Protein 2OX6 (pdb70)

Structure (mmCIF, N/CA/C/O backbone):
data_2OX6
#
_entry.id   2OX6
#
_cell.length_a   69.068
_cell.length_b   88.680
_cell.length_c   117.527
_cell.angle_alpha   90.00
_cell.angle_beta   90.00
_cell.angle_gamma   90.00
#
_symmetry.space_group_name_H-M   'P 21 21 21'
#
loop_
_entity.id
_entity.type
_entity.pdbx_description
1 polymer 'Hypothetical protein SO3848'
2 non-polymer 'MAGNESIUM ION'
3 water water
#
loop_
_atom_site.group_PDB
_atom_site.id
_atom_site.type_symbol
_atom_site.label_atom_id
_atom_site.label_alt_id
_atom_site.label_comp_id
_atom_site.label_asym_id
_atom_site.label_entity_id
_atom_site.label_seq_id
_atom_site.pdbx_PDB_ins_code
_atom_site.Cartn_x
_atom_site.Cartn_y
_atom_site.Cartn_z
_atom_site.occupancy
_atom_site.B_iso_or_equiv
_atom_site.auth_seq_id
_atom_site.auth_comp_id
_atom_site.auth_asym_id
_atom_site.auth_atom_id
_atom_site.pdbx_PDB_model_num
ATOM 1 N N . ILE A 1 5 ? 87.484 28.242 3.902 1.00 35.51 5 ILE A N 1
ATOM 2 C CA . ILE A 1 5 ? 87.329 26.827 3.437 1.00 35.04 5 ILE A CA 1
ATOM 3 C C . ILE A 1 5 ? 85.901 26.557 2.941 1.00 34.33 5 ILE A C 1
ATOM 4 O O . ILE A 1 5 ? 84.911 26.710 3.687 1.00 35.09 5 ILE A O 1
ATOM 9 N N . GLY A 1 6 ? 85.811 26.152 1.679 1.00 33.07 6 GLY A N 1
ATOM 10 C CA . GLY A 1 6 ? 84.526 25.830 1.045 1.00 31.42 6 GLY A CA 1
ATOM 11 C C . GLY A 1 6 ? 83.760 24.686 1.697 1.00 30.22 6 GLY A C 1
ATOM 12 O O . GLY A 1 6 ? 84.341 23.828 2.387 1.00 31.56 6 GLY A O 1
ATOM 13 N N . LEU A 1 7 ? 82.446 24.690 1.513 1.00 27.46 7 LEU A N 1
ATOM 14 C CA . LEU A 1 7 ? 81.603 23.633 2.039 1.00 26.29 7 LEU A CA 1
ATOM 15 C C . LEU A 1 7 ? 81.524 22.514 1.029 1.00 25.04 7 LEU A C 1
ATOM 16 O O . LEU A 1 7 ? 81.294 22.788 -0.208 1.00 26.67 7 LEU A O 1
ATOM 21 N N . ASN A 1 8 ? 81.701 21.285 1.544 1.00 23.68 8 ASN A N 1
ATOM 22 C CA . ASN A 1 8 ? 81.594 20.024 0.789 1.00 23.16 8 ASN A CA 1
ATOM 23 C C . ASN A 1 8 ? 80.178 19.450 0.726 1.00 22.50 8 ASN A C 1
ATOM 24 O O . ASN A 1 8 ? 79.227 20.085 1.185 1.00 22.32 8 ASN A O 1
ATOM 29 N N . ALA A 1 9 ? 80.047 18.269 0.121 1.00 22.70 9 ALA A N 1
ATOM 30 C CA . ALA A 1 9 ? 78.744 17.636 -0.151 1.00 22.16 9 ALA A CA 1
ATOM 31 C C . ALA A 1 9 ? 77.908 17.429 1.107 1.00 22.20 9 ALA A C 1
ATOM 32 O O . ALA A 1 9 ? 76.751 17.823 1.177 1.00 21.62 9 ALA A O 1
ATOM 34 N N . ILE A 1 10 ? 78.522 16.792 2.098 1.00 21.37 10 ILE A N 1
ATOM 35 C CA . ILE A 1 10 ? 77.837 16.449 3.334 1.00 21.11 10 ILE A CA 1
ATOM 36 C C . ILE A 1 10 ? 77.422 17.734 4.062 1.00 21.10 10 ILE A C 1
ATOM 37 O O . ILE A 1 10 ? 76.319 17.848 4.600 1.00 21.16 10 ILE A O 1
ATOM 42 N N . GLU A 1 11 ? 78.345 18.691 4.077 1.00 20.70 11 GLU A N 1
ATOM 43 C CA . GLU A 1 11 ? 78.139 19.960 4.745 1.00 20.78 11 GLU A CA 1
ATOM 44 C C . GLU A 1 11 ? 77.004 20.732 4.089 1.00 20.45 11 GLU A C 1
ATOM 45 O O . GLU A 1 11 ? 76.102 21.210 4.763 1.00 20.11 11 GLU A O 1
ATOM 51 N N . MET A 1 12 ? 77.006 20.811 2.772 1.00 20.27 12 MET A N 1
ATOM 52 C CA . MET A 1 12 ? 75.890 21.490 2.142 1.00 21.02 12 MET A CA 1
ATOM 53 C C . MET A 1 12 ? 74.531 20.791 2.421 1.00 21.15 12 MET A C 1
ATOM 54 O O . MET A 1 12 ? 73.494 21.457 2.596 1.00 20.77 12 MET A O 1
ATOM 59 N N . SER A 1 13 ? 74.532 19.459 2.489 1.00 21.42 13 SER A N 1
ATOM 60 C CA . SER A 1 13 ? 73.293 18.718 2.736 1.00 21.80 13 SER A CA 1
ATOM 61 C C . SER A 1 13 ? 72.787 19.008 4.147 1.00 21.38 13 SER A C 1
ATOM 62 O O . SER A 1 13 ? 71.573 19.211 4.365 1.00 21.15 13 SER A O 1
ATOM 65 N N . TYR A 1 14 ? 73.710 19.011 5.104 1.00 21.31 14 TYR A N 1
ATOM 66 C CA . TYR A 1 14 ? 73.320 19.158 6.513 1.00 21.34 14 TYR A CA 1
ATOM 67 C C . TYR A 1 14 ? 73.052 20.600 6.903 1.00 21.84 14 TYR A C 1
ATOM 68 O O . TYR A 1 14 ? 72.214 20.871 7.794 1.00 22.47 14 TYR A O 1
ATOM 77 N N . LEU A 1 15 ? 73.690 21.531 6.185 1.00 22.07 15 LEU A N 1
ATOM 78 C CA . LEU A 1 15 ? 73.302 22.948 6.266 1.00 22.03 15 LEU A CA 1
ATOM 79 C C . LEU A 1 15 ? 71.874 23.144 5.766 1.00 21.99 15 LEU A C 1
ATOM 80 O O . LEU A 1 15 ? 71.027 23.710 6.476 1.00 22.55 15 LEU A O 1
ATOM 85 N N . ARG A 1 16 ? 71.596 22.617 4.573 1.00 21.42 16 ARG A N 1
ATOM 86 C CA . ARG A 1 16 ? 70.223 22.633 4.065 1.00 22.19 16 ARG A CA 1
ATOM 87 C C . ARG A 1 16 ? 69.218 22.044 5.072 1.00 22.68 16 ARG A C 1
ATOM 88 O O . ARG A 1 16 ? 68.199 22.646 5.341 1.00 23.28 16 ARG A O 1
ATOM 96 N N . GLN A 1 17 ? 69.500 20.865 5.607 1.00 23.54 17 GLN A N 1
ATOM 97 C CA . GLN A 1 17 ? 68.539 20.206 6.497 1.00 24.77 17 GLN A CA 1
ATOM 98 C C . GLN A 1 17 ? 68.366 20.952 7.811 1.00 24.92 17 GLN A C 1
ATOM 99 O O . GLN A 1 17 ? 67.283 20.945 8.375 1.00 25.83 17 GLN A O 1
ATOM 105 N N . SER A 1 18 ? 69.411 21.651 8.267 1.00 24.25 18 SER A N 1
ATOM 106 C CA . SER A 1 18 ? 69.342 22.420 9.511 1.00 25.50 18 SER A CA 1
ATOM 107 C C . SER A 1 18 ? 68.425 23.628 9.325 1.00 25.41 18 SER A C 1
ATOM 108 O O . SER A 1 18 ? 67.975 24.212 10.315 1.00 25.16 18 SER A O 1
ATOM 111 N N . LEU A 1 19 ? 68.199 24.010 8.065 1.00 24.49 19 LEU A N 1
ATOM 112 C CA . LEU A 1 19 ? 67.303 25.118 7.716 1.00 23.94 19 LEU A CA 1
ATOM 113 C C . LEU A 1 19 ? 65.880 24.668 7.358 1.00 23.66 19 LEU A C 1
ATOM 114 O O . LEU A 1 19 ? 65.033 25.501 7.023 1.00 23.46 19 LEU A O 1
ATOM 119 N N . SER A 1 20 ? 65.622 23.357 7.427 1.00 23.69 20 SER A N 1
ATOM 120 C CA . SER A 1 20 ? 64.307 22.780 7.150 1.00 23.48 20 SER A CA 1
ATOM 121 C C . SER A 1 20 ? 63.885 22.989 5.686 1.00 24.00 20 SER A C 1
ATOM 122 O O . SER A 1 20 ? 62.682 23.042 5.400 1.00 24.40 20 SER A O 1
ATOM 125 N N . LEU A 1 21 ? 64.874 23.098 4.780 1.00 23.02 21 LEU A N 1
ATOM 126 C CA . LEU A 1 21 ? 64.614 23.328 3.342 1.00 24.10 21 LEU A CA 1
ATOM 127 C C . LEU A 1 21 ? 64.697 22.044 2.525 1.00 24.36 21 LEU A C 1
ATOM 128 O O . LEU A 1 21 ? 65.481 21.139 2.844 1.00 24.35 21 LEU A O 1
ATOM 133 N N . SER A 1 22 ? 63.916 21.989 1.442 1.00 23.49 22 SER A N 1
ATOM 134 C CA . SER A 1 22 ? 64.055 20.904 0.504 1.00 23.69 22 SER A CA 1
ATOM 135 C C . SER A 1 22 ? 65.171 21.306 -0.484 1.00 23.51 22 SER A C 1
ATOM 136 O O . SER A 1 22 ? 65.544 22.483 -0.593 1.00 23.56 22 SER A O 1
ATOM 139 N N . ALA A 1 23 ? 65.681 20.326 -1.213 1.00 24.04 23 ALA A N 1
ATOM 140 C CA . ALA A 1 23 ? 66.650 20.561 -2.279 1.00 23.46 23 ALA A CA 1
ATOM 141 C C . ALA A 1 23 ? 66.089 21.525 -3.335 1.00 23.61 23 ALA A C 1
ATOM 142 O O . ALA A 1 23 ? 66.792 22.423 -3.791 1.00 24.20 23 ALA A O 1
ATOM 144 N N . ALA A 1 24 ? 64.822 21.347 -3.702 1.00 23.69 24 ALA A N 1
ATOM 145 C CA . ALA A 1 24 ? 64.200 22.251 -4.668 1.00 23.50 24 ALA A CA 1
ATOM 146 C C . ALA A 1 24 ? 64.131 23.692 -4.141 1.00 22.78 24 ALA A C 1
ATOM 147 O O . ALA A 1 24 ? 64.364 24.642 -4.900 1.00 22.33 24 ALA A O 1
ATOM 149 N N . GLN A 1 25 ? 63.827 23.851 -2.842 1.00 22.56 25 GLN A N 1
ATOM 150 C CA . GLN A 1 25 ? 63.828 25.175 -2.231 1.00 22.39 25 GLN A CA 1
ATOM 151 C C . GLN A 1 25 ? 65.221 25.808 -2.261 1.00 22.66 25 GLN A C 1
ATOM 152 O O . GLN A 1 25 ? 65.377 26.978 -2.610 1.00 23.20 25 GLN A O 1
ATOM 158 N N . VAL A 1 26 ? 66.237 25.023 -1.939 1.00 22.58 26 VAL A N 1
ATOM 159 C CA . VAL A 1 26 ? 67.612 25.512 -2.099 1.00 22.80 26 VAL A CA 1
ATOM 160 C C . VAL A 1 26 ? 67.925 25.901 -3.552 1.00 23.16 26 VAL A C 1
ATOM 161 O O . VAL A 1 26 ? 68.557 26.931 -3.797 1.00 23.76 26 VAL A O 1
ATOM 165 N N . GLY A 1 27 ? 67.447 25.106 -4.508 1.00 22.85 27 GLY A N 1
ATOM 166 C CA . GLY A 1 27 ? 67.609 25.444 -5.929 1.00 23.72 27 GLY A CA 1
ATOM 167 C C . GLY A 1 27 ? 67.010 26.805 -6.247 1.00 24.28 27 GLY A C 1
ATOM 168 O O . GLY A 1 27 ? 67.648 27.661 -6.857 1.00 24.10 27 GLY A O 1
ATOM 169 N N . GLN A 1 28 ? 65.785 27.019 -5.785 1.00 24.26 28 GLN A N 1
ATOM 170 C CA . GLN A 1 28 ? 65.115 28.290 -6.006 1.00 25.26 28 GLN A CA 1
ATOM 171 C C . GLN A 1 28 ? 65.898 29.449 -5.375 1.00 25.14 28 GLN A C 1
ATOM 172 O O . GLN A 1 28 ? 66.064 30.496 -6.002 1.00 25.45 28 GLN A O 1
ATOM 178 N N . LEU A 1 29 ? 66.373 29.247 -4.150 1.00 25.05 29 LEU A N 1
ATOM 179 C CA . LEU A 1 29 ? 67.111 30.276 -3.400 1.00 25.87 29 LEU A CA 1
ATOM 180 C C . LEU A 1 29 ? 68.445 30.666 -4.030 1.00 26.27 29 LEU A C 1
ATOM 181 O O . LEU A 1 29 ? 68.881 31.799 -3.899 1.00 26.86 29 LEU A O 1
ATOM 186 N N . THR A 1 30 ? 69.086 29.710 -4.696 1.00 26.37 30 THR A N 1
ATOM 187 C CA . THR A 1 30 ? 70.462 29.871 -5.196 1.00 27.03 30 THR A CA 1
ATOM 188 C C . THR A 1 30 ? 70.560 29.981 -6.731 1.00 27.48 30 THR A C 1
ATOM 189 O O . THR A 1 30 ? 71.660 30.134 -7.290 1.00 27.82 30 THR A O 1
ATOM 193 N N . ASN A 1 31 ? 69.409 29.900 -7.398 1.00 27.60 31 ASN A N 1
ATOM 194 C CA . ASN A 1 31 ? 69.297 29.941 -8.857 1.00 28.88 31 ASN A CA 1
ATOM 195 C C . ASN A 1 31 ? 69.938 28.715 -9.532 1.00 28.17 31 ASN A C 1
ATOM 196 O O . ASN A 1 31 ? 70.729 28.834 -10.475 1.00 28.60 31 ASN A O 1
ATOM 201 N N . HIS A 1 32 ? 69.564 27.537 -9.037 1.00 27.43 32 HIS A N 1
ATOM 202 C CA . HIS A 1 32 ? 70.037 26.247 -9.569 1.00 26.41 32 HIS A CA 1
ATOM 203 C C . HIS A 1 32 ? 68.871 25.269 -9.594 1.00 25.94 32 HIS A C 1
ATOM 204 O O . HIS A 1 32 ? 67.912 25.453 -8.857 1.00 25.39 32 HIS A O 1
ATOM 211 N N . SER A 1 33 ? 68.946 24.246 -10.437 1.00 25.08 33 SER A N 1
ATOM 212 C CA . SER A 1 33 ? 67.887 23.232 -10.495 1.00 25.27 33 SER A CA 1
ATOM 213 C C . SER A 1 33 ? 67.955 22.318 -9.281 1.00 25.13 33 SER A C 1
ATOM 214 O O . SER A 1 33 ? 69.014 22.227 -8.624 1.00 23.85 33 SER A O 1
ATOM 217 N N . GLU A 1 34 ? 66.838 21.642 -8.987 1.00 25.05 34 GLU A N 1
ATOM 218 C CA . GLU A 1 34 ? 66.838 20.602 -7.967 1.00 25.32 34 GLU A CA 1
ATOM 219 C C . GLU A 1 34 ? 67.924 19.550 -8.242 1.00 25.01 34 GLU A C 1
ATOM 220 O O . GLU A 1 34 ? 68.641 19.148 -7.311 1.00 25.57 34 GLU A O 1
ATOM 226 N N . ALA A 1 35 ? 68.050 19.116 -9.502 1.00 24.70 35 ALA A N 1
ATOM 227 C CA . ALA A 1 35 ? 69.090 18.142 -9.866 1.00 24.29 35 ALA A CA 1
ATOM 228 C C . ALA A 1 35 ? 70.502 18.650 -9.550 1.00 24.07 35 ALA A C 1
ATOM 229 O O . ALA A 1 35 ? 71.355 17.869 -9.127 1.00 24.15 35 ALA A O 1
ATOM 231 N N . GLU A 1 36 ? 70.749 19.938 -9.772 1.00 23.44 36 GLU A N 1
ATOM 232 C CA . GLU A 1 36 ? 72.066 20.539 -9.452 1.00 24.00 36 GLU A CA 1
ATOM 233 C C . GLU A 1 36 ? 72.361 20.500 -7.957 1.00 23.12 36 GLU A C 1
ATOM 234 O O . GLU A 1 36 ? 73.457 20.138 -7.544 1.00 22.09 36 GLU A O 1
ATOM 240 N N . VAL A 1 37 ? 71.360 20.843 -7.151 1.00 22.02 37 VAL A N 1
ATOM 241 C CA . VAL A 1 37 ? 71.472 20.736 -5.696 1.00 22.82 37 VAL A CA 1
ATOM 242 C C . VAL A 1 37 ? 71.743 19.305 -5.248 1.00 23.12 37 VAL A C 1
ATOM 243 O O . VAL A 1 37 ? 72.656 19.062 -4.466 1.00 22.98 37 VAL A O 1
ATOM 247 N N . LEU A 1 38 ? 70.942 18.357 -5.733 1.00 23.93 38 LEU A N 1
ATOM 248 C CA . LEU A 1 38 ? 71.153 16.955 -5.393 1.00 24.03 38 LEU A CA 1
ATOM 249 C C . LEU A 1 38 ? 72.550 16.485 -5.808 1.00 23.71 38 LEU A C 1
ATOM 250 O O . LEU A 1 38 ? 73.191 15.732 -5.068 1.00 24.14 38 LEU A O 1
ATOM 255 N N . ALA A 1 39 ? 73.043 16.971 -6.951 1.00 23.23 39 ALA A N 1
ATOM 256 C CA . ALA A 1 39 ? 74.383 16.602 -7.428 1.00 23.32 39 ALA A CA 1
ATOM 257 C C . ALA A 1 39 ? 75.480 17.049 -6.472 1.00 22.82 39 ALA A C 1
ATOM 258 O O . ALA A 1 39 ? 76.384 16.269 -6.137 1.00 23.39 39 ALA A O 1
ATOM 260 N N . TRP A 1 40 ? 75.417 18.298 -6.027 1.00 22.71 40 TRP A N 1
ATOM 261 C CA . TRP A 1 40 ? 76.445 18.775 -5.116 1.00 22.44 40 TRP A CA 1
ATOM 262 C C . TRP A 1 40 ? 76.311 18.126 -3.735 1.00 22.42 40 TRP A C 1
ATOM 263 O O . TRP A 1 40 ? 77.318 17.853 -3.082 1.00 22.09 40 TRP A O 1
ATOM 274 N N . GLU A 1 41 ? 75.089 17.769 -3.349 1.00 22.74 41 GLU A N 1
ATOM 275 C CA . GLU A 1 41 ? 74.890 17.026 -2.114 1.00 23.95 41 GLU A CA 1
ATOM 276 C C . GLU A 1 41 ? 75.395 15.578 -2.204 1.00 24.87 41 GLU A C 1
ATOM 277 O O . GLU A 1 41 ? 75.656 14.954 -1.163 1.00 25.74 41 GLU A O 1
ATOM 283 N N . ASN A 1 42 ? 75.544 15.063 -3.427 1.00 25.91 42 ASN A N 1
ATOM 284 C CA . ASN A 1 42 ? 76.112 13.723 -3.684 1.00 26.06 42 ASN A CA 1
ATOM 285 C C . ASN A 1 42 ? 77.606 13.753 -4.043 1.00 25.30 42 ASN A C 1
ATOM 286 O O . ASN A 1 42 ? 78.162 12.733 -4.462 1.00 24.98 42 ASN A O 1
ATOM 291 N N . ALA A 1 43 ? 78.247 14.912 -3.869 1.00 23.96 43 ALA A N 1
ATOM 292 C CA . ALA A 1 43 ? 79.651 15.160 -4.230 1.00 23.39 43 ALA A CA 1
ATOM 293 C C . ALA A 1 43 ? 79.975 15.013 -5.721 1.00 23.55 43 ALA A C 1
ATOM 294 O O . ALA A 1 43 ? 81.128 14.872 -6.102 1.00 23.06 43 ALA A O 1
ATOM 296 N N . GLU A 1 44 ? 78.946 15.058 -6.553 1.00 23.46 44 GLU A N 1
ATOM 297 C CA . GLU A 1 44 ? 79.103 14.881 -7.990 1.00 24.46 44 GLU A CA 1
ATOM 298 C C . GLU A 1 44 ? 79.569 16.166 -8.661 1.00 24.28 44 GLU A C 1
ATOM 299 O O . GLU A 1 44 ? 80.085 16.146 -9.789 1.00 24.40 44 GLU A O 1
ATOM 305 N N . THR A 1 45 ? 79.405 17.274 -7.945 1.00 23.82 45 THR A N 1
ATOM 306 C CA . THR A 1 45 ? 79.938 18.575 -8.324 1.00 24.20 45 THR A CA 1
ATOM 307 C C . THR A 1 45 ? 80.310 19.323 -7.045 1.00 24.41 45 THR A C 1
ATOM 308 O O . THR A 1 45 ? 79.956 18.901 -5.940 1.00 24.26 45 THR A O 1
ATOM 312 N N . GLN A 1 46 ? 81.002 20.441 -7.201 1.00 24.63 46 GLN A N 1
ATOM 313 C CA . GLN A 1 46 ? 81.240 21.346 -6.094 1.00 25.71 46 GLN A CA 1
ATOM 314 C C . GLN A 1 46 ? 80.224 22.483 -6.132 1.00 24.39 46 GLN A C 1
ATOM 315 O O . GLN A 1 46 ? 80.033 23.095 -7.176 1.00 24.83 46 GLN A O 1
ATOM 321 N N . ALA A 1 47 ? 79.589 22.787 -4.993 1.00 23.88 47 ALA A N 1
ATOM 322 C CA . ALA A 1 47 ? 78.574 23.855 -4.983 1.00 24.05 47 ALA A CA 1
ATOM 323 C C . ALA A 1 47 ? 79.241 25.192 -5.325 1.00 24.03 47 ALA A C 1
ATOM 324 O O . ALA A 1 47 ? 80.304 25.494 -4.764 1.00 23.45 47 ALA A O 1
ATOM 326 N N . PRO A 1 48 ? 78.639 25.992 -6.235 1.00 24.74 48 PRO A N 1
ATOM 327 C CA . PRO A 1 48 ? 79.205 27.320 -6.530 1.00 25.14 48 PRO A CA 1
ATOM 328 C C . PRO A 1 48 ? 79.340 28.176 -5.270 1.00 25.39 48 PRO A C 1
ATOM 329 O O . PRO A 1 48 ? 78.540 28.027 -4.322 1.00 24.98 48 PRO A O 1
ATOM 333 N N . GLU A 1 49 ? 80.332 29.064 -5.242 1.00 25.74 49 GLU A N 1
ATOM 334 C CA . GLU A 1 49 ? 80.583 29.828 -4.020 1.00 26.38 49 GLU A CA 1
ATOM 335 C C . GLU A 1 49 ? 79.372 30.683 -3.660 1.00 25.76 49 GLU A C 1
ATOM 336 O O . GLU A 1 49 ? 79.043 30.804 -2.486 1.00 25.42 49 GLU A O 1
ATOM 342 N N . LEU A 1 50 ? 78.703 31.249 -4.667 1.00 25.69 50 LEU A N 1
ATOM 343 C CA . LEU A 1 50 ? 77.494 32.052 -4.403 1.00 26.23 50 LEU A CA 1
ATOM 344 C C . LEU A 1 50 ? 76.367 31.265 -3.727 1.00 25.64 50 LEU A C 1
ATOM 345 O O . LEU A 1 50 ? 75.661 31.805 -2.847 1.00 25.31 50 LEU A O 1
ATOM 350 N N . ALA A 1 51 ? 76.192 30.002 -4.136 1.00 24.73 51 ALA A N 1
ATOM 351 C CA . ALA A 1 51 ? 75.226 29.089 -3.497 1.00 24.38 51 ALA A CA 1
ATOM 352 C C . ALA A 1 51 ? 75.576 28.815 -2.038 1.00 24.17 51 ALA A C 1
ATOM 353 O O . ALA A 1 51 ? 74.705 28.825 -1.149 1.00 23.29 51 ALA A O 1
ATOM 355 N N . GLN A 1 52 ? 76.864 28.579 -1.784 1.00 24.09 52 GLN A N 1
ATOM 356 C CA . GLN A 1 52 ? 77.322 28.356 -0.410 1.00 24.47 52 GLN A CA 1
ATOM 357 C C . GLN A 1 52 ? 77.042 29.593 0.447 1.00 24.59 52 GLN A C 1
ATOM 358 O O . GLN A 1 52 ? 76.551 29.473 1.580 1.00 24.63 52 GLN A O 1
ATOM 364 N N . LYS A 1 53 ? 77.370 30.773 -0.087 1.00 24.89 53 LYS A N 1
ATOM 365 C CA . LYS A 1 53 ? 77.184 32.030 0.642 1.00 25.73 53 LYS A CA 1
ATOM 366 C C . LYS A 1 53 ? 75.713 32.286 0.960 1.00 25.36 53 LYS A C 1
ATOM 367 O O . LYS A 1 53 ? 75.383 32.770 2.037 1.00 24.37 53 LYS A O 1
ATOM 373 N N . LYS A 1 54 ? 74.831 31.959 0.019 1.00 25.20 54 LYS A N 1
ATOM 374 C CA . LYS A 1 54 ? 73.403 32.152 0.248 1.00 25.69 54 LYS A CA 1
ATOM 375 C C . LYS A 1 54 ? 72.917 31.366 1.461 1.00 25.02 54 LYS A C 1
ATOM 376 O O . LYS A 1 54 ? 72.244 31.925 2.332 1.00 25.10 54 LYS A O 1
ATOM 382 N N . LEU A 1 55 ? 73.260 30.081 1.525 1.00 25.07 55 LEU A N 1
ATOM 383 C CA . LEU A 1 55 ? 72.826 29.253 2.653 1.00 25.10 55 LEU A CA 1
ATOM 384 C C . LEU A 1 55 ? 73.485 29.656 3.978 1.00 24.91 55 LEU A C 1
ATOM 385 O O . LEU A 1 55 ? 72.834 29.672 5.039 1.00 24.25 55 LEU A O 1
ATOM 390 N N . LEU A 1 56 ? 74.781 29.972 3.920 1.00 24.06 56 LEU A N 1
ATOM 391 C CA . LEU A 1 56 ? 75.488 30.443 5.095 1.00 24.82 56 LEU A CA 1
ATOM 392 C C . LEU A 1 56 ? 74.897 31.748 5.601 1.00 24.83 56 LEU A C 1
ATOM 393 O O . LEU A 1 56 ? 74.741 31.918 6.825 1.00 24.98 56 LEU A O 1
ATOM 398 N N . ASP A 1 57 ? 74.572 32.662 4.680 1.00 24.65 57 ASP A N 1
ATOM 399 C CA . ASP A 1 57 ? 73.934 33.946 5.053 1.00 24.92 57 ASP A CA 1
ATOM 400 C C . ASP A 1 57 ? 72.580 33.725 5.738 1.00 24.86 57 ASP A C 1
ATOM 401 O O . ASP A 1 57 ? 72.302 34.347 6.760 1.00 24.46 57 ASP A O 1
ATOM 406 N N . ILE A 1 58 ? 71.745 32.849 5.188 1.00 23.53 58 ILE A N 1
ATOM 407 C CA . ILE A 1 58 ? 70.447 32.555 5.824 1.00 24.22 58 ILE A CA 1
ATOM 408 C C . ILE A 1 58 ? 70.690 32.015 7.253 1.00 24.11 58 ILE A C 1
ATOM 409 O O . ILE A 1 58 ? 70.059 32.462 8.228 1.00 24.06 58 ILE A O 1
ATOM 414 N N . ASP A 1 59 ? 71.640 31.092 7.398 1.00 24.03 59 ASP A N 1
ATOM 415 C CA . ASP A 1 59 ? 71.914 30.510 8.728 1.00 24.72 59 ASP A CA 1
ATOM 416 C C . ASP A 1 59 ? 72.417 31.593 9.696 1.00 24.41 59 ASP A C 1
ATOM 417 O O . ASP A 1 59 ? 72.022 31.626 10.868 1.00 24.05 59 ASP A O 1
ATOM 422 N N . ASP A 1 60 ? 73.284 32.473 9.196 1.00 24.46 60 ASP A N 1
ATOM 423 C CA . ASP A 1 60 ? 73.721 33.638 9.957 1.00 25.35 60 ASP A CA 1
ATOM 424 C C . ASP A 1 60 ? 72.568 34.565 10.378 1.00 25.48 60 ASP A C 1
ATOM 425 O O . ASP A 1 60 ? 72.562 35.073 11.511 1.00 25.80 60 ASP A O 1
ATOM 430 N N . ILE A 1 61 ? 71.628 34.801 9.465 1.00 24.82 61 ILE A N 1
ATOM 431 C CA . ILE A 1 61 ? 70.471 35.646 9.771 1.00 25.48 61 ILE A CA 1
ATOM 432 C C . ILE A 1 61 ? 69.662 35.028 10.911 1.00 25.25 61 ILE A C 1
ATOM 433 O O . ILE A 1 61 ? 69.304 35.723 11.873 1.00 26.55 61 ILE A O 1
ATOM 438 N N . ILE A 1 62 ? 69.427 33.722 10.814 1.00 25.15 62 ILE A N 1
ATOM 439 C CA . ILE A 1 62 ? 68.635 32.995 11.816 1.00 24.56 62 ILE A CA 1
ATOM 440 C C . ILE A 1 62 ? 69.346 33.062 13.155 1.00 25.33 62 ILE A C 1
ATOM 441 O O . ILE A 1 62 ? 68.728 33.339 14.190 1.00 24.96 62 ILE A O 1
ATOM 446 N N . GLU A 1 63 ? 70.659 32.834 13.128 1.00 24.71 63 GLU A N 1
ATOM 447 C CA . GLU A 1 63 ? 71.464 32.905 14.344 1.00 26.60 63 GLU A CA 1
ATOM 448 C C . GLU A 1 63 ? 71.410 34.257 15.037 1.00 26.29 63 GLU A C 1
ATOM 449 O O . GLU A 1 63 ? 71.276 34.323 16.253 1.00 27.41 63 GLU A O 1
ATOM 455 N N . MET A 1 64 ? 71.446 35.332 14.261 1.00 27.24 64 MET A N 1
ATOM 456 C CA . MET A 1 64 ? 71.294 36.681 14.795 1.00 29.30 64 MET A CA 1
ATOM 457 C C . MET A 1 64 ? 69.904 36.856 15.402 1.00 28.57 64 MET A C 1
ATOM 458 O O . MET A 1 64 ? 69.764 37.437 16.468 1.00 28.96 64 MET A O 1
ATOM 463 N N . GLN A 1 65 ? 68.885 36.340 14.730 1.00 28.43 65 GLN A N 1
ATOM 464 C CA . GLN A 1 65 ? 67.532 36.437 15.246 1.00 28.55 65 GLN A CA 1
ATOM 465 C C . GLN A 1 65 ? 67.414 35.676 16.567 1.00 27.82 65 GLN A C 1
ATOM 466 O O . GLN A 1 65 ? 66.749 36.143 17.500 1.00 27.31 65 GLN A O 1
ATOM 472 N N . VAL A 1 66 ? 68.064 34.516 16.659 1.00 27.27 66 VAL A N 1
ATOM 473 C CA . VAL A 1 66 ? 67.992 33.714 17.886 1.00 26.94 66 VAL A CA 1
ATOM 474 C C . VAL A 1 66 ? 68.604 34.484 19.051 1.00 27.79 66 VAL A C 1
ATOM 475 O O . VAL A 1 66 ? 67.976 34.629 20.112 1.00 27.52 66 VAL A O 1
ATOM 479 N N . LEU A 1 67 ? 69.827 34.962 18.841 1.00 27.03 67 LEU A N 1
ATOM 480 C CA . LEU A 1 67 ? 70.537 35.749 19.851 1.00 29.01 67 LEU A CA 1
ATOM 481 C C . LEU A 1 67 ? 69.781 37.031 20.210 1.00 28.58 67 LEU A C 1
ATOM 482 O O . LEU A 1 67 ? 69.601 37.314 21.396 1.00 29.59 67 LEU A O 1
ATOM 487 N N . ASN A 1 68 ? 69.317 37.778 19.203 1.00 29.04 68 ASN A N 1
ATOM 488 C CA . ASN A 1 68 ? 68.576 39.026 19.443 1.00 29.54 68 ASN A CA 1
ATOM 489 C C . ASN A 1 68 ? 67.260 38.821 20.213 1.00 29.44 68 ASN A C 1
ATOM 490 O O . ASN A 1 68 ? 66.963 39.559 21.153 1.00 29.13 68 ASN A O 1
ATOM 495 N N . THR A 1 69 ? 66.487 37.814 19.818 1.00 28.86 69 THR A N 1
ATOM 496 C CA . THR A 1 69 ? 65.208 37.509 20.478 1.00 28.02 69 THR A CA 1
ATOM 497 C C . THR A 1 69 ? 65.440 37.081 21.934 1.00 27.35 69 THR A C 1
ATOM 498 O O . THR A 1 69 ? 64.726 37.523 22.857 1.00 26.39 69 THR A O 1
ATOM 502 N N . THR A 1 70 ? 66.436 36.226 22.146 1.00 26.55 70 THR A N 1
ATOM 503 C CA . THR A 1 70 ? 66.753 35.750 23.490 1.00 26.01 70 THR A CA 1
ATOM 504 C C . THR A 1 70 ? 67.208 36.922 24.377 1.00 26.66 70 THR A C 1
ATOM 505 O O . THR A 1 70 ? 66.765 37.051 25.529 1.00 26.06 70 THR A O 1
ATOM 509 N N . ASP A 1 71 ? 68.069 37.781 23.824 1.00 26.91 71 ASP A N 1
ATOM 510 C CA . ASP A 1 71 ? 68.479 39.017 24.505 1.00 28.55 71 ASP A CA 1
ATOM 511 C C . ASP A 1 71 ? 67.252 39.864 24.901 1.00 27.41 71 ASP A C 1
ATOM 512 O O . ASP A 1 71 ? 67.177 40.367 26.026 1.00 27.35 71 ASP A O 1
ATOM 517 N N . GLY A 1 72 ? 66.311 40.012 23.964 1.00 27.69 72 GLY A N 1
ATOM 518 C CA . GLY A 1 72 ? 65.079 40.779 24.187 1.00 27.37 72 GLY A CA 1
ATOM 519 C C . GLY A 1 72 ? 64.271 40.183 25.320 1.00 27.29 72 GLY A C 1
ATOM 520 O O . GLY A 1 72 ? 63.811 40.901 26.217 1.00 27.01 72 GLY A O 1
ATOM 521 N N . ILE A 1 73 ? 64.104 38.862 25.284 1.00 26.50 73 ILE A N 1
ATOM 522 C CA . ILE A 1 73 ? 63.399 38.154 26.352 1.00 25.96 73 ILE A CA 1
ATOM 523 C C . ILE A 1 73 ? 64.103 38.345 27.711 1.00 26.22 73 ILE A C 1
ATOM 524 O O . ILE A 1 73 ? 63.465 38.661 28.735 1.00 25.62 73 ILE A O 1
ATOM 529 N N . GLU A 1 74 ? 65.424 38.210 27.713 1.00 26.26 74 GLU A N 1
ATOM 530 C CA . GLU A 1 74 ? 66.200 38.450 28.927 1.00 27.20 74 GLU A CA 1
ATOM 531 C C . GLU A 1 74 ? 65.995 39.865 29.497 1.00 27.45 74 GLU A C 1
ATOM 532 O O . GLU A 1 74 ? 65.736 40.022 30.688 1.00 27.42 74 GLU A O 1
ATOM 538 N N . ALA A 1 75 ? 66.100 40.882 28.641 1.00 28.18 75 ALA A N 1
ATOM 539 C CA . ALA A 1 75 ? 65.921 42.280 29.063 1.00 29.01 75 ALA A CA 1
ATOM 540 C C . ALA A 1 75 ? 64.525 42.512 29.628 1.00 29.68 75 ALA A C 1
ATOM 541 O O . ALA A 1 75 ? 64.367 43.230 30.624 1.00 28.97 75 ALA A O 1
ATOM 543 N N . LEU A 1 76 ? 63.519 41.901 29.003 1.00 29.95 76 LEU A N 1
ATOM 544 C CA . LEU A 1 76 ? 62.141 42.029 29.485 1.00 31.19 76 LEU A CA 1
ATOM 545 C C . LEU A 1 76 ? 61.970 41.331 30.834 1.00 31.20 76 LEU A C 1
ATOM 546 O O . LEU A 1 76 ? 61.345 41.884 31.746 1.00 31.02 76 LEU A O 1
ATOM 551 N N . PHE A 1 77 ? 62.560 40.139 30.955 1.00 31.09 77 PHE A N 1
ATOM 552 C CA . PHE A 1 77 ? 62.571 39.335 32.188 1.00 31.21 77 PHE A CA 1
ATOM 553 C C . PHE A 1 77 ? 63.105 40.112 33.400 1.00 31.49 77 PHE A C 1
ATOM 554 O O . PHE A 1 77 ? 62.643 39.898 34.524 1.00 31.21 77 PHE A O 1
ATOM 562 N N . LYS A 1 78 ? 64.061 41.011 33.164 1.00 31.47 78 LYS A N 1
ATOM 563 C CA . LYS A 1 78 ? 64.630 41.852 34.229 1.00 32.79 78 LYS A CA 1
ATOM 564 C C . LYS A 1 78 ? 63.615 42.806 34.879 1.00 32.91 78 LYS A C 1
ATOM 565 O O . LYS A 1 78 ? 63.843 43.289 35.995 1.00 32.55 78 LYS A O 1
ATOM 571 N N . LYS A 1 79 ? 62.507 43.065 34.184 1.00 33.50 79 LYS A N 1
ATOM 572 C CA . LYS A 1 79 ? 61.411 43.886 34.702 1.00 35.08 79 LYS A CA 1
ATOM 573 C C . LYS A 1 79 ? 60.184 43.048 35.075 1.00 35.45 79 LYS A C 1
ATOM 574 O O . LYS A 1 79 ? 59.560 43.289 36.110 1.00 35.00 79 LYS A O 1
ATOM 580 N N . GLU A 1 80 ? 59.846 42.070 34.234 1.00 36.08 80 GLU A N 1
ATOM 581 C CA . GLU A 1 80 ? 58.728 41.147 34.489 1.00 37.57 80 GLU A CA 1
ATOM 582 C C . GLU A 1 80 ? 59.217 39.690 34.377 1.00 37.26 80 GLU A C 1
ATOM 583 O O . GLU A 1 80 ? 59.307 39.163 33.268 1.00 37.07 80 GLU A O 1
ATOM 589 N N . PRO A 1 81 ? 59.508 39.032 35.519 1.00 37.38 81 PRO A N 1
ATOM 590 C CA . PRO A 1 81 ? 60.105 37.685 35.512 1.00 37.16 81 PRO A CA 1
ATOM 591 C C . PRO A 1 81 ? 59.127 36.528 35.215 1.00 37.15 81 PRO A C 1
ATOM 592 O O . PRO A 1 81 ? 58.968 35.622 36.039 1.00 37.13 81 PRO A O 1
ATOM 596 N N . LYS A 1 82 ? 58.512 36.550 34.033 1.00 36.72 82 LYS A N 1
ATOM 597 C CA . LYS A 1 82 ? 57.619 35.472 33.576 1.00 36.52 82 LYS A CA 1
ATOM 598 C C . LYS A 1 82 ? 58.405 34.360 32.894 1.00 35.04 82 LYS A C 1
ATOM 599 O O . LYS A 1 82 ? 59.167 34.622 31.962 1.00 35.86 82 LYS A O 1
ATOM 605 N N . ARG A 1 83 ? 58.207 33.120 33.325 1.00 33.36 83 ARG A N 1
ATOM 606 C CA . ARG A 1 83 ? 58.960 32.003 32.739 1.00 32.04 83 ARG A CA 1
ATOM 607 C C . ARG A 1 83 ? 58.213 31.216 31.669 1.00 30.52 83 ARG A C 1
ATOM 608 O O . ARG A 1 83 ? 58.729 30.205 31.195 1.00 30.43 83 ARG A O 1
ATOM 616 N N . HIS A 1 84 ? 57.001 31.652 31.316 1.00 29.64 84 HIS A N 1
ATOM 617 C CA . HIS A 1 84 ? 56.246 31.044 30.191 1.00 28.69 84 HIS A CA 1
ATOM 618 C C . HIS A 1 84 ? 55.774 32.107 29.216 1.00 28.22 84 HIS A C 1
ATOM 619 O O . HIS A 1 84 ? 55.039 33.029 29.586 1.00 28.32 84 HIS A O 1
ATOM 626 N N . LEU A 1 85 ? 56.197 31.975 27.968 1.00 27.22 85 LEU A N 1
ATOM 627 C CA . LEU A 1 85 ? 55.962 33.012 26.973 1.00 27.17 85 LEU A CA 1
ATOM 628 C C . LEU A 1 85 ? 55.501 32.343 25.698 1.00 26.58 85 LEU A C 1
ATOM 629 O O . LEU A 1 85 ? 55.731 31.149 25.513 1.00 26.56 85 LEU A O 1
ATOM 634 N N . ALA A 1 86 ? 54.809 33.108 24.860 1.00 26.32 86 ALA A N 1
ATOM 635 C CA . ALA A 1 86 ? 54.399 32.641 23.540 1.00 26.14 86 ALA A CA 1
ATOM 636 C C . ALA A 1 86 ? 55.283 33.296 22.484 1.00 26.28 86 ALA A C 1
ATOM 637 O O . ALA A 1 86 ? 55.733 34.448 22.624 1.00 26.24 86 ALA A O 1
ATOM 639 N N . PHE A 1 87 ? 55.533 32.544 21.427 1.00 25.49 87 PHE A N 1
ATOM 640 C CA . PHE A 1 87 ? 56.206 33.056 20.251 1.00 25.41 87 PHE A CA 1
ATOM 641 C C . PHE A 1 87 ? 55.337 32.652 19.071 1.00 24.70 87 PHE A C 1
ATOM 642 O O . PHE A 1 87 ? 55.090 31.460 18.843 1.00 25.44 87 PHE A O 1
ATOM 650 N N . VAL A 1 88 ? 54.882 33.636 18.304 1.00 24.51 88 VAL A N 1
ATOM 651 C CA . VAL A 1 88 ? 53.906 33.360 17.242 1.00 24.09 88 VAL A CA 1
ATOM 652 C C . VAL A 1 88 ? 54.575 32.798 15.994 1.00 24.10 88 VAL A C 1
ATOM 653 O O . VAL A 1 88 ? 55.599 33.317 15.545 1.00 24.19 88 VAL A O 1
ATOM 657 N N . VAL A 1 89 ? 54.009 31.715 15.476 1.00 23.42 89 VAL A N 1
ATOM 658 C CA . VAL A 1 89 ? 54.430 31.170 14.179 1.00 23.69 89 VAL A CA 1
ATOM 659 C C . VAL A 1 89 ? 53.221 31.149 13.233 1.00 24.58 89 VAL A C 1
ATOM 660 O O . VAL A 1 89 ? 52.087 31.446 13.647 1.00 23.56 89 VAL A O 1
ATOM 664 N N . TYR A 1 90 ? 53.472 30.847 11.966 1.00 24.16 90 TYR A N 1
ATOM 665 C CA . TYR A 1 90 ? 52.448 31.053 10.921 1.00 25.37 90 TYR A CA 1
ATOM 666 C C . TYR A 1 90 ? 52.034 29.736 10.264 1.00 26.09 90 TYR A C 1
ATOM 667 O O . TYR A 1 90 ? 52.886 28.878 10.011 1.00 27.93 90 TYR A O 1
ATOM 676 N N . PRO A 1 91 ? 50.713 29.540 10.051 1.00 26.25 91 PRO A N 1
ATOM 677 C CA . PRO A 1 91 ? 50.247 28.202 9.655 1.00 25.98 91 PRO A CA 1
ATOM 678 C C . PRO A 1 91 ? 50.558 27.750 8.226 1.00 25.83 91 PRO A C 1
ATOM 679 O O . PRO A 1 91 ? 50.524 26.536 7.944 1.00 26.00 91 PRO A O 1
ATOM 683 N N . THR A 1 92 ? 50.825 28.700 7.330 1.00 24.55 92 THR A N 1
ATOM 684 C CA . THR A 1 92 ? 51.047 28.381 5.909 1.00 23.22 92 THR A CA 1
ATOM 685 C C . THR A 1 92 ? 51.960 29.450 5.345 1.00 22.57 92 THR A C 1
ATOM 686 O O . THR A 1 92 ? 52.048 30.555 5.890 1.00 22.19 92 THR A O 1
ATOM 690 N N . GLN A 1 93 ? 52.585 29.127 4.221 1.00 22.39 93 GLN A N 1
ATOM 691 C CA . GLN A 1 93 ? 53.390 30.118 3.486 1.00 21.87 93 GLN A CA 1
ATOM 692 C C . GLN A 1 93 ? 52.583 31.387 3.172 1.00 22.64 93 GLN A C 1
ATOM 693 O O . GLN A 1 93 ? 53.078 32.508 3.342 1.00 22.06 93 GLN A O 1
ATOM 699 N N . ALA A 1 94 ? 51.348 31.204 2.700 1.00 21.94 94 ALA A N 1
ATOM 700 C CA . ALA A 1 94 ? 50.516 32.346 2.305 1.00 21.74 94 ALA A CA 1
ATOM 701 C C . ALA A 1 94 ? 50.298 33.307 3.474 1.00 22.07 94 ALA A C 1
ATOM 702 O O . ALA A 1 94 ? 50.462 34.528 3.338 1.00 22.60 94 ALA A O 1
ATOM 704 N N . ILE A 1 95 ? 49.936 32.756 4.631 1.00 21.32 95 ILE A N 1
ATOM 705 C CA . ILE A 1 95 ? 49.664 33.567 5.816 1.00 21.82 95 ILE A CA 1
ATOM 706 C C . ILE A 1 95 ? 50.975 34.182 6.356 1.00 22.69 95 ILE A C 1
ATOM 707 O O . ILE A 1 95 ? 51.012 35.361 6.744 1.00 22.40 95 ILE A O 1
ATOM 712 N N . TYR A 1 96 ? 52.044 33.392 6.341 1.00 22.70 96 TYR A N 1
ATOM 713 C CA . TYR A 1 96 ? 53.375 33.932 6.666 1.00 23.14 96 TYR A CA 1
ATOM 714 C C . TYR A 1 96 ? 53.689 35.199 5.851 1.00 23.39 96 TYR A C 1
ATOM 715 O O . TYR A 1 96 ? 54.037 36.244 6.418 1.00 23.50 96 TYR A O 1
ATOM 724 N N . THR A 1 97 ? 53.523 35.120 4.528 1.00 23.70 97 THR A N 1
ATOM 725 C CA . THR A 1 97 ? 53.824 36.238 3.633 1.00 23.69 97 THR A CA 1
ATOM 726 C C . THR A 1 97 ? 52.883 37.409 3.937 1.00 24.85 97 THR A C 1
ATOM 727 O O . THR A 1 97 ? 53.300 38.569 4.013 1.00 24.88 97 THR A O 1
ATOM 731 N N . GLN A 1 98 ? 51.616 37.093 4.163 1.00 25.18 98 GLN A N 1
ATOM 732 C CA . GLN A 1 98 ? 50.627 38.130 4.360 1.00 27.24 98 GLN A CA 1
ATOM 733 C C . GLN A 1 98 ? 50.928 38.936 5.624 1.00 27.12 98 GLN A C 1
ATOM 734 O O . GLN A 1 98 ? 50.770 40.156 5.627 1.00 27.79 98 GLN A O 1
ATOM 740 N N . TYR A 1 99 ? 51.377 38.244 6.673 1.00 28.05 99 TYR A N 1
ATOM 741 C CA . TYR A 1 99 ? 51.510 38.850 8.005 1.00 29.42 99 TYR A CA 1
ATOM 742 C C . TYR A 1 99 ? 52.913 39.332 8.368 1.00 29.91 99 TYR A C 1
ATOM 743 O O . TYR A 1 99 ? 53.095 39.988 9.398 1.00 30.23 99 TYR A O 1
ATOM 752 N N . ASN A 1 100 ? 53.906 39.021 7.537 1.00 30.59 100 ASN A N 1
ATOM 753 C CA . ASN A 1 100 ? 55.301 39.290 7.922 1.00 31.28 100 ASN A CA 1
ATOM 754 C C . ASN A 1 100 ? 56.153 39.934 6.840 1.00 31.01 100 ASN A C 1
ATOM 755 O O . ASN A 1 100 ? 57.250 39.453 6.561 1.00 31.59 100 ASN A O 1
ATOM 760 N N . PRO A 1 101 ? 55.673 41.036 6.252 1.00 32.11 101 PRO A N 1
ATOM 761 C CA . PRO A 1 101 ? 56.448 41.663 5.165 1.00 32.50 101 PRO A CA 1
ATOM 762 C C . PRO A 1 101 ? 57.932 41.936 5.520 1.00 33.32 101 PRO A C 1
ATOM 763 O O . PRO A 1 101 ? 58.801 41.835 4.644 1.00 33.58 101 PRO A O 1
ATOM 767 N N . GLU A 1 102 ? 58.226 42.230 6.790 1.00 34.25 102 GLU A N 1
ATOM 768 C CA . GLU A 1 102 ? 59.591 42.591 7.213 1.00 35.21 102 GLU A CA 1
ATOM 769 C C . GLU A 1 102 ? 60.586 41.435 7.438 1.00 35.21 102 GLU A C 1
ATOM 770 O O . GLU A 1 102 ? 61.753 41.671 7.796 1.00 35.37 102 GLU A O 1
ATOM 776 N N . PHE A 1 103 ? 60.133 40.195 7.256 1.00 34.12 103 PHE A N 1
ATOM 777 C CA . PHE A 1 103 ? 61.039 39.041 7.288 1.00 34.02 103 PHE A CA 1
ATOM 778 C C . PHE A 1 103 ? 61.345 38.436 5.918 1.00 33.07 103 PHE A C 1
ATOM 779 O O . PHE A 1 103 ? 62.244 37.605 5.785 1.00 33.08 103 PHE A O 1
ATOM 787 N N . LEU A 1 104 ? 60.593 38.854 4.903 1.00 31.59 104 LEU A N 1
ATOM 788 C CA . LEU A 1 104 ? 60.538 38.118 3.644 1.00 30.44 104 LEU A CA 1
ATOM 789 C C . LEU A 1 104 ? 61.795 38.215 2.785 1.00 30.90 104 LEU A C 1
ATOM 790 O O . LEU A 1 104 ? 62.114 37.300 2.014 1.00 30.70 104 LEU A O 1
ATOM 795 N N . SER A 1 105 ? 62.494 39.332 2.890 1.00 31.70 105 SER A N 1
ATOM 796 C CA . SER A 1 105 ? 63.660 39.544 2.030 1.00 33.16 105 SER A CA 1
ATOM 797 C C . SER A 1 105 ? 64.786 38.558 2.355 1.00 33.29 105 SER A C 1
ATOM 798 O O . SER A 1 105 ? 65.441 38.013 1.440 1.00 34.11 105 SER A O 1
ATOM 801 N N . SER A 1 106 ? 64.987 38.336 3.655 1.00 33.37 106 SER A N 1
ATOM 802 C CA . SER A 1 106 ? 66.026 37.441 4.177 1.00 32.96 106 SER A CA 1
ATOM 803 C C . SER A 1 106 ? 65.530 36.038 4.478 1.00 31.90 106 SER A C 1
ATOM 804 O O . SER A 1 106 ? 66.256 35.063 4.234 1.00 32.31 106 SER A O 1
ATOM 807 N N . LEU A 1 107 ? 64.301 35.938 5.000 1.00 30.31 107 LEU A N 1
ATOM 808 C CA . LEU A 1 107 ? 63.665 34.647 5.259 1.00 28.86 107 LEU A CA 1
ATOM 809 C C . LEU A 1 107 ? 62.335 34.561 4.494 1.00 27.55 107 LEU A C 1
ATOM 810 O O . LEU A 1 107 ? 61.260 34.723 5.081 1.00 27.30 107 LEU A O 1
ATOM 815 N N . PRO A 1 108 ? 62.415 34.307 3.182 1.00 27.13 108 PRO A N 1
ATOM 816 C CA . PRO A 1 108 ? 61.185 34.345 2.385 1.00 25.94 108 PRO A CA 1
ATOM 817 C C . PRO A 1 108 ? 60.225 33.186 2.672 1.00 25.30 108 PRO A C 1
ATOM 818 O O . PRO A 1 108 ? 59.038 33.302 2.392 1.00 25.19 108 PRO A O 1
ATOM 822 N N . LEU A 1 109 ? 60.746 32.097 3.233 1.00 24.36 109 LEU A N 1
ATOM 823 C CA . LEU A 1 109 ? 59.977 30.887 3.456 1.00 24.21 109 LEU A CA 1
ATOM 824 C C . LEU A 1 109 ? 59.601 30.725 4.921 1.00 24.60 109 LEU A C 1
ATOM 825 O O . LEU A 1 109 ? 60.441 30.864 5.805 1.00 23.72 109 LEU A O 1
ATOM 830 N N . THR A 1 110 ? 58.345 30.365 5.158 1.00 23.57 110 THR A N 1
ATOM 831 C CA . THR A 1 110 ? 57.855 30.138 6.529 1.00 23.42 110 THR A CA 1
ATOM 832 C C . THR A 1 110 ? 58.703 29.077 7.241 1.00 22.93 110 THR A C 1
ATOM 833 O O . THR A 1 110 ? 58.969 29.214 8.440 1.00 23.13 110 THR A O 1
ATOM 837 N N . GLU A 1 111 ? 59.191 28.072 6.499 1.00 24.07 111 GLU A N 1
ATOM 838 C CA . GLU A 1 111 ? 60.114 27.070 7.094 1.00 24.17 111 GLU A CA 1
ATOM 839 C C . GLU A 1 111 ? 61.291 27.709 7.807 1.00 24.00 111 GLU A C 1
ATOM 840 O O . GLU A 1 111 ? 61.753 27.195 8.846 1.00 22.95 111 GLU A O 1
ATOM 846 N N . LEU A 1 112 ? 61.798 28.809 7.247 1.00 23.20 112 LEU A N 1
ATOM 847 C CA . LEU A 1 112 ? 62.960 29.507 7.829 1.00 23.36 112 LEU A CA 1
ATOM 848 C C . LEU A 1 112 ? 62.607 30.199 9.147 1.00 23.17 112 LEU A C 1
ATOM 849 O O . LEU A 1 112 ? 63.344 30.109 10.123 1.00 23.71 112 LEU A O 1
ATOM 854 N N . TYR A 1 113 ? 61.455 30.856 9.158 1.00 23.13 113 TYR A N 1
ATOM 855 C CA . TYR A 1 113 ? 60.961 31.499 10.363 1.00 23.56 113 TYR A CA 1
ATOM 856 C C . TYR A 1 113 ? 60.675 30.462 11.454 1.00 23.38 113 TYR A C 1
ATOM 857 O O . TYR A 1 113 ? 61.014 30.686 12.631 1.00 23.34 113 TYR A O 1
ATOM 866 N N . ASN A 1 114 ? 60.054 29.337 11.072 1.00 23.08 114 ASN A N 1
ATOM 867 C CA . ASN A 1 114 ? 59.775 28.232 12.010 1.00 22.6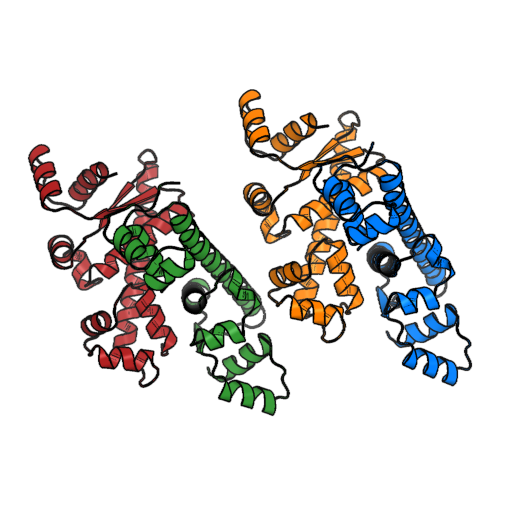8 114 ASN A CA 1
ATOM 868 C C . ASN A 1 114 ? 61.070 27.665 12.585 1.00 22.98 114 ASN A C 1
ATOM 869 O O . ASN A 1 114 ? 61.154 27.354 13.775 1.00 22.75 114 ASN A O 1
ATOM 874 N N . THR A 1 115 ? 62.083 27.554 11.732 1.00 23.10 115 THR A N 1
ATOM 875 C CA . THR A 1 115 ? 63.404 27.102 12.170 1.00 23.61 115 THR A CA 1
ATOM 876 C C . THR A 1 115 ? 63.984 28.034 13.243 1.00 23.06 115 THR A C 1
ATOM 877 O O . THR A 1 115 ? 64.428 27.565 14.310 1.00 23.23 115 THR A O 1
ATOM 881 N N . ALA A 1 116 ? 63.967 29.342 12.969 1.00 22.81 116 ALA A N 1
ATOM 882 C CA . ALA A 1 116 ? 64.377 30.355 13.952 1.00 22.06 116 ALA A CA 1
ATOM 883 C C . ALA A 1 116 ? 63.592 30.200 15.269 1.00 22.12 116 ALA A C 1
ATOM 884 O O . ALA A 1 116 ? 64.175 30.222 16.381 1.00 22.51 116 ALA A O 1
ATOM 886 N N . ALA A 1 117 ? 62.284 30.039 15.141 1.00 21.73 117 ALA A N 1
ATOM 887 C CA . ALA A 1 117 ? 61.389 29.879 16.312 1.00 21.68 117 ALA A CA 1
ATOM 888 C C . ALA A 1 117 ? 61.820 28.683 17.182 1.00 21.93 117 ALA A C 1
ATOM 889 O O . ALA A 1 117 ? 61.935 28.799 18.425 1.00 22.27 117 ALA A O 1
ATOM 891 N N . TRP A 1 118 ? 62.048 27.540 16.542 1.00 21.57 118 TRP A N 1
ATOM 892 C CA . TRP A 1 118 ? 62.495 26.338 17.275 1.00 21.69 118 TRP A CA 1
ATOM 893 C C . TRP A 1 118 ? 63.830 26.597 17.988 1.00 21.25 118 TRP A C 1
ATOM 894 O O . TRP A 1 118 ? 63.991 26.254 19.183 1.00 21.39 118 TRP A O 1
ATOM 905 N N . ARG A 1 119 ? 64.764 27.236 17.278 1.00 21.32 119 ARG A N 1
ATOM 906 C CA . ARG A 1 119 ? 66.069 27.551 17.867 1.00 21.39 119 ARG A CA 1
ATOM 907 C C . ARG A 1 119 ? 65.957 28.517 19.060 1.00 21.13 119 ARG A C 1
ATOM 908 O O . ARG A 1 119 ? 66.664 28.334 20.063 1.00 20.61 119 ARG A O 1
ATOM 916 N N . ILE A 1 120 ? 65.052 29.503 18.958 1.00 21.56 120 ILE A N 1
ATOM 917 C CA . ILE A 1 120 ? 64.745 30.445 20.074 1.00 21.97 120 ILE A CA 1
ATOM 918 C C . ILE A 1 120 ? 64.166 29.702 21.286 1.00 21.28 120 ILE A C 1
ATOM 919 O O . ILE A 1 120 ? 64.606 29.922 22.451 1.00 21.47 120 ILE A O 1
ATOM 924 N N . LYS A 1 121 ? 63.228 28.793 21.023 1.00 21.57 121 LYS A N 1
ATOM 925 C CA . LYS A 1 121 ? 62.661 27.959 22.090 1.00 21.54 121 LYS A CA 1
ATOM 926 C C . LYS A 1 121 ? 63.783 27.183 22.818 1.00 22.01 121 LYS A C 1
ATOM 927 O O . LYS A 1 121 ? 63.840 27.166 24.050 1.00 21.56 121 LYS A O 1
ATOM 933 N N . LYS A 1 122 ? 64.673 26.563 22.039 1.00 22.75 122 LYS A N 1
ATOM 934 C CA . LYS A 1 122 ? 65.762 25.749 22.584 1.00 24.73 122 LYS A CA 1
ATOM 935 C C . LYS A 1 122 ? 66.726 26.611 23.401 1.00 23.59 122 LYS A C 1
ATOM 936 O O . LYS A 1 122 ? 67.137 26.240 24.516 1.00 24.23 122 LYS A O 1
ATOM 942 N N . GLU A 1 123 ? 67.072 27.772 22.852 1.00 23.01 123 GLU A N 1
ATOM 943 C CA . GLU A 1 123 ? 68.015 28.688 23.496 1.00 22.90 123 GLU A CA 1
ATOM 944 C C . GLU A 1 123 ? 67.462 29.247 24.812 1.00 22.82 123 GLU A C 1
ATOM 945 O O . GLU A 1 123 ? 68.159 29.279 25.849 1.00 22.39 123 GLU A O 1
ATOM 951 N N . CYS A 1 124 ? 66.225 29.720 24.765 1.00 22.50 124 CYS A N 1
ATOM 952 C CA . CYS A 1 124 ? 65.587 30.263 25.974 1.00 22.89 124 CYS A CA 1
ATOM 953 C C . CYS A 1 124 ? 65.496 29.246 27.118 1.00 23.01 124 CYS A C 1
ATOM 954 O O . CYS A 1 124 ? 65.682 29.597 28.299 1.00 22.30 124 CYS A O 1
ATOM 957 N N . LYS A 1 125 ? 65.199 28.000 26.755 1.00 22.55 125 LYS A N 1
ATOM 958 C CA . LYS A 1 125 ? 65.175 26.894 27.712 1.00 24.20 125 LYS A CA 1
ATOM 959 C C . LYS A 1 125 ? 66.553 26.747 28.338 1.00 23.66 125 LYS A C 1
ATOM 960 O O . LYS A 1 125 ? 66.691 26.767 29.558 1.00 24.24 125 LYS A O 1
ATOM 966 N N . LEU A 1 126 ? 67.569 26.594 27.495 1.00 24.14 126 LEU A N 1
ATOM 967 C CA . LEU A 1 126 ? 68.934 26.340 27.992 1.00 25.14 126 LEU A CA 1
ATOM 968 C C . LEU A 1 126 ? 69.518 27.498 28.821 1.00 25.11 126 LEU A C 1
ATOM 969 O O . LEU A 1 126 ? 70.023 27.291 29.933 1.00 24.79 126 LEU A O 1
ATOM 974 N N . VAL A 1 127 ? 69.457 28.709 28.275 1.00 24.93 127 VAL A N 1
ATOM 975 C CA . VAL A 1 127 ? 70.152 29.864 28.856 1.00 25.59 127 VAL A CA 1
ATOM 976 C C . VAL A 1 127 ? 69.351 30.677 29.887 1.00 25.23 127 VAL A C 1
ATOM 977 O O . VAL A 1 127 ? 69.926 31.194 30.857 1.00 24.95 127 VAL A O 1
ATOM 981 N N . LEU A 1 128 ? 68.034 30.788 29.692 1.00 24.14 128 LEU A N 1
ATOM 982 C CA . LEU A 1 128 ? 67.192 31.597 30.578 1.00 23.87 128 LEU A CA 1
ATOM 983 C C . LEU A 1 128 ? 66.237 30.794 31.467 1.00 23.25 128 LEU A C 1
ATOM 984 O O . LEU A 1 128 ? 65.606 31.361 32.366 1.00 23.65 128 LEU A O 1
ATOM 989 N N . GLU A 1 129 ? 66.127 29.490 31.221 1.00 22.12 129 GLU A N 1
ATOM 990 C CA . GLU A 1 129 ? 65.125 28.652 31.893 1.00 22.24 129 GLU A CA 1
ATOM 991 C C . GLU A 1 129 ? 63.714 29.230 31.727 1.00 22.82 129 GLU A C 1
ATOM 992 O O . GLU A 1 129 ? 62.890 29.229 32.656 1.00 22.54 129 GLU A O 1
ATOM 998 N N . VAL A 1 130 ? 63.468 29.730 30.515 1.00 22.85 130 VAL A N 1
ATOM 999 C CA . VAL A 1 130 ? 62.171 30.223 30.098 1.00 23.06 130 VAL A CA 1
ATOM 1000 C C . VAL A 1 130 ? 61.595 29.252 29.071 1.00 23.38 130 VAL A C 1
ATOM 1001 O O . VAL A 1 130 ? 62.297 28.836 28.125 1.00 22.63 130 VAL A O 1
ATOM 1005 N N . ASP A 1 131 ? 60.327 28.908 29.276 1.00 23.40 131 ASP A N 1
ATOM 1006 C CA . ASP A 1 131 ? 59.573 28.050 28.379 1.00 24.93 131 ASP A CA 1
ATOM 1007 C C . ASP A 1 131 ? 58.858 28.908 27.339 1.00 25.11 131 ASP A C 1
ATOM 1008 O O . ASP A 1 131 ? 57.931 29.662 27.664 1.00 25.18 131 ASP A O 1
ATOM 1013 N N . VAL A 1 132 ? 59.304 28.786 26.087 1.00 24.07 132 VAL A N 1
ATOM 1014 C CA . VAL A 1 132 ? 58.673 29.476 24.959 1.00 24.59 132 VAL A CA 1
ATOM 1015 C C . VAL A 1 132 ? 57.781 28.455 24.217 1.00 24.53 132 VAL A C 1
ATOM 1016 O O . VAL A 1 132 ? 58.268 27.415 23.767 1.00 25.06 132 VAL A O 1
ATOM 1020 N N . SER A 1 133 ? 56.478 28.716 24.137 1.00 24.17 133 SER A N 1
ATOM 1021 C CA . SER A 1 133 ? 55.573 27.844 23.373 1.00 23.81 133 SER A CA 1
ATOM 1022 C C . SER A 1 133 ? 55.449 28.419 21.960 1.00 24.23 133 SER A C 1
ATOM 1023 O O . SER A 1 133 ? 55.242 29.628 21.798 1.00 24.00 133 SER A O 1
ATOM 1026 N N . LEU A 1 134 ? 55.567 27.565 20.945 1.00 23.99 134 LEU A N 1
ATOM 1027 C CA . LEU A 1 134 ? 55.364 28.022 19.562 1.00 24.09 134 LEU A CA 1
ATOM 1028 C C . LEU A 1 134 ? 53.876 27.971 19.237 1.00 23.94 134 LEU A C 1
ATOM 1029 O O . LEU A 1 134 ? 53.271 26.894 19.198 1.00 23.44 134 LEU A O 1
ATOM 1034 N N . ILE A 1 135 ? 53.291 29.154 19.089 1.00 24.40 135 ILE A N 1
ATOM 1035 C CA . ILE A 1 135 ? 51.846 29.291 18.945 1.00 24.80 135 ILE A CA 1
ATOM 1036 C C . ILE A 1 135 ? 51.509 29.662 17.512 1.00 25.34 135 ILE A C 1
ATOM 1037 O O . ILE A 1 135 ? 51.809 30.767 17.035 1.00 25.00 135 ILE A O 1
ATOM 1042 N N . ASN A 1 136 ? 50.878 28.715 16.835 1.00 26.04 136 ASN A N 1
ATOM 1043 C CA . ASN A 1 136 ? 50.433 28.906 15.472 1.00 27.25 136 ASN A CA 1
ATOM 1044 C C . ASN A 1 136 ? 49.324 29.950 15.449 1.00 27.38 136 ASN A C 1
ATOM 1045 O O . ASN A 1 136 ? 48.357 29.880 16.238 1.00 27.48 136 ASN A O 1
ATOM 1050 N N . LEU A 1 137 ? 49.477 30.954 14.592 1.00 27.16 137 LEU A N 1
ATOM 1051 C CA . LEU A 1 137 ? 48.432 31.967 14.469 1.00 27.38 137 LEU A CA 1
ATOM 1052 C C . LEU A 1 137 ? 47.124 31.339 13.969 1.00 27.45 137 LEU A C 1
ATOM 1053 O O . LEU A 1 137 ? 47.070 30.805 12.861 1.00 27.37 137 LEU A O 1
ATOM 1058 N N . ASN A 1 138 ? 46.092 31.409 14.805 1.00 27.32 138 ASN A N 1
ATOM 1059 C CA . ASN A 1 138 ? 44.735 30.978 14.455 1.00 27.39 138 ASN A CA 1
ATOM 1060 C C . ASN A 1 138 ? 43.980 32.248 14.060 1.00 27.47 138 ASN A C 1
ATOM 1061 O O . ASN A 1 138 ? 43.506 32.987 14.925 1.00 26.41 138 ASN A O 1
ATOM 1066 N N . VAL A 1 139 ? 43.898 32.506 12.755 1.00 27.03 139 VAL A N 1
ATOM 1067 C CA . VAL A 1 139 ? 43.361 33.771 12.247 1.00 28.05 139 VAL A CA 1
ATOM 1068 C C . VAL A 1 139 ? 41.944 34.091 12.762 1.00 28.74 139 VAL A C 1
ATOM 1069 O O . VAL A 1 139 ? 41.692 35.203 13.224 1.00 28.74 139 VAL A O 1
ATOM 1073 N N . GLU A 1 140 ? 41.037 33.117 12.746 1.00 29.50 140 GLU A N 1
ATOM 1074 C CA . GLU A 1 140 ? 39.668 33.373 13.237 1.00 30.67 140 GLU A CA 1
ATOM 1075 C C . GLU A 1 140 ? 39.622 33.700 14.731 1.00 30.50 140 GLU A C 1
ATOM 1076 O O . GLU A 1 140 ? 38.986 34.679 15.145 1.00 30.83 140 GLU A O 1
ATOM 1082 N N . ALA A 1 141 ? 40.291 32.883 15.539 1.00 30.15 141 ALA A N 1
ATOM 1083 C CA . ALA A 1 141 ? 40.370 33.129 16.977 1.00 29.88 141 ALA A CA 1
ATOM 1084 C C . ALA A 1 141 ? 41.010 34.500 17.257 1.00 29.86 141 ALA A C 1
ATOM 1085 O O . ALA A 1 141 ? 40.521 35.244 18.107 1.00 29.41 141 ALA A O 1
ATOM 1087 N N . TYR A 1 142 ? 42.091 34.813 16.530 1.00 29.71 142 TYR A N 1
ATOM 1088 C CA . TYR A 1 142 ? 42.810 36.093 16.653 1.00 30.18 142 TYR A CA 1
ATOM 1089 C C . TYR A 1 142 ? 41.931 37.299 16.275 1.00 30.93 142 TYR A C 1
ATOM 1090 O O . TYR A 1 142 ? 41.873 38.288 17.019 1.00 30.59 142 TYR A O 1
ATOM 1099 N N . LYS A 1 143 ? 41.245 37.213 15.134 1.00 31.98 143 LYS A N 1
ATOM 1100 C CA . LYS A 1 143 ? 40.316 38.283 14.738 1.00 33.36 143 LYS A CA 1
ATOM 1101 C C . LYS A 1 143 ? 39.233 38.541 15.803 1.00 33.83 143 LYS A C 1
ATOM 1102 O O . LYS A 1 143 ? 38.995 39.692 16.186 1.00 33.85 143 LYS A O 1
ATOM 1108 N N . ALA A 1 144 ? 38.606 37.471 16.295 1.00 34.19 144 ALA A N 1
ATOM 1109 C CA . ALA A 1 144 ? 37.570 37.553 17.330 1.00 34.84 144 ALA A CA 1
ATOM 1110 C C . ALA A 1 144 ? 38.089 38.161 18.643 1.00 35.35 144 ALA A C 1
ATOM 1111 O O . ALA A 1 144 ? 37.368 38.887 19.352 1.00 35.49 144 ALA A O 1
ATOM 1113 N N . TYR A 1 145 ? 39.336 37.845 18.969 1.00 35.29 145 TYR A N 1
ATOM 1114 C CA . TYR A 1 145 ? 40.004 38.399 20.140 1.00 35.87 145 TYR A CA 1
ATOM 1115 C C . TYR A 1 145 ? 40.276 39.901 19.978 1.00 36.90 145 TYR A C 1
ATOM 1116 O O . TYR A 1 145 ? 40.102 40.672 20.931 1.00 37.07 145 TYR A O 1
ATOM 1125 N N . ARG A 1 146 ? 40.707 40.302 18.782 1.00 37.93 146 ARG A N 1
ATOM 1126 C CA . ARG A 1 146 ? 40.937 41.716 18.463 1.00 39.52 146 ARG A CA 1
ATOM 1127 C C . ARG A 1 146 ? 39.650 42.534 18.559 1.00 40.63 146 ARG A C 1
ATOM 1128 O O . ARG A 1 146 ? 39.657 43.648 19.092 1.00 40.99 146 ARG A O 1
ATOM 1136 N N . GLU A 1 147 ? 38.553 41.963 18.062 1.00 41.96 147 GLU A N 1
ATOM 1137 C CA . GLU A 1 147 ? 37.242 42.613 18.073 1.00 43.47 147 GLU A CA 1
ATOM 1138 C C . GLU A 1 147 ? 36.719 42.798 19.490 1.00 44.04 147 GLU A C 1
ATOM 1139 O O . GLU A 1 147 ? 36.029 43.779 19.791 1.00 44.28 147 GLU A O 1
ATOM 1145 N N . GLN A 1 148 ? 37.047 41.848 20.355 1.00 44.57 148 GLN A N 1
ATOM 1146 C CA . GLN A 1 148 ? 36.625 41.888 21.746 1.00 45.18 148 GLN A CA 1
ATOM 1147 C C . GLN A 1 148 ? 37.457 42.881 22.562 1.00 45.03 148 GLN A C 1
ATOM 1148 O O . GLN A 1 148 ? 36.992 43.397 23.579 1.00 45.08 148 GLN A O 1
ATOM 1154 N N . ASN A 1 149 ? 38.680 43.149 22.106 1.00 44.86 149 ASN A N 1
ATOM 1155 C CA . ASN A 1 149 ? 39.623 44.010 22.833 1.00 44.64 149 ASN A CA 1
ATOM 1156 C C . ASN A 1 149 ? 40.002 45.317 22.106 1.00 44.41 149 ASN A C 1
ATOM 1157 O O . ASN A 1 149 ? 40.920 46.030 22.530 1.00 44.29 149 ASN A O 1
ATOM 1162 N N . GLY A 1 150 ? 39.292 45.616 21.017 1.00 44.12 150 GLY A N 1
ATOM 1163 C CA . GLY A 1 150 ? 39.462 46.869 20.275 1.00 43.56 150 GLY A CA 1
ATOM 1164 C C . GLY A 1 150 ? 40.863 47.070 19.727 1.00 43.60 150 GLY A C 1
ATOM 1165 O O . GLY A 1 150 ? 41.353 48.203 19.649 1.00 43.66 150 GLY A O 1
ATOM 1166 N N . LEU A 1 151 ? 41.501 45.967 19.344 1.00 42.97 151 LEU A N 1
ATOM 1167 C CA . LEU A 1 151 ? 42.872 45.991 18.854 1.00 43.07 151 LEU A CA 1
ATOM 1168 C C . LEU A 1 151 ? 42.917 45.992 17.333 1.00 42.81 151 LEU A C 1
ATOM 1169 O O . LEU A 1 151 ? 42.072 45.373 16.678 1.00 42.97 151 LEU A O 1
ATOM 1174 N N . SER A 1 152 ? 43.903 46.693 16.781 1.00 42.40 152 SER A N 1
ATOM 1175 C CA . SER A 1 152 ? 44.198 46.614 15.360 1.00 42.07 152 SER A CA 1
ATOM 1176 C C . SER A 1 152 ? 45.248 45.534 15.134 1.00 41.68 152 SER A C 1
ATOM 1177 O O . SER A 1 152 ? 45.921 45.102 16.071 1.00 41.03 152 SER A O 1
ATOM 1180 N N . GLU A 1 153 ? 45.391 45.095 13.888 1.00 41.21 153 GLU A N 1
ATOM 1181 C CA . GLU A 1 153 ? 46.308 44.011 13.596 1.00 41.07 153 GLU A CA 1
ATOM 1182 C C . GLU A 1 153 ? 47.758 44.506 13.598 1.00 41.09 153 GLU A C 1
ATOM 1183 O O . GLU A 1 153 ? 48.157 45.365 12.806 1.00 41.38 153 GLU A O 1
ATOM 1189 N N . SER A 1 154 ? 48.523 43.987 14.554 1.00 40.51 154 SER A N 1
ATOM 1190 C CA . SER A 1 154 ? 49.920 44.360 14.744 1.00 40.14 154 SER A CA 1
ATOM 1191 C C . SER A 1 154 ? 50.660 43.183 15.346 1.00 39.99 154 SER A C 1
ATOM 1192 O O . SER A 1 154 ? 50.026 42.257 15.863 1.00 39.74 154 SER A O 1
ATOM 1195 N N . ARG A 1 155 ? 51.991 43.210 15.300 1.00 39.92 155 ARG A N 1
ATOM 1196 C CA . ARG A 1 155 ? 52.772 42.172 15.973 1.00 40.07 155 ARG A CA 1
ATOM 1197 C C . ARG A 1 155 ? 52.451 42.116 17.460 1.00 39.52 155 ARG A C 1
ATOM 1198 O O . ARG A 1 155 ? 52.406 41.031 18.048 1.00 39.29 155 ARG A O 1
ATOM 1206 N N . GLU A 1 156 ? 52.231 43.289 18.056 1.00 38.88 156 GLU A N 1
ATOM 1207 C CA . GLU A 1 156 ? 51.966 43.374 19.486 1.00 38.32 156 GLU A CA 1
ATOM 1208 C C . GLU A 1 156 ? 50.610 42.753 19.835 1.00 37.15 156 GLU A C 1
ATOM 1209 O O . GLU A 1 156 ? 50.480 42.107 20.879 1.00 37.21 156 GLU A O 1
ATOM 1215 N N . SER A 1 157 ? 49.615 42.942 18.967 1.00 35.41 157 SER A N 1
ATOM 1216 C CA . SER A 1 157 ? 48.293 42.352 19.186 1.00 34.00 157 SER A CA 1
ATOM 1217 C C . SER A 1 157 ? 48.331 40.827 19.011 1.00 32.41 157 SER A C 1
ATOM 1218 O O . SER A 1 157 ? 47.689 40.099 19.773 1.00 31.37 157 SER A O 1
ATOM 1221 N N . ARG A 1 158 ? 49.077 40.348 18.012 1.00 31.31 158 ARG A N 1
ATOM 1222 C CA . ARG A 1 158 ? 49.276 38.902 17.861 1.00 30.21 158 ARG A CA 1
ATOM 1223 C C . ARG A 1 158 ? 49.861 38.306 19.139 1.00 30.01 158 ARG A C 1
ATOM 1224 O O . ARG A 1 158 ? 49.401 37.263 19.605 1.00 28.77 158 ARG A O 1
ATOM 1232 N N . ALA A 1 159 ? 50.866 38.981 19.701 1.00 29.51 159 ALA A N 1
ATOM 1233 C CA . ALA A 1 159 ? 51.528 38.546 20.938 1.00 29.80 159 ALA A CA 1
ATOM 1234 C C . ALA A 1 159 ? 50.555 38.472 22.112 1.00 30.17 159 ALA A C 1
ATOM 1235 O O . ALA A 1 159 ? 50.557 37.512 22.897 1.00 30.17 159 ALA A O 1
ATOM 1237 N N . LYS A 1 160 ? 49.744 39.516 22.235 1.00 29.81 160 LYS A N 1
ATOM 1238 C CA . LYS A 1 160 ? 48.734 39.609 23.281 1.00 29.64 160 LYS A CA 1
ATOM 1239 C C . LYS A 1 160 ? 47.747 38.451 23.168 1.00 28.89 160 LYS A C 1
ATOM 1240 O O . LYS A 1 160 ? 47.414 37.827 24.181 1.00 29.02 160 LYS A O 1
ATOM 1246 N N . TRP A 1 161 ? 47.282 38.175 21.942 1.00 27.60 161 TRP A N 1
ATOM 1247 C CA . TRP A 1 161 ? 46.442 37.004 21.688 1.00 26.95 161 TRP A CA 1
ATOM 1248 C C . TRP A 1 161 ? 47.169 35.688 22.026 1.00 26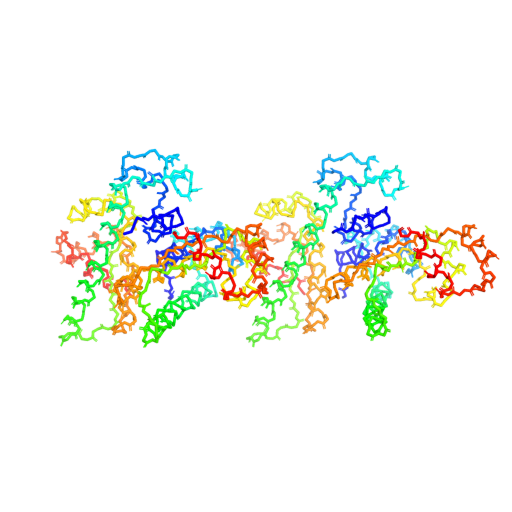.91 161 TRP A C 1
ATOM 1249 O O . TRP A 1 161 ? 46.611 34.819 22.714 1.00 26.65 161 TRP A O 1
ATOM 1260 N N . ALA A 1 162 ? 48.401 35.549 21.535 1.00 27.02 162 ALA A N 1
ATOM 1261 C CA . ALA A 1 162 ? 49.198 34.334 21.747 1.00 27.42 162 ALA A CA 1
ATOM 1262 C C . ALA A 1 162 ? 49.361 33.999 23.231 1.00 27.77 162 ALA A C 1
ATOM 1263 O O . ALA A 1 162 ? 49.359 32.824 23.615 1.00 27.82 162 ALA A O 1
ATOM 1265 N N . ALA A 1 163 ? 49.487 35.034 24.054 1.00 27.65 163 ALA A N 1
ATOM 1266 C CA . ALA A 1 163 ? 49.700 34.859 25.482 1.00 28.52 163 ALA A CA 1
ATOM 1267 C C . ALA A 1 163 ? 48.504 34.168 26.158 1.00 29.37 163 ALA A C 1
ATOM 1268 O O . ALA A 1 163 ? 48.673 33.504 27.196 1.00 29.84 163 ALA A O 1
ATOM 1270 N N . THR A 1 164 ? 47.315 34.319 25.572 1.00 29.21 164 THR A N 1
ATOM 1271 C CA . THR A 1 164 ? 46.095 33.676 26.097 1.00 29.82 164 THR A CA 1
ATOM 1272 C C . THR A 1 164 ? 46.023 32.194 25.735 1.00 30.86 164 THR A C 1
ATOM 1273 O O . THR A 1 164 ? 45.151 31.473 26.229 1.00 30.47 164 THR A O 1
ATOM 1277 N N . GLN A 1 165 ? 46.933 31.748 24.869 1.00 31.93 165 GLN A N 1
ATOM 1278 C CA . GLN A 1 165 ? 46.923 30.378 24.346 1.00 33.88 165 GLN A CA 1
ATOM 1279 C C . GLN A 1 165 ? 47.884 29.439 25.086 1.00 35.25 165 GLN A C 1
ATOM 1280 O O . GLN A 1 165 ? 48.125 28.317 24.638 1.00 36.08 165 GLN A O 1
ATOM 1286 N N . LEU A 1 166 ? 48.434 29.903 26.204 1.00 36.28 166 LEU A N 1
ATOM 1287 C CA . LEU A 1 166 ? 49.393 29.118 26.985 1.00 37.72 166 LEU A CA 1
ATOM 1288 C C . LEU A 1 166 ? 48.707 28.199 28.005 1.00 38.89 166 LEU A C 1
ATOM 1289 O O . LEU A 1 166 ? 47.494 28.252 28.202 1.00 39.83 166 LEU A O 1
ATOM 1295 N N . ILE B 1 5 ? 49.573 18.781 27.124 1.00 39.58 5 ILE B N 1
ATOM 1296 C CA . ILE B 1 5 ? 50.845 19.522 27.347 1.00 39.03 5 ILE B CA 1
ATOM 1297 C C . ILE B 1 5 ? 51.978 18.936 26.478 1.00 37.64 5 ILE B C 1
ATOM 1298 O O . ILE B 1 5 ? 51.710 18.367 25.414 1.00 38.80 5 ILE B O 1
ATOM 1303 N N . GLY B 1 6 ? 53.227 19.099 26.908 1.00 35.32 6 GLY B N 1
ATOM 1304 C CA . GLY B 1 6 ? 54.376 18.642 26.131 1.00 32.33 6 GLY B CA 1
ATOM 1305 C C . GLY B 1 6 ? 54.533 19.404 24.828 1.00 31.04 6 GLY B C 1
ATOM 1306 O O . GLY B 1 6 ? 54.042 20.532 24.693 1.00 31.63 6 GLY B O 1
ATOM 1307 N N . LEU B 1 7 ? 55.195 18.777 23.855 1.00 28.23 7 LEU B N 1
ATOM 1308 C CA . LEU B 1 7 ? 55.414 19.387 22.559 1.00 27.04 7 LEU B CA 1
ATOM 1309 C C . LEU B 1 7 ? 54.152 19.383 21.697 1.00 26.26 7 LEU B C 1
ATOM 1310 O O . LEU B 1 7 ? 53.475 18.350 21.566 1.00 26.59 7 LEU B O 1
ATOM 1315 N N . ASN B 1 8 ? 53.833 20.538 21.124 1.00 25.60 8 ASN B N 1
ATOM 1316 C CA . ASN B 1 8 ? 52.736 20.630 20.172 1.00 25.16 8 ASN B CA 1
ATOM 1317 C C . ASN B 1 8 ? 53.161 20.252 18.736 1.00 24.54 8 ASN B C 1
ATOM 1318 O O . ASN B 1 8 ? 54.296 19.854 18.495 1.00 23.84 8 ASN B O 1
ATOM 1323 N N . ALA B 1 9 ? 52.229 20.381 17.788 1.00 23.70 9 ALA B N 1
ATOM 1324 C CA . ALA B 1 9 ? 52.443 19.963 16.408 1.00 23.85 9 ALA B CA 1
ATOM 1325 C C . ALA B 1 9 ? 53.679 20.608 15.774 1.00 23.78 9 ALA B C 1
ATOM 1326 O O . ALA B 1 9 ? 54.537 19.924 15.211 1.00 24.00 9 ALA B O 1
ATOM 1328 N N . ILE B 1 10 ? 53.769 21.926 15.875 1.00 23.58 10 ILE B N 1
ATOM 1329 C CA . ILE B 1 10 ? 54.856 22.656 15.202 1.00 24.97 10 ILE B CA 1
ATOM 1330 C C . ILE B 1 10 ? 56.209 22.352 15.880 1.00 24.38 10 ILE B C 1
ATOM 1331 O O . ILE B 1 10 ? 57.227 22.121 15.220 1.00 23.88 10 ILE B O 1
ATOM 1336 N N . GLU B 1 11 ? 56.199 22.306 17.203 1.00 23.18 11 GLU B N 1
ATOM 1337 C CA . GLU B 1 11 ? 57.383 21.941 17.971 1.00 23.54 11 GLU B CA 1
ATOM 1338 C C . GLU B 1 11 ? 57.862 20.530 17.602 1.00 22.72 11 GLU B C 1
ATOM 1339 O O . GLU B 1 11 ? 59.052 20.328 17.357 1.00 23.37 11 GLU B O 1
ATOM 1345 N N . MET B 1 12 ? 56.957 19.552 17.542 1.00 22.27 12 MET B N 1
ATOM 1346 C CA . MET B 1 12 ? 57.394 18.194 17.142 1.00 23.05 12 MET B CA 1
ATOM 1347 C C . MET B 1 12 ? 57.959 18.181 15.717 1.00 22.85 12 MET B C 1
ATOM 1348 O O . MET B 1 12 ? 58.939 17.503 15.439 1.00 23.24 12 MET B O 1
ATOM 1353 N N . SER B 1 13 ? 57.320 18.919 14.814 1.00 22.92 13 SER B N 1
ATOM 1354 C CA . SER B 1 13 ? 57.775 18.966 13.413 1.00 23.00 13 SER B CA 1
ATOM 1355 C C . SER B 1 13 ? 59.196 19.554 13.287 1.00 23.14 13 SER B C 1
ATOM 1356 O O . SER B 1 13 ? 60.044 19.016 12.562 1.00 22.62 13 SER B O 1
ATOM 1359 N N . TYR B 1 14 ? 59.459 20.641 14.008 1.00 22.94 14 TYR B N 1
ATOM 1360 C CA . TYR B 1 14 ? 60.760 21.305 13.883 1.00 23.41 14 TYR B CA 1
ATOM 1361 C C . TYR B 1 14 ? 61.866 20.654 14.732 1.00 23.11 14 TYR B C 1
ATOM 1362 O O . TYR B 1 14 ? 63.050 20.724 14.378 1.00 23.32 14 TYR B O 1
ATOM 1371 N N . LEU B 1 15 ? 61.470 19.975 15.810 1.00 22.54 15 LEU B N 1
ATOM 1372 C CA . LEU B 1 15 ? 62.391 19.098 16.519 1.00 22.81 15 LEU B CA 1
ATOM 1373 C C . LEU B 1 15 ? 62.847 18.010 15.538 1.00 23.36 15 LEU B C 1
ATOM 1374 O O . LEU B 1 15 ? 64.058 17.816 15.350 1.00 23.35 15 LEU B O 1
ATOM 1379 N N . ARG B 1 16 ? 61.889 17.342 14.880 1.00 22.16 16 ARG B N 1
ATOM 1380 C CA . ARG B 1 16 ? 62.241 16.299 13.899 1.00 22.94 16 ARG B CA 1
ATOM 1381 C C . ARG B 1 16 ? 63.215 16.816 12.834 1.00 23.57 16 ARG B C 1
ATOM 1382 O O . ARG B 1 16 ? 64.248 16.184 12.542 1.00 24.45 16 ARG B O 1
ATOM 1390 N N . GLN B 1 17 ? 62.888 17.962 12.258 1.00 23.68 17 GLN B N 1
ATOM 1391 C CA . GLN B 1 17 ? 63.660 18.504 11.145 1.00 24.65 17 GLN B CA 1
ATOM 1392 C C . GLN B 1 17 ? 65.067 18.923 11.608 1.00 24.77 17 GLN B C 1
ATOM 1393 O O . GLN B 1 17 ? 66.028 18.814 10.850 1.00 25.58 17 GLN B O 1
ATOM 1399 N N . SER B 1 18 ? 65.187 19.358 12.859 1.00 25.57 18 SER B N 1
ATOM 1400 C CA . SER B 1 18 ? 66.487 19.749 13.411 1.00 25.58 18 SER B CA 1
ATOM 1401 C C . SER B 1 18 ? 67.396 18.517 13.568 1.00 26.10 18 SER B C 1
ATOM 1402 O O . SER B 1 18 ? 68.624 18.640 13.690 1.00 27.02 18 SER B O 1
ATOM 1405 N N . LEU B 1 19 ? 66.785 17.333 13.569 1.00 24.34 19 LEU B N 1
ATOM 1406 C CA . LEU B 1 19 ? 67.511 16.080 13.738 1.00 24.97 19 LEU B CA 1
ATOM 1407 C C . LEU B 1 19 ? 67.745 15.404 12.383 1.00 24.68 19 LEU B C 1
ATOM 1408 O O . LEU B 1 19 ? 68.260 14.289 12.318 1.00 24.44 19 LEU B O 1
ATOM 1413 N N . SER B 1 20 ? 67.377 16.099 11.306 1.00 24.86 20 SER B N 1
ATOM 1414 C CA . SER B 1 20 ? 67.537 15.625 9.916 1.00 25.50 20 SER B CA 1
ATOM 1415 C C . SER B 1 20 ? 66.837 14.289 9.633 1.00 25.34 20 SER B C 1
ATOM 1416 O O . SER B 1 20 ? 67.340 13.470 8.825 1.00 25.59 20 SER B O 1
ATOM 1419 N N . LEU B 1 21 ? 65.701 14.061 10.300 1.00 25.11 21 LEU B N 1
ATOM 1420 C CA . LEU B 1 21 ? 64.938 12.818 10.158 1.00 25.21 21 LEU B CA 1
ATOM 1421 C C . LEU B 1 21 ? 63.717 13.021 9.284 1.00 25.11 21 LEU B C 1
ATOM 1422 O O . LEU B 1 21 ? 63.101 14.089 9.314 1.00 25.51 21 LEU B O 1
ATOM 1427 N N . SER B 1 22 ? 63.361 12.004 8.497 1.00 24.93 22 SER B N 1
ATOM 1428 C CA . SER B 1 22 ? 62.063 12.014 7.813 1.00 25.57 22 SER B CA 1
ATOM 1429 C C . SER B 1 22 ? 60.955 11.630 8.800 1.00 25.35 22 SER B C 1
ATOM 1430 O O . SER B 1 22 ? 61.227 11.074 9.872 1.00 24.85 22 SER B O 1
ATOM 1433 N N . ALA B 1 23 ? 59.711 11.924 8.437 1.00 25.78 23 ALA B N 1
ATOM 1434 C CA . ALA B 1 23 ? 58.568 11.449 9.219 1.00 25.17 23 ALA B CA 1
ATOM 1435 C C . ALA B 1 23 ? 58.588 9.917 9.361 1.00 25.52 23 ALA B C 1
ATOM 1436 O O . ALA B 1 23 ? 58.291 9.399 10.435 1.00 25.55 23 ALA B O 1
ATOM 1438 N N . ALA B 1 24 ? 58.945 9.199 8.287 1.00 25.31 24 ALA B N 1
ATOM 1439 C CA . ALA B 1 24 ? 59.023 7.734 8.338 1.00 25.41 24 ALA B CA 1
ATOM 1440 C C . ALA B 1 24 ? 60.063 7.279 9.370 1.00 25.66 24 ALA B C 1
ATOM 1441 O O . ALA B 1 24 ? 59.839 6.316 10.110 1.00 25.75 24 ALA B O 1
ATOM 1443 N N . GLN B 1 25 ? 61.197 7.975 9.412 1.00 24.91 25 GLN B N 1
ATOM 1444 C CA . GLN B 1 25 ? 62.260 7.646 10.369 1.00 24.98 25 GLN B CA 1
ATOM 1445 C C . GLN B 1 25 ? 61.841 7.890 11.797 1.00 24.55 25 GLN B C 1
ATOM 1446 O O . GLN B 1 25 ? 62.115 7.064 12.657 1.00 24.48 25 GLN B O 1
ATOM 1452 N N . VAL B 1 26 ? 61.155 9.012 12.049 1.00 23.72 26 VAL B N 1
ATOM 1453 C CA . VAL B 1 26 ? 60.556 9.243 13.369 1.00 24.10 26 VAL B CA 1
ATOM 1454 C C . VAL B 1 26 ? 59.576 8.105 13.710 1.00 24.37 26 VAL B C 1
ATOM 1455 O O . VAL B 1 26 ? 59.548 7.591 14.850 1.00 24.50 26 VAL B O 1
ATOM 1459 N N . GLY B 1 27 ? 58.788 7.697 12.718 1.00 24.24 27 GLY B N 1
ATOM 1460 C CA . GLY B 1 27 ? 57.885 6.565 12.902 1.00 25.46 27 GLY B CA 1
ATOM 1461 C C . GLY B 1 27 ? 58.636 5.324 13.342 1.00 26.57 27 GLY B C 1
ATOM 1462 O O . GLY B 1 27 ? 58.233 4.665 14.298 1.00 27.09 27 GLY B O 1
ATOM 1463 N N . GLN B 1 28 ? 59.741 5.012 12.657 1.00 27.08 28 GLN B N 1
ATOM 1464 C CA . GLN B 1 28 ? 60.543 3.826 12.972 1.00 28.21 28 GLN B CA 1
ATOM 1465 C C . GLN B 1 28 ? 61.144 3.913 14.381 1.00 27.80 28 GLN B C 1
ATOM 1466 O O . GLN B 1 28 ? 61.138 2.931 15.132 1.00 27.97 28 GLN B O 1
ATOM 1472 N N . LEU B 1 29 ? 61.640 5.094 14.737 1.00 27.15 29 LEU B N 1
ATOM 1473 C CA . LEU B 1 29 ? 62.284 5.313 16.030 1.00 26.86 29 LEU B CA 1
ATOM 1474 C C . LEU B 1 29 ? 61.320 5.192 17.213 1.00 27.33 29 LEU B C 1
ATOM 1475 O O . LEU B 1 29 ? 61.713 4.746 18.283 1.00 27.32 29 LEU B O 1
ATOM 1480 N N . THR B 1 30 ? 60.074 5.612 17.009 1.00 27.24 30 THR B N 1
ATOM 1481 C CA . THR B 1 30 ? 59.091 5.727 18.093 1.00 27.30 30 THR B CA 1
ATOM 1482 C C . THR B 1 30 ? 58.023 4.623 18.026 1.00 28.10 30 THR B C 1
ATOM 1483 O O . THR B 1 30 ? 57.123 4.577 18.869 1.00 28.82 30 THR B O 1
ATOM 1487 N N . ASN B 1 31 ? 58.132 3.750 17.022 1.00 28.79 31 ASN B N 1
ATOM 1488 C CA . ASN B 1 31 ? 57.165 2.673 16.746 1.00 29.80 31 ASN B CA 1
ATOM 1489 C C . ASN B 1 31 ? 55.728 3.184 16.519 1.00 29.77 31 ASN B C 1
ATOM 1490 O O . ASN B 1 31 ? 54.782 2.771 17.198 1.00 29.84 31 ASN B O 1
ATOM 1495 N N . HIS B 1 32 ? 55.611 4.098 15.552 1.00 29.68 32 HIS B N 1
ATOM 1496 C CA . HIS B 1 32 ? 54.349 4.584 15.005 1.00 29.59 32 HIS B CA 1
ATOM 1497 C C . HIS B 1 32 ? 54.494 4.657 13.487 1.00 29.46 32 HIS B C 1
ATOM 1498 O O . HIS B 1 32 ? 55.613 4.683 12.973 1.00 28.56 32 HIS B O 1
ATOM 1505 N N . SER B 1 33 ? 53.376 4.696 12.773 1.00 28.84 33 SER B N 1
ATOM 1506 C CA . SER B 1 33 ? 53.414 4.814 11.312 1.00 29.20 33 SER B CA 1
ATOM 1507 C C . SER B 1 33 ? 53.802 6.220 10.854 1.00 29.14 33 SER B C 1
ATOM 1508 O O . SER B 1 33 ? 53.638 7.185 11.601 1.00 29.02 33 SER B O 1
ATOM 1511 N N . GLU B 1 34 ? 54.298 6.330 9.620 1.00 29.55 34 GLU B N 1
ATOM 1512 C CA . GLU B 1 34 ? 54.589 7.625 9.004 1.00 30.40 34 GLU B CA 1
ATOM 1513 C C . GLU B 1 34 ? 53.352 8.528 8.997 1.00 29.68 34 GLU B C 1
ATOM 1514 O O . GLU B 1 34 ? 53.458 9.713 9.286 1.00 29.79 34 GLU B O 1
ATOM 1520 N N . ALA B 1 35 ? 52.193 7.958 8.651 1.00 29.18 35 ALA B N 1
ATOM 1521 C CA . ALA B 1 35 ? 50.930 8.706 8.595 1.00 28.71 35 ALA B CA 1
ATOM 1522 C C . ALA B 1 35 ? 50.599 9.318 9.953 1.00 28.25 35 ALA B C 1
ATOM 1523 O O . ALA B 1 35 ? 50.178 10.471 10.042 1.00 28.34 35 ALA B O 1
ATOM 1525 N N . GLU B 1 36 ? 50.803 8.537 11.007 1.00 27.59 36 GLU B N 1
ATOM 1526 C CA . GLU B 1 36 ? 50.616 9.006 12.374 1.00 27.86 36 GLU B CA 1
ATOM 1527 C C . GLU B 1 36 ? 51.501 10.212 12.722 1.00 26.78 36 GLU B C 1
ATOM 1528 O O . GLU B 1 36 ? 51.035 11.177 13.340 1.00 26.14 36 GLU B O 1
ATOM 1534 N N . VAL B 1 37 ? 52.772 10.134 12.340 1.00 25.49 37 VAL B N 1
ATOM 1535 C CA . VAL B 1 37 ? 53.720 11.224 12.552 1.00 25.38 37 VAL B CA 1
ATOM 1536 C C . VAL B 1 37 ? 53.280 12.490 11.815 1.00 25.47 37 VAL B C 1
ATOM 1537 O O . VAL B 1 37 ? 53.239 13.588 12.382 1.00 24.58 37 VAL B O 1
ATOM 1541 N N . LEU B 1 38 ? 52.912 12.334 10.550 1.00 25.77 38 LEU B N 1
ATOM 1542 C CA . LEU B 1 38 ? 52.435 13.473 9.789 1.00 26.33 38 LEU B CA 1
ATOM 1543 C C . LEU B 1 38 ? 51.170 14.062 10.432 1.00 26.37 38 LEU B C 1
ATOM 1544 O O . LEU B 1 38 ? 50.991 15.287 10.455 1.00 26.70 38 LEU B O 1
ATOM 1549 N N . ALA B 1 39 ? 50.312 13.200 10.973 1.00 26.14 39 ALA B N 1
ATOM 1550 C CA . ALA B 1 39 ? 49.069 13.661 11.578 1.00 27.03 39 ALA B CA 1
ATOM 1551 C C . ALA B 1 39 ? 49.356 14.522 12.809 1.00 27.13 39 ALA B C 1
ATOM 1552 O O . ALA B 1 39 ? 48.717 15.574 13.003 1.00 27.68 39 ALA B O 1
ATOM 1554 N N . TRP B 1 40 ? 50.312 14.106 13.638 1.00 26.59 40 TRP B N 1
ATOM 1555 C CA . TRP B 1 40 ? 50.598 14.942 14.795 1.00 25.61 40 TRP B CA 1
ATOM 1556 C C . TRP B 1 40 ? 51.298 16.238 14.401 1.00 25.04 40 TRP B C 1
ATOM 1557 O O . TRP B 1 40 ? 51.057 17.272 15.010 1.00 25.20 40 TRP B O 1
ATOM 1568 N N . GLU B 1 41 ? 52.116 16.199 13.357 1.00 24.50 41 GLU B N 1
ATOM 1569 C CA . GLU B 1 41 ? 52.769 17.407 12.866 1.00 25.56 41 GLU B CA 1
ATOM 1570 C C . GLU B 1 41 ? 51.764 18.407 12.258 1.00 26.27 41 GLU B C 1
ATOM 1571 O O . GLU B 1 41 ? 52.031 19.618 12.215 1.00 27.07 41 GLU B O 1
ATOM 1577 N N . ASN B 1 42 ? 50.610 17.897 11.826 1.00 26.60 42 ASN B N 1
ATOM 1578 C CA . ASN B 1 42 ? 49.516 18.771 11.360 1.00 27.14 42 ASN B CA 1
ATOM 1579 C C . ASN B 1 42 ? 48.420 19.022 12.399 1.00 26.99 42 ASN B C 1
ATOM 1580 O O . ASN B 1 42 ? 47.336 19.513 12.070 1.00 25.78 42 ASN B O 1
ATOM 1585 N N . ALA B 1 43 ? 48.732 18.723 13.663 1.00 26.36 43 ALA B N 1
ATOM 1586 C CA . ALA B 1 43 ? 47.832 19.009 14.783 1.00 27.07 43 ALA B CA 1
ATOM 1587 C C . ALA B 1 43 ? 46.492 18.280 14.717 1.00 27.47 43 ALA B C 1
ATOM 1588 O O . ALA B 1 43 ? 45.529 18.698 15.354 1.00 28.48 43 ALA B O 1
ATOM 1590 N N . GLU B 1 44 ? 46.435 17.179 13.970 1.00 27.57 44 GLU B N 1
ATOM 1591 C CA . GLU B 1 44 ? 45.233 16.345 13.927 1.00 28.32 44 GLU B CA 1
ATOM 1592 C C . GLU B 1 44 ? 45.155 15.456 15.162 1.00 28.35 44 GLU B C 1
ATOM 1593 O O . GLU B 1 44 ? 44.071 15.093 15.597 1.00 28.01 44 GLU B O 1
ATOM 1599 N N . THR B 1 45 ? 46.321 15.115 15.715 1.00 28.73 45 THR B N 1
ATOM 1600 C CA . THR B 1 45 ? 46.426 14.286 16.920 1.00 29.19 45 THR B CA 1
ATOM 1601 C C . THR B 1 45 ? 47.547 14.859 17.779 1.00 29.28 45 THR B C 1
ATOM 1602 O O . THR B 1 45 ? 48.342 15.682 17.305 1.00 29.22 45 THR B O 1
ATOM 1606 N N . GLN B 1 46 ? 47.625 14.400 19.023 1.00 29.32 46 GLN B N 1
ATOM 1607 C CA . GLN B 1 46 ? 48.734 14.727 19.919 1.00 29.80 46 GLN B CA 1
ATOM 1608 C C . GLN B 1 46 ? 49.832 13.641 19.848 1.00 28.18 46 GLN B C 1
ATOM 1609 O O . GLN B 1 46 ? 49.526 12.450 19.831 1.00 27.45 46 GLN B O 1
ATOM 1615 N N . ALA B 1 47 ? 51.102 14.048 19.809 1.00 27.01 47 ALA B N 1
ATOM 1616 C CA . ALA B 1 47 ? 52.209 13.091 19.797 1.00 25.66 47 ALA B CA 1
ATOM 1617 C C . ALA B 1 47 ? 52.228 12.431 21.176 1.00 25.68 47 ALA B C 1
ATOM 1618 O O . ALA B 1 47 ? 52.125 13.135 22.179 1.00 25.06 47 ALA B O 1
ATOM 1620 N N . PRO B 1 48 ? 52.325 11.087 21.230 1.00 26.24 48 PRO B N 1
ATOM 1621 C CA . PRO B 1 48 ? 52.373 10.440 22.536 1.00 26.76 48 PRO B CA 1
ATOM 1622 C C . PRO B 1 48 ? 53.612 10.855 23.330 1.00 27.09 48 PRO B C 1
ATOM 1623 O O . PRO B 1 48 ? 54.677 11.132 22.748 1.00 26.57 48 PRO B O 1
ATOM 1627 N N . GLU B 1 49 ? 53.469 10.893 24.656 1.00 27.38 49 GLU B N 1
ATOM 1628 C CA . GLU B 1 49 ? 54.575 11.281 25.537 1.00 28.35 49 GLU B CA 1
ATOM 1629 C C . GLU B 1 49 ? 55.869 10.508 25.256 1.00 28.04 49 GLU B C 1
ATOM 1630 O O . GLU B 1 49 ? 56.950 11.099 25.240 1.00 27.42 49 GLU B O 1
ATOM 1636 N N . LEU B 1 50 ? 55.751 9.204 25.016 1.00 27.95 50 LEU B N 1
ATOM 1637 C CA . LEU B 1 50 ? 56.926 8.347 24.780 1.00 28.72 50 LEU B CA 1
ATOM 1638 C C . LEU B 1 50 ? 57.675 8.722 23.499 1.00 28.36 50 LEU B C 1
ATOM 1639 O O . LEU B 1 50 ? 58.920 8.639 23.424 1.00 27.71 50 LEU B O 1
ATOM 1644 N N . ALA B 1 51 ? 56.917 9.133 22.489 1.00 28.10 51 ALA B N 1
ATOM 1645 C CA . ALA B 1 51 ? 57.485 9.578 21.213 1.00 28.08 51 ALA B CA 1
ATOM 1646 C C . ALA B 1 51 ? 58.235 10.896 21.386 1.00 27.65 51 ALA B C 1
ATOM 1647 O O . ALA B 1 51 ? 59.335 11.065 20.865 1.00 28.52 51 ALA B O 1
ATOM 1649 N N . GLN B 1 52 ? 57.623 11.826 22.120 1.00 27.07 52 GLN B N 1
ATOM 1650 C CA . GLN B 1 52 ? 58.260 13.114 22.394 1.00 26.12 52 GLN B CA 1
ATOM 1651 C C . GLN B 1 52 ? 59.567 12.911 23.127 1.00 25.89 52 GLN B C 1
ATOM 1652 O O . GLN B 1 52 ? 60.600 13.518 22.776 1.00 24.99 52 GLN B O 1
ATOM 1658 N N . LYS B 1 53 ? 59.531 12.045 24.136 1.00 26.31 53 LYS B N 1
ATOM 1659 C CA . LYS B 1 53 ? 60.718 11.804 24.958 1.00 27.60 53 LYS B CA 1
ATOM 1660 C C . LYS B 1 53 ? 61.872 11.214 24.147 1.00 27.26 53 LYS B C 1
ATOM 1661 O O . LYS B 1 53 ? 63.012 11.649 24.313 1.00 27.39 53 LYS B O 1
ATOM 1667 N N . LYS B 1 54 ? 61.574 10.264 23.250 1.00 27.58 54 LYS B N 1
ATOM 1668 C CA . LYS B 1 54 ? 62.580 9.672 22.347 1.00 27.15 54 LYS B CA 1
ATOM 1669 C C . LYS B 1 54 ? 63.352 10.736 21.559 1.00 26.38 54 LYS B C 1
ATOM 1670 O O . LYS B 1 54 ? 64.588 10.733 21.535 1.00 25.68 54 LYS B O 1
ATOM 1676 N N . LEU B 1 55 ? 62.618 11.650 20.924 1.00 24.86 55 LEU B N 1
ATOM 1677 C CA . LEU B 1 55 ? 63.255 12.735 20.148 1.00 24.22 55 LEU B CA 1
ATOM 1678 C C . LEU B 1 55 ? 64.016 13.741 21.028 1.00 24.48 55 LEU B C 1
ATOM 1679 O O . LEU B 1 55 ? 65.130 14.158 20.690 1.00 24.05 55 LEU B O 1
ATOM 1684 N N . LEU B 1 56 ? 63.404 14.148 22.141 1.00 24.28 56 LEU B N 1
ATOM 1685 C CA . LEU B 1 56 ? 64.056 15.093 23.045 1.00 24.29 56 LEU B CA 1
ATOM 1686 C C . LEU B 1 56 ? 65.356 14.512 23.628 1.00 25.16 56 LEU B C 1
ATOM 1687 O O . LEU B 1 56 ? 66.347 15.225 23.749 1.00 24.87 56 LEU B O 1
ATOM 1692 N N . ASP B 1 57 ? 65.321 13.226 23.985 1.00 25.10 57 ASP B N 1
ATOM 1693 C CA . ASP B 1 57 ? 66.503 12.514 24.507 1.00 25.84 57 ASP B CA 1
ATOM 1694 C C . ASP B 1 57 ? 67.615 12.440 23.457 1.00 25.57 57 ASP B C 1
ATOM 1695 O O . ASP B 1 57 ? 68.795 12.649 23.779 1.00 25.70 57 ASP B O 1
ATOM 1700 N N . ILE B 1 58 ? 67.243 12.133 22.216 1.00 24.65 58 ILE B N 1
ATOM 1701 C CA . ILE B 1 58 ? 68.200 12.171 21.101 1.00 24.76 58 ILE B CA 1
ATOM 1702 C C . ILE B 1 58 ? 68.839 13.565 20.964 1.00 25.08 58 ILE B C 1
ATOM 1703 O O . ILE B 1 58 ? 70.058 13.676 20.867 1.00 25.80 58 ILE B O 1
ATOM 1708 N N . ASP B 1 59 ? 68.026 14.623 21.010 1.00 25.59 59 ASP B N 1
ATOM 1709 C CA . ASP B 1 59 ? 68.561 15.986 20.864 1.00 26.41 59 ASP B CA 1
ATOM 1710 C C . ASP B 1 59 ? 69.548 16.338 21.995 1.00 26.63 59 ASP B C 1
ATOM 1711 O O . ASP B 1 59 ? 70.568 17.009 21.757 1.00 26.58 59 ASP B O 1
ATOM 1716 N N . ASP B 1 60 ? 69.243 15.880 23.214 1.00 26.23 60 ASP B N 1
ATOM 1717 C CA . ASP B 1 60 ? 70.119 16.104 24.367 1.00 27.99 60 ASP B CA 1
ATOM 1718 C C . ASP B 1 60 ? 71.460 15.387 24.197 1.00 27.12 60 ASP B C 1
ATOM 1719 O O . ASP B 1 60 ? 72.507 15.939 24.543 1.00 27.92 60 ASP B O 1
ATOM 1724 N N . ILE B 1 61 ? 71.410 14.160 23.666 1.00 26.58 61 ILE B N 1
ATOM 1725 C CA . ILE B 1 61 ? 72.604 13.333 23.439 1.00 26.83 61 ILE B CA 1
ATOM 1726 C C . ILE B 1 61 ? 73.521 13.986 22.416 1.00 26.47 61 ILE B C 1
ATOM 1727 O O . ILE B 1 61 ? 74.739 14.068 22.620 1.00 25.54 61 ILE B O 1
ATOM 1732 N N . ILE B 1 62 ? 72.918 14.489 21.341 1.00 25.95 62 ILE B N 1
ATOM 1733 C CA . ILE B 1 62 ? 73.657 15.230 20.320 1.00 26.50 62 ILE B CA 1
ATOM 1734 C C . ILE B 1 62 ? 74.292 16.486 20.907 1.00 27.18 62 ILE B C 1
ATOM 1735 O O . ILE B 1 62 ? 75.469 16.770 20.668 1.00 26.07 62 ILE B O 1
ATOM 1740 N N . GLU B 1 63 ? 73.506 17.236 21.678 1.00 27.76 63 GLU B N 1
ATOM 1741 C CA . GLU B 1 63 ? 74.003 18.467 22.252 1.00 29.93 63 GLU B CA 1
ATOM 1742 C C . GLU B 1 63 ? 75.218 18.218 23.164 1.00 29.53 63 GLU B C 1
ATOM 1743 O O . GLU B 1 63 ? 76.206 18.949 23.096 1.00 28.57 63 GLU B O 1
ATOM 1749 N N . MET B 1 64 ? 75.149 17.179 23.991 1.00 29.45 64 MET B N 1
ATOM 1750 C CA . MET B 1 64 ? 76.279 16.789 24.843 1.00 31.15 64 MET B CA 1
ATOM 1751 C C . MET B 1 64 ? 77.492 16.393 23.993 1.00 29.77 64 MET B C 1
ATOM 1752 O O . MET B 1 64 ? 78.627 16.713 24.326 1.00 29.34 64 MET B O 1
ATOM 1757 N N . GLN B 1 65 ? 77.247 15.713 22.876 1.00 28.45 65 GLN B N 1
ATOM 1758 C CA . GLN B 1 65 ? 78.337 15.299 22.011 1.00 28.26 65 GLN B CA 1
ATOM 1759 C C . GLN B 1 65 ? 79.001 16.521 21.390 1.00 27.76 65 GLN B C 1
ATOM 1760 O O . GLN B 1 65 ? 80.215 16.549 21.228 1.00 27.92 65 GLN B O 1
ATOM 1766 N N . VAL B 1 66 ? 78.204 17.531 21.050 1.00 26.87 66 VAL B N 1
ATOM 1767 C CA . VAL B 1 66 ? 78.737 18.742 20.451 1.00 27.18 66 VAL B CA 1
ATOM 1768 C C . VAL B 1 66 ? 79.652 19.478 21.433 1.00 27.51 66 VAL B C 1
ATOM 1769 O O . VAL B 1 66 ? 80.781 19.814 21.082 1.00 27.45 66 VAL B O 1
ATOM 1773 N N . LEU B 1 67 ? 79.160 19.704 22.654 1.00 26.91 67 LEU B N 1
ATOM 1774 C CA . LEU B 1 67 ? 79.927 20.428 23.669 1.00 27.43 67 LEU B CA 1
ATOM 1775 C C . LEU B 1 67 ? 81.205 19.675 24.031 1.00 27.19 67 LEU B C 1
ATOM 1776 O O . LEU B 1 67 ? 82.298 20.254 24.061 1.00 26.83 67 LEU B O 1
ATOM 1781 N N . ASN B 1 68 ? 81.060 18.378 24.291 1.00 27.15 68 ASN B N 1
ATOM 1782 C CA . ASN B 1 68 ? 82.203 17.565 24.706 1.00 27.01 68 ASN B CA 1
ATOM 1783 C C . ASN B 1 68 ? 83.252 17.409 23.604 1.00 25.98 68 ASN B C 1
ATOM 1784 O O . ASN B 1 68 ? 84.451 17.475 23.893 1.00 25.14 68 ASN B O 1
ATOM 1789 N N . THR B 1 69 ? 82.803 17.234 22.354 1.00 25.40 69 THR B N 1
ATOM 1790 C CA . THR B 1 69 ? 83.732 17.134 21.216 1.00 25.70 69 THR B CA 1
ATOM 1791 C C . THR B 1 69 ? 84.496 18.449 20.996 1.00 25.15 69 THR B C 1
ATOM 1792 O O . THR B 1 69 ? 85.724 18.444 20.810 1.00 24.90 69 THR B O 1
ATOM 1796 N N . THR B 1 70 ? 83.782 19.571 21.058 1.00 24.64 70 THR B N 1
ATOM 1797 C CA . THR B 1 70 ? 84.405 20.869 20.813 1.00 24.63 70 THR B CA 1
ATOM 1798 C C . THR B 1 70 ? 85.406 21.184 21.923 1.00 24.66 70 THR B C 1
ATOM 1799 O O . THR B 1 70 ? 86.504 21.665 21.675 1.00 24.21 70 THR B O 1
ATOM 1803 N N . ASP B 1 71 ? 85.018 20.901 23.158 1.00 23.68 71 ASP B N 1
ATOM 1804 C CA . ASP B 1 71 ? 85.934 21.091 24.288 1.00 24.50 71 ASP B CA 1
ATOM 1805 C C . ASP B 1 71 ? 87.164 20.173 24.193 1.00 24.66 71 ASP B C 1
ATOM 1806 O O . ASP B 1 71 ? 88.280 20.584 24.513 1.00 24.99 71 ASP B O 1
ATOM 1811 N N . GLY B 1 72 ? 86.960 18.964 23.672 1.00 25.44 72 GLY B N 1
ATOM 1812 C CA . GLY B 1 72 ? 88.044 18.003 23.474 1.00 25.55 72 GLY B CA 1
ATOM 1813 C C . GLY B 1 72 ? 89.008 18.505 22.415 1.00 25.75 72 GLY B C 1
ATOM 1814 O O . GLY B 1 72 ? 90.218 18.390 22.576 1.00 26.03 72 GLY B O 1
ATOM 1815 N N . ILE B 1 73 ? 88.466 19.079 21.343 1.00 25.00 73 ILE B N 1
ATOM 1816 C CA . ILE B 1 73 ? 89.291 19.696 20.288 1.00 25.68 73 ILE B CA 1
ATOM 1817 C C . ILE B 1 73 ? 90.088 20.886 20.836 1.00 26.40 73 ILE B C 1
ATOM 1818 O O . ILE B 1 73 ? 91.297 21.021 20.581 1.00 25.97 73 ILE B O 1
ATOM 1823 N N . GLU B 1 74 ? 89.441 21.737 21.619 1.00 26.34 74 GLU B N 1
ATOM 1824 C CA . GLU B 1 74 ? 90.188 22.824 22.259 1.00 27.17 74 GLU B CA 1
ATOM 1825 C C . GLU B 1 74 ? 91.379 22.348 23.118 1.00 27.53 74 GLU B C 1
ATOM 1826 O O . GLU B 1 74 ? 92.464 22.929 23.054 1.00 26.66 74 GLU B O 1
ATOM 1832 N N . ALA B 1 75 ? 91.161 21.305 23.921 1.00 27.96 75 ALA B N 1
ATOM 1833 C CA . ALA B 1 75 ? 92.210 20.726 24.767 1.00 28.56 75 ALA B CA 1
ATOM 1834 C C . ALA B 1 75 ? 93.336 20.162 23.912 1.00 28.87 75 ALA B C 1
ATOM 1835 O O . ALA B 1 75 ? 94.520 20.361 24.209 1.00 28.69 75 ALA B O 1
ATOM 1837 N N . LEU B 1 76 ? 92.959 19.467 22.843 1.00 28.85 76 LEU B N 1
ATOM 1838 C CA . LEU B 1 76 ? 93.928 18.932 21.896 1.00 29.61 76 LEU B CA 1
ATOM 1839 C C . LEU B 1 76 ? 94.865 20.044 21.434 1.00 29.23 76 LEU B C 1
ATOM 1840 O O . LEU B 1 76 ? 96.084 19.855 21.361 1.00 29.04 76 LEU B O 1
ATOM 1845 N N . PHE B 1 77 ? 94.293 21.206 21.136 1.00 28.60 77 PHE B N 1
ATOM 1846 C CA . PHE B 1 77 ? 95.081 22.318 20.603 1.00 29.24 77 PHE B CA 1
ATOM 1847 C C . PHE B 1 77 ? 95.780 23.138 21.680 1.00 29.45 77 PHE B C 1
ATOM 1848 O O . PHE B 1 77 ? 96.477 24.099 21.361 1.00 30.16 77 PHE B O 1
ATOM 1856 N N . LYS B 1 78 ? 95.604 22.761 22.947 1.00 30.12 78 LYS B N 1
ATOM 1857 C CA . LYS B 1 78 ? 96.475 23.274 24.006 1.00 31.36 78 LYS B CA 1
ATOM 1858 C C . LYS B 1 78 ? 97.801 22.488 24.016 1.00 32.07 78 LYS B C 1
ATOM 1859 O O . LYS B 1 78 ? 98.789 22.917 24.628 1.00 32.32 78 LYS B O 1
ATOM 1865 N N . LYS B 1 79 ? 97.816 21.342 23.337 1.00 33.06 79 LYS B N 1
ATOM 1866 C CA . LYS B 1 79 ? 98.976 20.441 23.354 1.00 34.39 79 LYS B CA 1
ATOM 1867 C C . LYS B 1 79 ? 99.716 20.360 22.026 1.00 34.81 79 LYS B C 1
ATOM 1868 O O . LYS B 1 79 ? 100.911 20.042 21.985 1.00 35.11 79 LYS B O 1
ATOM 1874 N N . GLU B 1 80 ? 99.002 20.624 20.937 1.00 34.81 80 GLU B N 1
ATOM 1875 C CA . GLU B 1 80 ? 99.616 20.656 19.623 1.00 35.61 80 GLU B CA 1
ATOM 1876 C C . GLU B 1 80 ? 99.002 21.794 18.805 1.00 34.85 80 GLU B C 1
ATOM 1877 O O . GLU B 1 80 ? 97.952 22.320 19.181 1.00 34.94 80 GLU B O 1
ATOM 1883 N N . PRO B 1 81 ? 99.663 22.200 17.703 1.00 33.95 81 PRO B N 1
ATOM 1884 C CA . PRO B 1 81 ? 99.160 23.378 16.992 1.00 32.95 81 PRO B CA 1
ATOM 1885 C C . PRO B 1 81 ? 97.773 23.188 16.390 1.00 31.39 81 PRO B C 1
ATOM 1886 O O . PRO B 1 81 ? 97.467 22.119 15.854 1.00 31.27 81 PRO B O 1
ATOM 1890 N N . LYS B 1 82 ? 96.954 24.232 16.502 1.00 30.18 82 LYS B N 1
ATOM 1891 C CA . LYS B 1 82 ? 95.672 24.328 15.813 1.00 29.39 82 LYS B CA 1
ATOM 1892 C C . LYS B 1 82 ? 95.883 24.023 14.334 1.00 28.61 82 LYS B C 1
ATOM 1893 O O . LYS B 1 82 ? 96.844 24.509 13.727 1.00 27.64 82 LYS B O 1
ATOM 1899 N N . ARG B 1 83 ? 94.992 23.203 13.777 1.00 27.93 83 ARG B N 1
ATOM 1900 C CA . ARG B 1 83 ? 95.028 22.845 12.361 1.00 27.19 83 ARG B CA 1
ATOM 1901 C C . ARG B 1 83 ? 93.609 22.571 11.863 1.00 26.68 83 ARG B C 1
ATOM 1902 O O . ARG B 1 83 ? 92.688 22.423 12.657 1.00 26.11 83 ARG B O 1
ATOM 1910 N N . HIS B 1 84 ? 93.459 22.527 10.542 1.00 26.36 84 HIS B N 1
ATOM 1911 C CA . HIS B 1 84 ? 92.203 22.163 9.885 1.00 26.09 84 HIS B CA 1
ATOM 1912 C C . HIS B 1 84 ? 92.014 20.665 10.118 1.00 25.89 84 HIS B C 1
ATOM 1913 O O . HIS B 1 84 ? 92.904 19.870 9.774 1.00 26.02 84 HIS B O 1
ATOM 1920 N N . LEU B 1 85 ? 90.900 20.290 10.763 1.00 24.87 85 LEU B N 1
ATOM 1921 C CA . LEU B 1 85 ? 90.654 18.919 11.185 1.00 24.18 85 LEU B CA 1
ATOM 1922 C C . LEU B 1 85 ? 89.644 18.220 10.290 1.00 24.43 85 LEU B C 1
ATOM 1923 O O . LEU B 1 85 ? 88.781 18.869 9.734 1.00 24.28 85 LEU B O 1
ATOM 1928 N N . ALA B 1 86 ? 89.775 16.901 10.169 1.00 24.49 86 ALA B N 1
ATOM 1929 C CA . ALA B 1 86 ? 88.740 16.092 9.512 1.00 24.90 86 ALA B CA 1
ATOM 1930 C C . ALA B 1 86 ? 87.907 15.455 10.604 1.00 25.27 86 ALA B C 1
ATOM 1931 O O . ALA B 1 86 ? 88.410 15.179 11.699 1.00 26.30 86 ALA B O 1
ATOM 1933 N N . PHE B 1 87 ? 86.631 15.244 10.322 1.00 24.59 87 PHE B N 1
ATOM 1934 C CA . PHE B 1 87 ? 85.732 14.566 11.262 1.00 24.73 87 PHE B CA 1
ATOM 1935 C C . PHE B 1 87 ? 84.969 13.504 10.470 1.00 24.70 87 PHE B C 1
ATOM 1936 O O . PHE B 1 87 ? 84.307 13.824 9.494 1.00 24.21 87 PHE B O 1
ATOM 1944 N N . VAL B 1 88 ? 85.099 12.251 10.893 1.00 24.70 88 VAL B N 1
ATOM 1945 C CA . VAL B 1 88 ? 84.548 11.113 10.158 1.00 24.51 88 VAL B CA 1
ATOM 1946 C C . VAL B 1 88 ? 83.029 11.001 10.347 1.00 23.98 88 VAL B C 1
ATOM 1947 O O . VAL B 1 88 ? 82.514 11.080 11.469 1.00 23.92 88 VAL B O 1
ATOM 1951 N N . VAL B 1 89 ? 82.330 10.804 9.237 1.00 23.52 89 VAL B N 1
ATOM 1952 C CA . VAL B 1 89 ? 80.910 10.454 9.262 1.00 23.97 89 VAL B CA 1
ATOM 1953 C C . VAL B 1 89 ? 80.714 9.216 8.390 1.00 23.84 89 VAL B C 1
ATOM 1954 O O . VAL B 1 89 ? 81.654 8.770 7.725 1.00 23.90 89 VAL B O 1
ATOM 1958 N N . TYR B 1 90 ? 79.510 8.656 8.427 1.00 24.29 90 TYR B N 1
ATOM 1959 C CA . TYR B 1 90 ? 79.244 7.324 7.877 1.00 24.78 90 TYR B CA 1
ATOM 1960 C C . TYR B 1 90 ? 78.119 7.382 6.844 1.00 26.20 90 TYR B C 1
ATOM 1961 O O . TYR B 1 90 ? 76.972 7.668 7.195 1.00 26.73 90 TYR B O 1
ATOM 1970 N N . PRO B 1 91 ? 78.452 7.094 5.568 1.00 26.91 91 PRO B N 1
ATOM 1971 C CA . PRO B 1 91 ? 77.586 7.444 4.440 1.00 27.97 91 PRO B CA 1
ATOM 1972 C C . PRO B 1 91 ? 76.295 6.649 4.318 1.00 27.96 91 PRO B C 1
ATOM 1973 O O . PRO B 1 91 ? 75.334 7.151 3.714 1.00 30.06 91 PRO B O 1
ATOM 1977 N N . THR B 1 92 ? 76.262 5.435 4.866 1.00 26.98 92 THR B N 1
ATOM 1978 C CA . THR B 1 92 ? 75.034 4.620 4.814 1.00 26.33 92 THR B CA 1
ATOM 1979 C C . THR B 1 92 ? 74.677 4.086 6.196 1.00 25.94 92 THR B C 1
ATOM 1980 O O . THR B 1 92 ? 75.546 3.947 7.056 1.00 25.37 92 THR B O 1
ATOM 1984 N N . GLN B 1 93 ? 73.416 3.725 6.390 1.00 26.20 93 GLN B N 1
ATOM 1985 C CA . GLN B 1 93 ? 73.024 3.072 7.645 1.00 25.68 93 GLN B CA 1
ATOM 1986 C C . GLN B 1 93 ? 73.858 1.810 7.922 1.00 25.97 93 GLN B C 1
ATOM 1987 O O . GLN B 1 93 ? 74.309 1.610 9.049 1.00 25.83 93 GLN B O 1
ATOM 1993 N N . ALA B 1 94 ? 74.084 0.977 6.900 1.00 25.70 94 ALA B N 1
ATOM 1994 C CA . ALA B 1 94 ? 74.870 -0.249 7.059 1.00 25.94 94 ALA B CA 1
ATOM 1995 C C . ALA B 1 94 ? 76.282 0.037 7.568 1.00 25.48 94 ALA B C 1
ATOM 1996 O O . ALA B 1 94 ? 76.731 -0.585 8.535 1.00 26.58 94 ALA B O 1
ATOM 1998 N N . ILE B 1 95 ? 76.964 0.996 6.944 1.00 25.01 95 ILE B N 1
ATOM 1999 C CA . ILE B 1 95 ? 78.347 1.349 7.327 1.00 24.80 95 ILE B CA 1
ATOM 2000 C C . ILE B 1 95 ? 78.394 1.976 8.731 1.00 24.26 95 ILE B C 1
ATOM 2001 O O . ILE B 1 95 ? 79.264 1.656 9.545 1.00 24.61 95 ILE B O 1
ATOM 2006 N N . TYR B 1 96 ? 77.435 2.845 9.020 1.00 24.26 96 TYR B N 1
ATOM 2007 C CA . TYR B 1 96 ? 77.336 3.437 10.351 1.00 24.30 96 TYR B CA 1
ATOM 2008 C C . TYR B 1 96 ? 77.193 2.328 11.404 1.00 25.04 96 TYR B C 1
ATOM 2009 O O . TYR B 1 96 ? 77.882 2.334 12.439 1.00 24.52 96 TYR B O 1
ATOM 2018 N N . THR B 1 97 ? 76.326 1.354 11.120 1.00 25.29 97 THR B N 1
ATOM 2019 C CA . THR B 1 97 ? 76.091 0.231 12.033 1.00 25.93 97 THR B CA 1
ATOM 2020 C C . THR B 1 97 ? 77.351 -0.598 12.265 1.00 26.26 97 THR B C 1
ATOM 2021 O O . THR B 1 97 ? 77.665 -0.966 13.404 1.00 26.09 97 THR B O 1
ATOM 2025 N N . GLN B 1 98 ? 78.057 -0.885 11.175 1.00 26.23 98 GLN B N 1
ATOM 2026 C CA . GLN B 1 98 ? 79.280 -1.681 11.188 1.00 27.33 98 GLN B CA 1
ATOM 2027 C C . GLN B 1 98 ? 80.326 -1.086 12.141 1.00 26.85 98 GLN B C 1
ATOM 2028 O O . GLN B 1 98 ? 80.932 -1.800 12.933 1.00 26.46 98 GLN B O 1
ATOM 2034 N N . TYR B 1 99 ? 80.489 0.231 12.090 1.00 26.30 99 TYR B N 1
ATOM 2035 C CA . TYR B 1 99 ? 81.609 0.905 12.751 1.00 26.33 99 TYR B CA 1
ATOM 2036 C C . TYR B 1 99 ? 81.294 1.595 14.079 1.00 26.85 99 TYR B C 1
ATOM 2037 O O . TYR B 1 99 ? 82.205 2.063 14.775 1.00 26.57 99 TYR B O 1
ATOM 2046 N N . ASN B 1 100 ? 80.013 1.633 14.447 1.00 26.14 100 ASN B N 1
ATOM 2047 C CA . ASN B 1 100 ? 79.597 2.373 15.623 1.00 26.79 100 ASN B CA 1
ATOM 2048 C C . ASN B 1 100 ? 78.659 1.589 16.530 1.00 26.86 100 ASN B C 1
ATOM 2049 O O . ASN B 1 100 ? 77.594 2.095 16.865 1.00 27.20 100 ASN B O 1
ATOM 2054 N N . PRO B 1 101 ? 79.064 0.376 16.959 1.00 27.64 101 PRO B N 1
ATOM 2055 C CA . PRO B 1 101 ? 78.155 -0.406 17.808 1.00 28.10 101 PRO B CA 1
ATOM 2056 C C . PRO B 1 101 ? 77.776 0.339 19.086 1.00 28.61 101 PRO B C 1
ATOM 2057 O O . PRO B 1 101 ? 76.679 0.143 19.612 1.00 28.96 101 PRO B O 1
ATOM 2061 N N . GLU B 1 102 ? 78.668 1.196 19.575 1.00 29.02 102 GLU B N 1
ATOM 2062 C CA . GLU B 1 102 ? 78.449 1.861 20.863 1.00 30.07 102 GLU B CA 1
ATOM 2063 C C . GLU B 1 102 ? 77.522 3.078 20.800 1.00 29.89 102 GLU B C 1
ATOM 2064 O O . GLU B 1 102 ? 77.104 3.597 21.832 1.00 29.87 102 GLU B O 1
ATOM 2070 N N . PHE B 1 103 ? 77.204 3.534 19.592 1.00 30.09 103 PHE B N 1
ATOM 2071 C CA . PHE B 1 103 ? 76.272 4.638 19.413 1.00 30.42 103 PHE B CA 1
ATOM 2072 C C . PHE B 1 103 ? 74.853 4.190 19.128 1.00 30.94 103 PHE B C 1
ATOM 2073 O O . PHE B 1 103 ? 73.919 4.978 19.291 1.00 31.52 103 PHE B O 1
ATOM 2081 N N . LEU B 1 104 ? 74.683 2.934 18.710 1.00 30.97 104 LEU B N 1
ATOM 2082 C CA . LEU B 1 104 ? 73.405 2.490 18.138 1.00 30.94 104 LEU B CA 1
ATOM 2083 C C . LEU B 1 104 ? 72.208 2.538 19.083 1.00 30.93 104 LEU B C 1
ATOM 2084 O O . LEU B 1 104 ? 71.097 2.810 18.641 1.00 31.10 104 LEU B O 1
ATOM 2089 N N . SER B 1 105 ? 72.415 2.269 20.369 1.00 30.41 105 SER B N 1
ATOM 2090 C CA . SER B 1 105 ? 71.286 2.327 21.306 1.00 30.74 105 SER B CA 1
ATOM 2091 C C . SER B 1 105 ? 70.833 3.762 21.606 1.00 30.89 105 SER B C 1
ATOM 2092 O O . SER B 1 105 ? 69.685 3.975 22.024 1.00 32.13 105 SER B O 1
ATOM 2095 N N . SER B 1 106 ? 71.721 4.738 21.392 1.00 30.55 106 SER B N 1
ATOM 2096 C CA . SER B 1 106 ? 71.407 6.151 21.682 1.00 29.74 106 SER B CA 1
ATOM 2097 C C . SER B 1 106 ? 71.153 7.021 20.437 1.00 29.12 106 SER B C 1
ATOM 2098 O O . SER B 1 106 ? 70.246 7.859 20.439 1.00 29.20 106 SER B O 1
ATOM 2101 N N . LEU B 1 107 ? 71.957 6.827 19.393 1.00 27.42 107 LEU B N 1
ATOM 2102 C CA . LEU B 1 107 ? 71.764 7.502 18.102 1.00 26.66 107 LEU B CA 1
ATOM 2103 C C . LEU B 1 107 ? 71.634 6.410 17.051 1.00 26.38 107 LEU B C 1
ATOM 2104 O O . LEU B 1 107 ? 72.622 6.053 16.403 1.00 26.11 107 LEU B O 1
ATOM 2109 N N . PRO B 1 108 ? 70.422 5.841 16.907 1.00 25.93 108 PRO B N 1
ATOM 2110 C CA . PRO B 1 108 ? 70.320 4.620 16.106 1.00 26.03 108 PRO B CA 1
ATOM 2111 C C . PRO B 1 108 ? 70.545 4.812 14.605 1.00 25.99 108 PRO B C 1
ATOM 2112 O O . PRO B 1 108 ? 70.877 3.849 13.913 1.00 26.51 108 PRO B O 1
ATOM 2116 N N . LEU B 1 109 ? 70.360 6.033 14.116 1.00 25.33 109 LEU B N 1
ATOM 2117 C CA . LEU B 1 109 ? 70.381 6.302 12.673 1.00 25.17 109 LEU B CA 1
ATOM 2118 C C . LEU B 1 109 ? 71.538 7.204 12.306 1.00 25.06 109 LEU B C 1
ATOM 2119 O O . LEU B 1 109 ? 71.829 8.164 13.015 1.00 25.10 109 LEU B O 1
ATOM 2124 N N . THR B 1 110 ? 72.174 6.904 11.179 1.00 24.82 110 THR B N 1
ATOM 2125 C CA . THR B 1 110 ? 73.348 7.672 10.751 1.00 25.29 110 THR B CA 1
ATOM 2126 C C . THR B 1 110 ? 73.073 9.188 10.603 1.00 24.97 110 THR B C 1
ATOM 2127 O O . THR B 1 110 ? 73.948 10.011 10.884 1.00 25.43 110 THR B O 1
ATOM 2131 N N . GLU B 1 111 ? 71.859 9.550 10.183 1.00 24.54 111 GLU B N 1
ATOM 2132 C CA . GLU B 1 111 ? 71.447 10.967 10.092 1.00 25.70 111 GLU B CA 1
ATOM 2133 C C . GLU B 1 111 ? 71.621 11.754 11.398 1.00 25.90 111 GLU B C 1
ATOM 2134 O O . GLU B 1 111 ? 71.883 12.968 11.395 1.00 26.15 111 GLU B O 1
ATOM 2140 N N . LEU B 1 112 ? 71.486 11.060 12.523 1.00 25.59 112 LEU B N 1
ATOM 2141 C CA . LEU B 1 112 ? 71.684 11.684 13.822 1.00 25.11 112 LEU B CA 1
ATOM 2142 C C . LEU B 1 112 ? 73.152 12.006 14.057 1.00 25.04 112 LEU B C 1
ATOM 2143 O O . LEU B 1 112 ? 73.484 13.074 14.578 1.00 24.56 112 LEU B O 1
ATOM 2148 N N . TYR B 1 113 ? 74.013 11.065 13.687 1.00 24.99 113 TYR B N 1
ATOM 2149 C CA . TYR B 1 113 ? 75.452 11.275 13.824 1.00 25.88 113 TYR B CA 1
ATOM 2150 C C . TYR B 1 113 ? 75.925 12.393 12.865 1.00 25.28 113 TYR B C 1
ATOM 2151 O O . TYR B 1 113 ? 76.744 13.242 13.245 1.00 25.48 113 TYR B O 1
ATOM 2160 N N . ASN B 1 114 ? 75.373 12.427 11.646 1.00 25.13 114 ASN B N 1
ATOM 2161 C CA . ASN B 1 114 ? 75.665 13.513 10.699 1.00 24.48 114 ASN B CA 1
ATOM 2162 C C . ASN B 1 114 ? 75.263 14.868 11.270 1.00 25.39 114 ASN B C 1
ATOM 2163 O O . ASN B 1 114 ? 76.009 15.844 11.162 1.00 24.73 114 ASN B O 1
ATOM 2168 N N . THR B 1 115 ? 74.091 14.906 11.912 1.00 25.52 115 THR B N 1
ATOM 2169 C CA . THR B 1 115 ? 73.606 16.132 12.539 1.00 25.37 115 THR B CA 1
ATOM 2170 C C . THR B 1 115 ? 74.569 16.621 13.619 1.00 24.92 115 THR B C 1
ATOM 2171 O O . THR B 1 115 ? 74.942 17.806 13.654 1.00 24.37 115 THR B O 1
ATOM 2175 N N . ALA B 1 116 ? 74.997 15.690 14.468 1.00 24.19 116 ALA B N 1
ATOM 2176 C CA . ALA B 1 116 ? 75.993 15.981 15.511 1.00 24.28 116 ALA B CA 1
ATOM 2177 C C . ALA B 1 116 ? 77.279 16.532 14.862 1.00 24.20 116 ALA B C 1
ATOM 2178 O O . ALA B 1 116 ? 77.853 17.536 15.325 1.00 23.83 116 ALA B O 1
ATOM 2180 N N . ALA B 1 117 ? 77.722 15.869 13.794 1.00 24.13 117 ALA B N 1
ATOM 2181 C CA . ALA B 1 117 ? 78.905 16.309 13.028 1.00 25.00 117 ALA B CA 1
ATOM 2182 C C . ALA B 1 117 ? 78.768 17.745 12.498 1.00 24.83 117 ALA B C 1
ATOM 2183 O O . ALA B 1 117 ? 79.694 18.578 12.662 1.00 23.82 117 ALA B O 1
ATOM 2185 N N . TRP B 1 118 ? 77.646 18.041 11.842 1.00 24.12 118 TRP B N 1
ATOM 2186 C CA . TRP B 1 118 ? 77.421 19.398 11.365 1.00 24.36 118 TRP B CA 1
ATOM 2187 C C . TRP B 1 118 ? 77.438 20.422 12.529 1.00 24.20 118 TRP B C 1
ATOM 2188 O O . TRP B 1 118 ? 78.116 21.467 12.451 1.00 24.29 118 TRP B O 1
ATOM 2199 N N . ARG B 1 119 ? 76.745 20.120 13.618 1.00 24.39 119 ARG B N 1
ATOM 2200 C CA . ARG B 1 119 ? 76.740 21.045 14.752 1.00 24.06 119 ARG B CA 1
ATOM 2201 C C . ARG B 1 119 ? 78.136 21.228 15.340 1.00 24.32 119 ARG B C 1
ATOM 2202 O O . ARG B 1 119 ? 78.483 22.318 15.774 1.00 24.43 119 ARG B O 1
ATOM 2210 N N . ILE B 1 120 ? 78.933 20.161 15.336 1.00 23.55 120 ILE B N 1
ATOM 2211 C CA . ILE B 1 120 ? 80.318 20.253 15.824 1.00 23.42 120 ILE B CA 1
ATOM 2212 C C . ILE B 1 120 ? 81.141 21.198 14.918 1.00 22.73 120 ILE B C 1
ATOM 2213 O O . ILE B 1 120 ? 81.829 22.100 15.421 1.00 23.84 120 ILE B O 1
ATOM 2218 N N . LYS B 1 121 ? 81.053 21.005 13.602 1.00 22.28 121 LYS B N 1
ATOM 2219 C CA . LYS B 1 121 ? 81.730 21.897 12.658 1.00 22.55 121 LYS B CA 1
ATOM 2220 C C . LYS B 1 121 ? 81.359 23.362 12.946 1.00 23.18 121 LYS B C 1
ATOM 2221 O O . LYS B 1 121 ? 82.212 24.241 13.051 1.00 22.52 121 LYS B O 1
ATOM 2227 N N . LYS B 1 122 ? 80.073 23.602 13.132 1.00 24.59 122 LYS B N 1
ATOM 2228 C CA . LYS B 1 122 ? 79.567 24.963 13.303 1.00 26.20 122 LYS B CA 1
ATOM 2229 C C . LYS B 1 122 ? 80.084 25.557 14.612 1.00 26.15 122 LYS B C 1
ATOM 2230 O O . LYS B 1 122 ? 80.571 26.688 14.643 1.00 25.44 122 LYS B O 1
ATOM 2236 N N . GLU B 1 123 ? 80.013 24.771 15.678 1.00 25.73 123 GLU B N 1
ATOM 2237 C CA . GLU B 1 123 ? 80.448 25.222 17.007 1.00 26.16 123 GLU B CA 1
ATOM 2238 C C . GLU B 1 123 ? 81.954 25.497 17.062 1.00 25.75 123 GLU B C 1
ATOM 2239 O O . GLU B 1 123 ? 82.402 26.511 17.624 1.00 25.47 123 GLU B O 1
ATOM 2245 N N . CYS B 1 124 ? 82.740 24.585 16.490 1.00 25.67 124 CYS B N 1
ATOM 2246 C CA . CYS B 1 124 ? 84.179 24.774 16.412 1.00 25.87 124 CYS B CA 1
ATOM 2247 C C . CYS B 1 124 ? 84.525 26.069 15.695 1.00 26.23 124 CYS B C 1
ATOM 2248 O O . CYS B 1 124 ? 85.433 26.775 16.112 1.00 26.29 124 CYS B O 1
ATOM 2251 N N . LYS B 1 125 ? 83.788 26.385 14.627 1.00 26.92 125 LYS B N 1
ATOM 2252 C CA . LYS B 1 125 ? 84.098 27.593 13.860 1.00 28.36 125 LYS B CA 1
ATOM 2253 C C . LYS B 1 125 ? 83.748 28.845 14.667 1.00 28.78 125 LYS B C 1
ATOM 2254 O O . LYS B 1 125 ? 84.539 29.774 14.742 1.00 28.09 125 LYS B O 1
ATOM 2260 N N . LEU B 1 126 ? 82.583 28.843 15.302 1.00 29.38 126 LEU B N 1
ATOM 2261 C CA . LEU B 1 126 ? 82.112 30.034 16.014 1.00 30.47 126 LEU B CA 1
ATOM 2262 C C . LEU B 1 126 ? 82.827 30.281 17.340 1.00 30.40 126 LEU B C 1
ATOM 2263 O O . LEU B 1 126 ? 83.174 31.423 17.662 1.00 31.35 126 LEU B O 1
ATOM 2268 N N . VAL B 1 127 ? 83.073 29.219 18.101 1.00 30.05 127 VAL B N 1
ATOM 2269 C CA . VAL B 1 127 ? 83.646 29.367 19.444 1.00 29.65 127 VAL B CA 1
ATOM 2270 C C . VAL B 1 127 ? 85.176 29.277 19.495 1.00 29.26 127 VAL B C 1
ATOM 2271 O O . VAL B 1 127 ? 85.816 29.960 20.302 1.00 29.14 127 VAL B O 1
ATOM 2275 N N . LEU B 1 128 ? 85.767 28.460 18.620 1.00 28.45 128 LEU B N 1
ATOM 2276 C CA . LEU B 1 128 ? 87.214 28.211 18.676 1.00 28.45 128 LEU B CA 1
ATOM 2277 C C . LEU B 1 128 ? 87.971 28.780 17.479 1.00 28.25 128 LEU B C 1
ATOM 2278 O O . LEU B 1 128 ? 89.204 28.757 17.456 1.00 28.09 128 LEU B O 1
ATOM 2283 N N . GLU B 1 129 ? 87.222 29.270 16.494 1.00 28.28 129 GLU B N 1
ATOM 2284 C CA . GLU B 1 129 ? 87.759 29.651 15.182 1.00 29.15 129 GLU B CA 1
ATOM 2285 C C . GLU B 1 129 ? 88.578 28.503 14.577 1.00 28.16 129 GLU B C 1
ATOM 2286 O O . GLU B 1 129 ? 89.636 28.711 13.981 1.00 28.70 129 GLU B O 1
ATOM 2292 N N . VAL B 1 130 ? 88.059 27.289 14.746 1.00 27.31 130 VAL B N 1
ATOM 2293 C CA . VAL B 1 130 ? 88.716 26.067 14.270 1.00 26.69 130 VAL B CA 1
ATOM 2294 C C . VAL B 1 130 ? 87.902 25.509 13.100 1.00 27.03 130 VAL B C 1
ATOM 2295 O O . VAL B 1 130 ? 86.668 25.445 13.185 1.00 27.25 130 VAL B O 1
ATOM 2299 N N . ASP B 1 131 ? 88.597 25.105 12.035 1.00 26.60 131 ASP B N 1
ATOM 2300 C CA . ASP B 1 131 ? 87.979 24.563 10.817 1.00 27.16 131 ASP B CA 1
ATOM 2301 C C . ASP B 1 131 ? 87.897 23.037 10.893 1.00 26.30 131 ASP B C 1
ATOM 2302 O O . ASP B 1 131 ? 88.909 22.367 11.139 1.00 25.64 131 ASP B O 1
ATOM 2307 N N . VAL B 1 132 ? 86.694 22.494 10.713 1.00 24.70 132 VAL B N 1
ATOM 2308 C CA . VAL B 1 132 ? 86.478 21.049 10.724 1.00 23.77 132 VAL B CA 1
ATOM 2309 C C . VAL B 1 132 ? 85.754 20.701 9.428 1.00 24.00 132 VAL B C 1
ATOM 2310 O O . VAL B 1 132 ? 84.744 21.328 9.106 1.00 24.03 132 VAL B O 1
ATOM 2314 N N . SER B 1 133 ? 86.275 1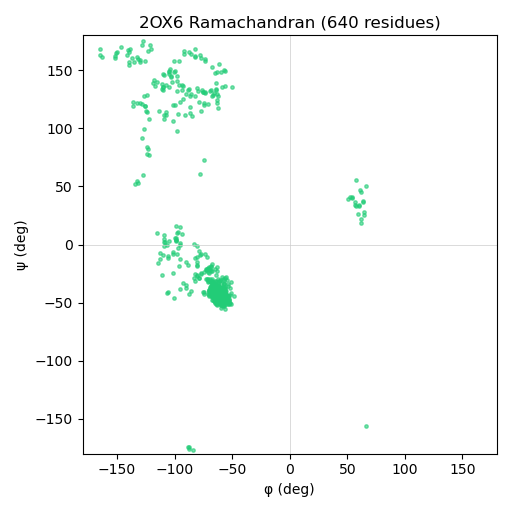9.732 8.678 1.00 22.70 133 SER B N 1
ATOM 2315 C CA . SER B 1 133 ? 85.613 19.262 7.460 1.00 23.34 133 SER B CA 1
ATOM 2316 C C . SER B 1 133 ? 85.085 17.854 7.646 1.00 22.97 133 SER B C 1
ATOM 2317 O O . SER B 1 133 ? 85.784 16.993 8.162 1.00 22.94 133 SER B O 1
ATOM 2320 N N . LEU B 1 134 ? 83.839 17.631 7.233 1.00 22.35 134 LEU B N 1
ATOM 2321 C CA . LEU B 1 134 ? 83.192 16.315 7.377 1.00 22.50 134 LEU B CA 1
ATOM 2322 C C . LEU B 1 134 ? 83.581 15.357 6.247 1.00 23.04 134 LEU B C 1
ATOM 2323 O O . LEU B 1 134 ? 83.447 15.694 5.070 1.00 23.00 134 LEU B O 1
ATOM 2328 N N . ILE B 1 135 ? 84.049 14.169 6.617 1.00 23.01 135 ILE B N 1
ATOM 2329 C CA . ILE B 1 135 ? 84.549 13.196 5.639 1.00 23.69 135 ILE B CA 1
ATOM 2330 C C . ILE B 1 135 ? 83.833 11.861 5.801 1.00 23.86 135 ILE B C 1
ATOM 2331 O O . ILE B 1 135 ? 83.906 11.257 6.866 1.00 23.43 135 ILE B O 1
ATOM 2336 N N . ASN B 1 136 ? 83.136 11.415 4.748 1.00 23.57 136 ASN B N 1
ATOM 2337 C CA . ASN B 1 136 ? 82.505 10.088 4.771 1.00 24.04 136 ASN B CA 1
ATOM 2338 C C . ASN B 1 136 ? 83.553 8.976 4.766 1.00 24.40 136 ASN B C 1
ATOM 2339 O O . ASN B 1 136 ? 84.497 9.011 3.955 1.00 23.16 136 ASN B O 1
ATOM 2344 N N . LEU B 1 137 ? 83.389 7.992 5.645 1.00 24.17 137 LEU B N 1
ATOM 2345 C CA . LEU B 1 137 ? 84.249 6.810 5.592 1.00 25.59 137 LEU B CA 1
ATOM 2346 C C . LEU B 1 137 ? 84.031 6.093 4.256 1.00 25.33 137 LEU B C 1
ATOM 2347 O O . LEU B 1 137 ? 82.890 5.829 3.860 1.00 26.00 137 LEU B O 1
ATOM 2352 N N . ASN B 1 138 ? 85.118 5.826 3.542 1.00 24.82 138 ASN B N 1
ATOM 2353 C CA . ASN B 1 138 ? 85.037 4.950 2.390 1.00 23.93 138 ASN B CA 1
ATOM 2354 C C . ASN B 1 138 ? 85.705 3.657 2.816 1.00 23.83 138 ASN B C 1
ATOM 2355 O O . ASN B 1 138 ? 86.907 3.635 3.044 1.00 22.52 138 ASN B O 1
ATOM 2360 N N . VAL B 1 139 ? 84.962 2.580 2.906 1.00 23.85 139 VAL B N 1
ATOM 2361 C CA . VAL B 1 139 ? 85.452 1.372 3.502 1.00 24.72 139 VAL B CA 1
ATOM 2362 C C . VAL B 1 139 ? 86.672 0.796 2.768 1.00 24.92 139 VAL B C 1
ATOM 2363 O O . VAL B 1 139 ? 87.650 0.468 3.352 1.00 24.75 139 VAL B O 1
ATOM 2367 N N . GLU B 1 140 ? 86.585 0.720 1.466 1.00 24.61 140 GLU B N 1
ATOM 2368 C CA . GLU B 1 140 ? 87.637 0.155 0.629 1.00 25.30 140 GLU B CA 1
ATOM 2369 C C . GLU B 1 140 ? 88.954 0.945 0.803 1.00 24.51 140 GLU B C 1
ATOM 2370 O O . GLU B 1 140 ? 90.009 0.351 1.061 1.00 24.44 140 GLU B O 1
ATOM 2376 N N . ALA B 1 141 ? 88.879 2.277 0.731 1.00 23.87 141 ALA B N 1
ATOM 2377 C CA . ALA B 1 141 ? 90.071 3.125 0.855 1.00 23.87 141 ALA B CA 1
ATOM 2378 C C . ALA B 1 141 ? 90.698 3.091 2.245 1.00 23.87 141 ALA B C 1
ATOM 2379 O O . ALA B 1 141 ? 91.926 3.091 2.384 1.00 22.84 141 ALA B O 1
ATOM 2381 N N . TYR B 1 142 ? 89.837 3.130 3.261 1.00 23.35 142 TYR B N 1
ATOM 2382 C CA . TYR B 1 142 ? 90.244 3.041 4.659 1.00 24.04 142 TYR B CA 1
ATOM 2383 C C . TYR B 1 142 ? 90.949 1.705 4.927 1.00 24.90 142 TYR B C 1
ATOM 2384 O O . TYR B 1 142 ? 92.047 1.679 5.508 1.00 24.81 142 TYR B O 1
ATOM 2393 N N . LYS B 1 143 ? 90.352 0.601 4.478 1.00 25.20 143 LYS B N 1
ATOM 2394 C CA . LYS B 1 143 ? 90.986 -0.721 4.679 1.00 26.62 143 LYS B CA 1
ATOM 2395 C C . LYS B 1 143 ? 92.397 -0.790 4.071 1.00 26.41 143 LYS B C 1
ATOM 2396 O O . LYS B 1 143 ? 93.326 -1.307 4.701 1.00 25.86 143 LYS B O 1
ATOM 2402 N N . ALA B 1 144 ? 92.551 -0.249 2.863 1.00 25.96 144 ALA B N 1
ATOM 2403 C CA . ALA B 1 144 ? 93.835 -0.241 2.160 1.00 26.58 144 ALA B CA 1
ATOM 2404 C C . ALA B 1 144 ? 94.852 0.661 2.868 1.00 26.88 144 ALA B C 1
ATOM 2405 O O . ALA B 1 144 ? 96.047 0.349 2.951 1.00 26.81 144 ALA B O 1
ATOM 2407 N N . TYR B 1 145 ? 94.361 1.782 3.370 1.00 27.21 145 TYR B N 1
ATOM 2408 C CA . TYR B 1 145 ? 95.170 2.692 4.167 1.00 28.01 145 TYR B CA 1
ATOM 2409 C C . TYR B 1 145 ? 95.697 2.016 5.446 1.00 28.44 145 TYR B C 1
ATOM 2410 O O . TYR B 1 145 ? 96.877 2.158 5.777 1.00 28.24 145 TYR B O 1
ATOM 2419 N N . ARG B 1 146 ? 94.820 1.292 6.150 1.00 28.95 146 ARG B N 1
ATOM 2420 C CA . ARG B 1 146 ? 95.212 0.576 7.377 1.00 30.62 146 ARG B CA 1
ATOM 2421 C C . ARG B 1 146 ? 96.290 -0.455 7.072 1.00 31.22 146 ARG B C 1
ATOM 2422 O O . ARG B 1 146 ? 97.280 -0.556 7.804 1.00 31.12 146 ARG B O 1
ATOM 2430 N N . GLU B 1 147 ? 96.091 -1.223 6.001 1.00 32.30 147 GLU B N 1
ATOM 2431 C CA . GLU B 1 147 ? 97.094 -2.202 5.556 1.00 33.83 147 GLU B CA 1
ATOM 2432 C C . GLU B 1 147 ? 98.449 -1.575 5.227 1.00 34.19 147 GLU B C 1
ATOM 2433 O O . GLU B 1 147 ? 99.485 -2.085 5.654 1.00 34.45 147 GLU B O 1
ATOM 2439 N N . GLN B 1 148 ? 98.449 -0.483 4.471 1.00 34.82 148 GLN B N 1
ATOM 2440 C CA . GLN B 1 148 ? 99.704 0.156 4.071 1.00 35.74 148 GLN B CA 1
ATOM 2441 C C . GLN B 1 148 ? 100.467 0.736 5.262 1.00 35.32 148 GLN B C 1
ATOM 2442 O O . GLN B 1 148 ? 101.705 0.724 5.281 1.00 35.22 148 GLN B O 1
ATOM 2448 N N . ASN B 1 149 ? 99.728 1.211 6.262 1.00 34.77 149 ASN B N 1
ATOM 2449 C CA . ASN B 1 149 ? 100.336 1.900 7.394 1.00 34.76 149 ASN B CA 1
ATOM 2450 C C . ASN B 1 149 ? 100.423 1.093 8.695 1.00 34.17 149 ASN B C 1
ATOM 2451 O O . ASN B 1 149 ? 100.873 1.610 9.715 1.00 34.96 149 ASN B O 1
ATOM 2456 N N . GLY B 1 150 ? 100.004 -0.171 8.651 1.00 33.43 150 GLY B N 1
ATOM 2457 C CA . GLY B 1 150 ? 100.036 -1.050 9.817 1.00 32.64 150 GLY B CA 1
ATOM 2458 C C . GLY B 1 150 ? 99.197 -0.571 10.989 1.00 32.16 150 GLY B C 1
ATOM 2459 O O . GLY B 1 150 ? 99.656 -0.583 12.146 1.00 32.08 150 GLY B O 1
ATOM 2460 N N . LEU B 1 151 ? 97.963 -0.167 10.687 1.00 31.17 151 LEU B N 1
ATOM 2461 C CA . LEU B 1 151 ? 97.017 0.323 11.681 1.00 30.52 151 LEU B CA 1
ATOM 2462 C C . LEU B 1 151 ? 95.899 -0.681 11.899 1.00 30.34 151 LEU B C 1
ATOM 2463 O O . LEU B 1 151 ? 95.480 -1.382 10.966 1.00 30.09 151 LEU B O 1
ATOM 2468 N N . SER B 1 152 ? 95.424 -0.742 13.137 1.00 30.02 152 SER B N 1
ATOM 2469 C CA . SER B 1 152 ? 94.285 -1.562 13.497 1.00 30.16 152 SER B CA 1
ATOM 2470 C C . SER B 1 152 ? 93.021 -0.720 13.367 1.00 29.52 152 SER B C 1
ATOM 2471 O O . SER B 1 152 ? 93.097 0.512 13.255 1.00 29.63 152 SER B O 1
ATOM 2474 N N . GLU B 1 153 ? 91.862 -1.380 13.385 1.00 28.88 153 GLU B N 1
ATOM 2475 C CA . GLU B 1 153 ? 90.591 -0.682 13.263 1.00 28.03 153 GLU B CA 1
ATOM 2476 C C . GLU B 1 153 ? 90.279 0.028 14.575 1.00 28.36 153 GLU B C 1
ATOM 2477 O O . GLU B 1 153 ? 90.225 -0.601 15.640 1.00 28.77 153 GLU B O 1
ATOM 2483 N N . SER B 1 154 ? 90.108 1.342 14.492 1.00 27.65 154 SER B N 1
ATOM 2484 C CA . SER B 1 154 ? 89.798 2.174 15.654 1.00 27.16 154 SER B CA 1
ATOM 2485 C C . SER B 1 154 ? 89.310 3.507 15.144 1.00 27.01 154 SER B C 1
ATOM 2486 O O . SER B 1 154 ? 89.571 3.857 13.992 1.00 25.84 154 SER B O 1
ATOM 2489 N N . ARG B 1 155 ? 88.650 4.265 16.015 1.00 27.55 155 ARG B N 1
ATOM 2490 C CA . ARG B 1 155 ? 88.276 5.642 15.695 1.00 28.71 155 ARG B CA 1
ATOM 2491 C C . ARG B 1 155 ? 89.463 6.521 15.366 1.00 28.44 155 ARG B C 1
ATOM 2492 O O . ARG B 1 155 ? 89.369 7.376 14.478 1.00 27.39 155 ARG B O 1
ATOM 2500 N N . GLU B 1 156 ? 90.578 6.316 16.074 1.00 28.39 156 GLU B N 1
ATOM 2501 C CA . GLU B 1 156 ? 91.785 7.077 15.781 1.00 28.88 156 GLU B CA 1
ATOM 2502 C C . GLU B 1 156 ? 92.280 6.771 14.374 1.00 28.11 156 GLU B C 1
ATOM 2503 O O . GLU B 1 156 ? 92.613 7.693 13.640 1.00 27.89 156 GLU B O 1
ATOM 2509 N N . SER B 1 157 ? 92.282 5.493 13.987 1.00 27.09 157 SER B N 1
ATOM 2510 C CA . SER B 1 157 ? 92.694 5.106 12.638 1.00 25.92 157 SER B CA 1
ATOM 2511 C C . SER B 1 157 ? 91.770 5.675 11.554 1.00 25.34 157 SER B C 1
ATOM 2512 O O . SER B 1 157 ? 92.250 6.098 10.494 1.00 23.78 157 SER B O 1
ATOM 2515 N N . ARG B 1 158 ? 90.460 5.704 11.828 1.00 24.45 158 ARG B N 1
ATOM 2516 C CA . ARG B 1 158 ? 89.513 6.298 10.869 1.00 25.30 158 ARG B CA 1
ATOM 2517 C C . ARG B 1 158 ? 89.853 7.772 10.674 1.00 24.96 158 ARG B C 1
ATOM 2518 O O . ARG B 1 158 ? 89.856 8.275 9.548 1.00 24.80 158 ARG B O 1
ATOM 2526 N N . ALA B 1 159 ? 90.118 8.448 11.791 1.00 25.20 159 ALA B N 1
ATOM 2527 C CA . ALA B 1 159 ? 90.458 9.870 11.784 1.00 25.26 159 ALA B CA 1
ATOM 2528 C C . ALA B 1 159 ? 91.756 10.160 11.036 1.00 25.29 159 ALA B C 1
ATOM 2529 O O . ALA B 1 159 ? 91.828 11.139 10.277 1.00 25.38 159 ALA B O 1
ATOM 2531 N N . LYS B 1 160 ? 92.787 9.336 11.269 1.00 24.66 160 LYS B N 1
ATOM 2532 C CA . LYS B 1 160 ? 94.055 9.463 10.527 1.00 24.41 160 LYS B CA 1
ATOM 2533 C C . LYS B 1 160 ? 93.805 9.320 9.014 1.00 24.46 160 LYS B C 1
ATOM 2534 O O . LYS B 1 160 ? 94.332 10.101 8.206 1.00 24.32 160 LYS B O 1
ATOM 2540 N N . TRP B 1 161 ? 92.987 8.338 8.635 1.00 23.90 161 TRP B N 1
ATOM 2541 C CA . TRP B 1 161 ? 92.658 8.164 7.218 1.00 23.38 161 TRP B CA 1
ATOM 2542 C C . TRP B 1 161 ? 91.925 9.397 6.683 1.00 23.28 161 TRP B C 1
ATOM 2543 O O . TRP B 1 161 ? 92.215 9.875 5.568 1.00 24.13 161 TRP B O 1
ATOM 2554 N N . ALA B 1 162 ? 90.971 9.906 7.460 1.00 23.01 162 ALA B N 1
ATOM 2555 C CA . ALA B 1 162 ? 90.167 11.032 7.009 1.00 22.69 162 ALA B CA 1
ATOM 2556 C C . ALA B 1 162 ? 91.031 12.285 6.737 1.00 22.70 162 ALA B C 1
ATOM 2557 O O . ALA B 1 162 ? 90.775 13.018 5.785 1.00 22.13 162 ALA B O 1
ATOM 2559 N N . ALA B 1 163 ? 92.045 12.508 7.572 1.00 22.87 163 ALA B N 1
ATOM 2560 C CA . ALA B 1 163 ? 92.998 13.619 7.375 1.00 23.13 163 ALA B CA 1
ATOM 2561 C C . ALA B 1 163 ? 93.684 13.587 6.015 1.00 23.71 163 ALA B C 1
ATOM 2562 O O . ALA B 1 163 ? 94.030 14.646 5.470 1.00 23.97 163 ALA B O 1
ATOM 2564 N N . THR B 1 164 ? 93.850 12.391 5.450 1.00 23.22 164 THR B N 1
ATOM 2565 C CA . THR B 1 164 ? 94.490 12.253 4.110 1.00 23.23 164 THR B CA 1
ATOM 2566 C C . THR B 1 164 ? 93.575 12.741 2.978 1.00 23.56 164 THR B C 1
ATOM 2567 O O . THR B 1 164 ? 94.002 12.877 1.818 1.00 22.89 164 THR B O 1
ATOM 2571 N N . GLN B 1 165 ? 92.315 12.991 3.333 1.00 23.77 165 GLN B N 1
ATOM 2572 C CA . GLN B 1 165 ? 91.301 13.453 2.378 1.00 24.74 165 GLN B CA 1
ATOM 2573 C C . GLN B 1 165 ? 91.234 14.972 2.283 1.00 25.96 165 GLN B C 1
ATOM 2574 O O . GLN B 1 165 ? 90.621 15.519 1.359 1.00 26.05 165 GLN B O 1
ATOM 2580 N N . LEU B 1 166 ? 91.837 15.668 3.241 1.00 27.15 166 LEU B N 1
ATOM 2581 C CA . LEU B 1 166 ? 91.638 17.123 3.340 1.00 29.35 166 LEU B CA 1
ATOM 2582 C C . LEU B 1 166 ? 92.316 17.898 2.211 1.00 30.65 166 LEU B C 1
ATOM 2583 O O . LEU B 1 166 ? 93.392 17.507 1.774 1.00 31.13 166 LEU B O 1
ATOM 2589 N N . ASN C 1 4 ? 78.312 -15.688 3.845 1.00 44.52 4 ASN C N 1
ATOM 2590 C CA . ASN C 1 4 ? 79.654 -15.938 3.252 1.00 44.18 4 ASN C CA 1
ATOM 2591 C C . ASN C 1 4 ? 79.745 -17.318 2.596 1.00 43.36 4 ASN C C 1
ATOM 2592 O O . ASN C 1 4 ? 80.082 -17.429 1.413 1.00 43.86 4 ASN C O 1
ATOM 2597 N N . ILE C 1 5 ? 79.458 -18.367 3.362 1.00 41.98 5 ILE C N 1
ATOM 2598 C CA . ILE C 1 5 ? 79.314 -19.702 2.781 1.00 40.01 5 ILE C CA 1
ATOM 2599 C C . ILE C 1 5 ? 77.875 -19.882 2.296 1.00 38.54 5 ILE C C 1
ATOM 2600 O O . ILE C 1 5 ? 76.908 -19.619 3.036 1.00 38.99 5 ILE C O 1
ATOM 2605 N N . GLY C 1 6 ? 77.737 -20.324 1.053 1.00 36.14 6 GLY C N 1
ATOM 2606 C CA . GLY C 1 6 ? 76.412 -20.471 0.453 1.00 33.24 6 GLY C CA 1
ATOM 2607 C C . GLY C 1 6 ? 75.605 -21.569 1.127 1.00 31.28 6 GLY C C 1
ATOM 2608 O O . GLY C 1 6 ? 76.164 -22.533 1.664 1.00 31.96 6 GLY C O 1
ATOM 2609 N N . LEU C 1 7 ? 74.288 -21.417 1.081 1.00 28.47 7 LEU C N 1
ATOM 2610 C CA . LEU C 1 7 ? 73.354 -22.389 1.617 1.00 26.46 7 LEU C CA 1
ATOM 2611 C C . LEU C 1 7 ? 73.125 -23.572 0.664 1.00 25.31 7 LEU C C 1
ATOM 2612 O O . LEU C 1 7 ? 72.927 -23.383 -0.559 1.00 24.28 7 LEU C O 1
ATOM 2617 N N . ASN C 1 8 ? 73.141 -24.784 1.224 1.00 23.52 8 ASN C N 1
ATOM 2618 C CA . ASN C 1 8 ? 72.854 -25.992 0.448 1.00 23.25 8 ASN C CA 1
ATOM 2619 C C . ASN C 1 8 ? 71.345 -26.303 0.420 1.00 22.82 8 ASN C C 1
ATOM 2620 O O . ASN C 1 8 ? 70.547 -25.509 0.880 1.00 21.86 8 ASN C O 1
ATOM 2625 N N . ALA C 1 9 ? 70.971 -27.444 -0.147 1.00 23.27 9 ALA C N 1
ATOM 2626 C CA . ALA C 1 9 ? 69.563 -27.815 -0.319 1.00 23.09 9 ALA C CA 1
ATOM 2627 C C . ALA C 1 9 ? 68.782 -27.870 0.987 1.00 23.79 9 ALA C C 1
ATOM 2628 O O . ALA C 1 9 ? 67.729 -27.240 1.110 1.00 22.99 9 ALA C O 1
ATOM 2630 N N . ILE C 1 10 ? 69.320 -28.610 1.957 1.00 23.04 10 ILE C N 1
ATOM 2631 C CA . ILE C 1 10 ? 68.623 -28.797 3.235 1.00 23.71 10 ILE C CA 1
ATOM 2632 C C . ILE C 1 10 ? 68.522 -27.458 3.966 1.00 23.21 10 ILE C C 1
ATOM 2633 O O . ILE C 1 10 ? 67.480 -27.128 4.530 1.00 22.80 10 ILE C O 1
ATOM 2638 N N . GLU C 1 11 ? 69.590 -26.665 3.890 1.00 22.14 11 GLU C N 1
ATOM 2639 C CA . GLU C 1 11 ? 69.612 -25.360 4.530 1.00 23.07 11 GLU C CA 1
ATOM 2640 C C . GLU C 1 11 ? 68.585 -24.399 3.916 1.00 23.43 11 GLU C C 1
ATOM 2641 O O . GLU C 1 11 ? 67.851 -23.724 4.636 1.00 22.91 11 GLU C O 1
ATOM 2647 N N . MET C 1 12 ? 68.503 -24.349 2.586 1.00 23.31 12 MET C N 1
ATOM 2648 C CA . MET C 1 12 ? 67.454 -23.524 1.962 1.00 23.34 12 MET C CA 1
ATOM 2649 C C . MET C 1 12 ? 66.035 -23.986 2.339 1.00 23.39 12 MET C C 1
ATOM 2650 O O . MET C 1 12 ? 65.132 -23.162 2.553 1.00 23.38 12 MET C O 1
ATOM 2655 N N . SER C 1 13 ? 65.849 -25.300 2.447 1.00 23.28 13 SER C N 1
ATOM 2656 C CA . SER C 1 13 ? 64.538 -25.845 2.782 1.00 23.72 13 SER C CA 1
ATOM 2657 C C . SER C 1 13 ? 64.142 -25.456 4.212 1.00 23.37 13 SER C C 1
ATOM 2658 O O . SER C 1 13 ? 63.027 -25.027 4.451 1.00 22.85 13 SER C O 1
ATOM 2661 N N . TYR C 1 14 ? 65.073 -25.589 5.143 1.00 23.12 14 TYR C N 1
ATOM 2662 C CA . TYR C 1 14 ? 64.741 -25.313 6.553 1.00 23.90 14 TYR C CA 1
ATOM 2663 C C . TYR C 1 14 ? 64.706 -23.847 6.911 1.00 24.02 14 TYR C C 1
ATOM 2664 O O . TYR C 1 14 ? 63.934 -23.441 7.798 1.00 25.18 14 TYR C O 1
ATOM 2673 N N . LEU C 1 15 ? 65.497 -23.051 6.198 1.00 24.34 15 LEU C N 1
ATOM 2674 C CA . LEU C 1 15 ? 65.313 -21.602 6.189 1.00 24.66 15 LEU C CA 1
ATOM 2675 C C . LEU C 1 15 ? 63.896 -21.211 5.743 1.00 24.53 15 LEU C C 1
ATOM 2676 O O . LEU C 1 15 ? 63.204 -20.462 6.451 1.00 24.67 15 LEU C O 1
ATOM 2681 N N . ARG C 1 16 ? 63.469 -21.716 4.584 1.00 23.09 16 ARG C N 1
ATOM 2682 C CA . ARG C 1 16 ? 62.105 -21.434 4.096 1.00 23.96 16 ARG C CA 1
ATOM 2683 C C . ARG C 1 16 ? 61.092 -21.828 5.176 1.00 24.08 16 ARG C C 1
ATOM 2684 O O . ARG C 1 16 ? 60.191 -21.069 5.499 1.00 24.00 16 ARG C O 1
ATOM 2692 N N . GLN C 1 17 ? 61.252 -23.022 5.735 1.00 24.45 17 GLN C N 1
ATOM 2693 C CA . GLN C 1 17 ? 60.243 -23.542 6.665 1.00 25.50 17 GLN C CA 1
ATOM 2694 C C . GLN C 1 17 ? 60.208 -22.741 7.953 1.00 25.73 17 GLN C C 1
ATOM 2695 O O . GLN C 1 17 ? 59.139 -22.573 8.560 1.00 26.68 17 GLN C O 1
ATOM 2701 N N . SER C 1 18 ? 61.357 -22.213 8.343 1.00 25.63 18 SER C N 1
ATOM 2702 C CA . SER C 1 18 ? 61.459 -21.361 9.539 1.00 25.61 18 SER C CA 1
ATOM 2703 C C . SER C 1 18 ? 60.681 -20.045 9.380 1.00 25.67 18 SER C C 1
ATOM 2704 O O . SER C 1 18 ? 60.378 -19.380 10.378 1.00 25.80 18 SER C O 1
ATOM 2707 N N . LEU C 1 19 ? 60.413 -19.663 8.129 1.00 25.47 19 LEU C N 1
ATOM 2708 C CA . LEU C 1 19 ? 59.686 -18.437 7.800 1.00 25.87 19 LEU C CA 1
ATOM 2709 C C . LEU C 1 19 ? 58.219 -18.718 7.497 1.00 25.93 19 LEU C C 1
ATOM 2710 O O . LEU C 1 19 ? 57.474 -17.811 7.081 1.00 25.95 19 LEU C O 1
ATOM 2715 N N . SER C 1 20 ? 57.817 -19.974 7.683 1.00 25.81 20 SER C N 1
ATOM 2716 C CA . SER C 1 20 ? 56.437 -20.424 7.457 1.00 25.65 20 SER C CA 1
ATOM 2717 C C . SER C 1 20 ? 55.973 -20.219 6.015 1.00 25.44 20 SER C C 1
ATOM 2718 O O . SER C 1 20 ? 54.783 -19.973 5.781 1.00 25.15 20 SER C O 1
ATOM 2721 N N . LEU C 1 21 ? 56.906 -20.339 5.058 1.00 24.62 21 LEU C N 1
ATOM 2722 C CA . LEU C 1 21 ? 56.635 -20.068 3.640 1.00 26.17 21 LEU C CA 1
ATOM 2723 C C . LEU C 1 21 ? 56.526 -21.358 2.837 1.00 25.82 21 LEU C C 1
ATOM 2724 O O . LEU C 1 21 ? 57.198 -22.368 3.143 1.00 25.81 21 LEU C O 1
ATOM 2729 N N . SER C 1 22 ? 55.711 -21.326 1.786 1.00 27.04 22 SER C N 1
ATOM 2730 C CA . SER C 1 22 ? 55.677 -22.439 0.852 1.00 26.05 22 SER C CA 1
ATOM 2731 C C . SER C 1 22 ? 56.777 -22.189 -0.245 1.00 28.08 22 SER C C 1
ATOM 2732 O O . SER C 1 22 ? 57.305 -21.062 -0.369 1.00 25.01 22 SER C O 1
ATOM 2735 N N . ALA C 1 23 ? 57.086 -23.237 -1.011 1.00 25.34 23 ALA C N 1
ATOM 2736 C CA . ALA C 1 23 ? 58.000 -23.091 -2.140 1.00 25.95 23 ALA C CA 1
ATOM 2737 C C . ALA C 1 23 ? 57.480 -22.028 -3.096 1.00 25.72 23 ALA C C 1
ATOM 2738 O O . ALA C 1 23 ? 58.251 -21.208 -3.603 1.00 26.04 23 ALA C O 1
ATOM 2740 N N . ALA C 1 24 ? 56.170 -22.039 -3.350 1.00 25.90 24 ALA C N 1
ATOM 2741 C CA . ALA C 1 24 ? 55.582 -21.081 -4.303 1.00 26.20 24 ALA C CA 1
ATOM 2742 C C . ALA C 1 24 ? 55.799 -19.645 -3.818 1.00 26.27 24 ALA C C 1
ATOM 2743 O O . ALA C 1 24 ? 56.135 -18.763 -4.609 1.00 27.35 24 ALA C O 1
ATOM 2745 N N . GLN C 1 25 ? 55.659 -19.438 -2.504 1.00 26.69 25 GLN C N 1
ATOM 2746 C CA . GLN C 1 25 ? 55.858 -18.112 -1.913 1.00 26.28 25 GLN C CA 1
ATOM 2747 C C . GLN C 1 25 ? 57.313 -17.662 -1.978 1.00 25.56 25 GLN C C 1
ATOM 2748 O O . GLN C 1 25 ? 57.588 -16.500 -2.256 1.00 26.23 25 GLN C O 1
ATOM 2754 N N . VAL C 1 26 ? 58.247 -18.587 -1.761 1.00 24.62 26 VAL C N 1
ATOM 2755 C CA . VAL C 1 26 ? 59.660 -18.252 -1.928 1.00 24.60 26 VAL C CA 1
ATOM 2756 C C . VAL C 1 26 ? 59.954 -17.867 -3.388 1.00 25.33 26 VAL C C 1
ATOM 2757 O O . VAL C 1 26 ? 60.700 -16.922 -3.659 1.00 26.15 26 VAL C O 1
ATOM 2761 N N . GLY C 1 27 ? 59.362 -18.598 -4.321 1.00 25.20 27 GLY C N 1
ATOM 2762 C CA . GLY C 1 27 ? 59.486 -18.253 -5.744 1.00 26.86 27 GLY C CA 1
ATOM 2763 C C . GLY C 1 27 ? 59.004 -16.839 -6.005 1.00 27.32 27 GLY C C 1
ATOM 2764 O O . GLY C 1 27 ? 59.659 -16.070 -6.704 1.00 28.41 27 GLY C O 1
ATOM 2765 N N . GLN C 1 28 ? 57.854 -16.487 -5.435 1.00 28.45 28 GLN C N 1
ATOM 2766 C CA . GLN C 1 28 ? 57.314 -15.147 -5.619 1.00 29.76 28 GLN C CA 1
ATOM 2767 C C . GLN C 1 28 ? 58.252 -14.090 -5.031 1.00 29.31 28 GLN C C 1
ATOM 2768 O O . GLN C 1 28 ? 58.540 -13.088 -5.692 1.00 29.58 28 GLN C O 1
ATOM 2774 N N . LEU C 1 29 ? 58.748 -14.339 -3.820 1.00 29.29 29 LEU C N 1
ATOM 2775 C CA . LEU C 1 29 ? 59.646 -13.406 -3.121 1.00 28.96 29 LEU C CA 1
ATOM 2776 C C . LEU C 1 29 ? 60.990 -13.192 -3.813 1.00 29.48 29 LEU C C 1
ATOM 2777 O O . LEU C 1 29 ? 61.574 -12.108 -3.728 1.00 29.43 29 LEU C O 1
ATOM 2782 N N . THR C 1 30 ? 61.479 -14.233 -4.481 1.00 28.94 30 THR C N 1
ATOM 2783 C CA . THR C 1 30 ? 62.827 -14.224 -5.049 1.00 29.46 30 THR C CA 1
ATOM 2784 C C . THR C 1 30 ? 62.869 -14.136 -6.583 1.00 29.87 30 THR C C 1
ATOM 2785 O O . THR C 1 30 ? 63.952 -14.161 -7.170 1.00 30.06 30 THR C O 1
ATOM 2789 N N . ASN C 1 31 ? 61.701 -14.032 -7.212 1.00 30.51 31 ASN C N 1
ATOM 2790 C CA . ASN C 1 31 ? 61.562 -13.993 -8.677 1.00 31.28 31 ASN C CA 1
ATOM 2791 C C . ASN C 1 31 ? 62.062 -15.278 -9.361 1.00 30.87 31 ASN C C 1
ATOM 2792 O O . ASN C 1 31 ? 62.778 -15.232 -10.361 1.00 31.35 31 ASN C O 1
ATOM 2797 N N . HIS C 1 32 ? 61.675 -16.421 -8.802 1.00 30.42 32 HIS C N 1
ATOM 2798 C CA . HIS C 1 32 ? 61.947 -17.724 -9.394 1.00 29.64 32 HIS C CA 1
ATOM 2799 C C . HIS C 1 32 ? 60.651 -18.524 -9.361 1.00 28.97 32 HIS C C 1
ATOM 2800 O O . HIS C 1 32 ? 59.721 -18.171 -8.627 1.00 28.74 32 HIS C O 1
ATOM 2807 N N . SER C 1 33 ? 60.575 -19.573 -10.174 1.00 28.39 33 SER C N 1
ATOM 2808 C CA . SER C 1 33 ? 59.383 -20.418 -10.217 1.00 27.82 33 SER C CA 1
ATOM 2809 C C . SER C 1 33 ? 59.335 -21.355 -9.018 1.00 27.87 33 SER C C 1
ATOM 2810 O O . SER C 1 33 ? 60.366 -21.615 -8.375 1.00 26.75 33 SER C O 1
ATOM 2813 N N . GLU C 1 34 ? 58.137 -21.859 -8.731 1.00 27.59 34 GLU C N 1
ATOM 2814 C CA . GLU C 1 34 ? 57.967 -22.926 -7.760 1.00 27.87 34 GLU C CA 1
ATOM 2815 C C . GLU C 1 34 ? 58.855 -24.132 -8.082 1.00 27.29 34 GLU C C 1
ATOM 2816 O O . GLU C 1 34 ? 59.496 -24.684 -7.189 1.00 26.50 34 GLU C O 1
ATOM 2822 N N . ALA C 1 35 ? 58.900 -24.525 -9.357 1.00 27.03 35 ALA C N 1
ATOM 2823 C CA . ALA C 1 35 ? 59.743 -25.634 -9.777 1.00 26.82 35 ALA C CA 1
ATOM 2824 C C . ALA C 1 35 ? 61.233 -25.401 -9.465 1.00 26.81 35 ALA C C 1
ATOM 2825 O O . ALA C 1 35 ? 61.893 -26.316 -8.976 1.00 26.99 35 ALA C O 1
ATOM 2827 N N . GLU C 1 36 ? 61.752 -24.206 -9.762 1.00 26.06 36 GLU C N 1
ATOM 2828 C CA . GLU C 1 36 ? 63.141 -23.832 -9.422 1.00 26.24 36 GLU C CA 1
ATOM 2829 C C . GLU C 1 36 ? 63.415 -23.971 -7.914 1.00 25.01 36 GLU C C 1
ATOM 2830 O O . GLU C 1 36 ? 64.442 -24.500 -7.503 1.00 24.10 36 GLU C O 1
ATOM 2836 N N . VAL C 1 37 ? 62.489 -23.491 -7.094 1.00 24.90 37 VAL C N 1
ATOM 2837 C CA . VAL C 1 37 ? 62.678 -23.574 -5.635 1.00 23.54 37 VAL C CA 1
ATOM 2838 C C . VAL C 1 37 ? 62.745 -25.037 -5.166 1.00 23.90 37 VAL C C 1
ATOM 2839 O O . VAL C 1 37 ? 63.673 -25.429 -4.438 1.00 23.06 37 VAL C O 1
ATOM 2843 N N . LEU C 1 38 ? 61.781 -25.843 -5.618 1.00 23.87 38 LEU C N 1
ATOM 2844 C CA . LEU C 1 38 ? 61.756 -27.264 -5.311 1.00 24.67 38 LEU C CA 1
ATOM 2845 C C . LEU C 1 38 ? 63.031 -27.953 -5.797 1.00 24.54 38 LEU C C 1
ATOM 2846 O O . LEU C 1 38 ? 63.582 -28.797 -5.085 1.00 24.80 38 LEU C O 1
ATOM 2851 N N . ALA C 1 39 ? 63.513 -27.548 -6.974 1.00 24.45 39 ALA C N 1
ATOM 2852 C CA . ALA C 1 39 ? 64.749 -28.093 -7.536 1.00 24.02 39 ALA C CA 1
ATOM 2853 C C . ALA C 1 39 ? 65.974 -27.819 -6.657 1.00 23.99 39 ALA C C 1
ATOM 2854 O O . ALA C 1 39 ? 66.777 -28.725 -6.420 1.00 24.24 39 ALA C O 1
ATOM 2856 N N . TRP C 1 40 ? 66.130 -26.593 -6.165 1.00 23.21 40 TRP C N 1
ATOM 2857 C CA . TRP C 1 40 ? 67.294 -26.348 -5.308 1.00 23.56 40 TRP C CA 1
ATOM 2858 C C . TRP C 1 40 ? 67.131 -27.005 -3.947 1.00 23.15 40 TRP C C 1
ATOM 2859 O O . TRP C 1 40 ? 68.111 -27.438 -3.365 1.00 23.08 40 TRP C O 1
ATOM 2870 N N . GLU C 1 41 ? 65.888 -27.150 -3.476 1.00 23.18 41 GLU C N 1
ATOM 2871 C CA . GLU C 1 41 ? 65.665 -27.890 -2.226 1.00 23.41 41 GLU C CA 1
ATOM 2872 C C . GLU C 1 41 ? 65.880 -29.401 -2.397 1.00 23.46 41 GLU C C 1
ATOM 2873 O O . GLU C 1 41 ? 66.100 -30.116 -1.409 1.00 23.91 41 GLU C O 1
ATOM 2879 N N . ASN C 1 42 ? 65.804 -29.879 -3.646 1.00 23.70 42 ASN C N 1
ATOM 2880 C CA . ASN C 1 42 ? 66.097 -31.267 -3.964 1.00 23.88 42 ASN C CA 1
ATOM 2881 C C . ASN C 1 42 ? 67.562 -31.475 -4.388 1.00 23.50 42 ASN C C 1
ATOM 2882 O O . ASN C 1 42 ? 67.944 -32.551 -4.915 1.00 22.46 42 ASN C O 1
ATOM 2887 N N . ALA C 1 43 ? 68.369 -30.429 -4.213 1.00 23.27 43 ALA C N 1
ATOM 2888 C CA . ALA C 1 43 ? 69.788 -30.475 -4.554 1.00 24.04 43 ALA C CA 1
ATOM 2889 C C . ALA C 1 43 ? 70.070 -30.667 -6.065 1.00 24.34 43 ALA C C 1
ATOM 2890 O O . ALA C 1 43 ? 71.137 -31.154 -6.454 1.00 24.67 43 ALA C O 1
ATOM 2892 N N . GLU C 1 44 ? 69.139 -30.266 -6.929 1.00 24.02 44 GLU C N 1
ATOM 2893 C CA . GLU C 1 44 ? 69.385 -30.381 -8.388 1.00 24.38 44 GLU C CA 1
ATOM 2894 C C . GLU C 1 44 ? 70.194 -29.199 -8.925 1.00 24.03 44 GLU C C 1
ATOM 2895 O O . GLU C 1 44 ? 70.905 -29.313 -9.940 1.00 23.91 44 GLU C O 1
ATOM 2901 N N . THR C 1 45 ? 70.040 -28.061 -8.255 1.00 23.86 45 THR C N 1
ATOM 2902 C CA . THR C 1 45 ? 70.709 -26.812 -8.588 1.00 24.60 45 THR C CA 1
ATOM 2903 C C . THR C 1 45 ? 71.144 -26.180 -7.275 1.00 25.16 45 THR C C 1
ATOM 2904 O O . THR C 1 45 ? 70.706 -26.618 -6.193 1.00 26.17 45 THR C O 1
ATOM 2908 N N . GLN C 1 46 ? 71.978 -25.147 -7.360 1.00 26.23 46 GLN C N 1
ATOM 2909 C CA . GLN C 1 46 ? 72.246 -24.278 -6.208 1.00 26.91 46 GLN C CA 1
ATOM 2910 C C . GLN C 1 46 ? 71.342 -23.044 -6.303 1.00 26.18 46 GLN C C 1
ATOM 2911 O O . GLN C 1 46 ? 71.177 -22.479 -7.386 1.00 25.40 46 GLN C O 1
ATOM 2917 N N . ALA C 1 47 ? 70.768 -22.636 -5.168 1.00 25.52 47 ALA C N 1
ATOM 2918 C CA . ALA C 1 47 ? 69.945 -21.424 -5.132 1.00 25.63 47 ALA C CA 1
ATOM 2919 C C . ALA C 1 47 ? 70.800 -20.244 -5.594 1.00 26.55 47 ALA C C 1
ATOM 2920 O O . ALA C 1 47 ? 71.961 -20.144 -5.208 1.00 25.81 47 ALA C O 1
ATOM 2922 N N . PRO C 1 48 ? 70.254 -19.367 -6.459 1.00 26.91 48 PRO C N 1
ATOM 2923 C CA . PRO C 1 48 ? 71.000 -18.151 -6.787 1.00 27.68 48 PRO C CA 1
ATOM 2924 C C . PRO C 1 48 ? 71.340 -17.328 -5.546 1.00 28.77 48 PRO C C 1
ATOM 2925 O O . PRO C 1 48 ? 70.582 -17.335 -4.566 1.00 27.94 48 PRO C O 1
ATOM 2929 N N . GLU C 1 49 ? 72.458 -16.605 -5.606 1.00 29.70 49 GLU C N 1
ATOM 2930 C CA . GLU C 1 49 ? 72.919 -15.801 -4.471 1.00 30.82 49 GLU C CA 1
ATOM 2931 C C . GLU C 1 49 ? 71.869 -14.802 -3.971 1.00 30.52 49 GLU C C 1
ATOM 2932 O O . GLU C 1 49 ? 71.671 -14.663 -2.765 1.00 30.38 49 GLU C O 1
ATOM 2938 N N . LEU C 1 50 ? 71.185 -14.125 -4.889 1.00 30.08 50 LEU C N 1
ATOM 2939 C CA . LEU C 1 50 ? 70.193 -13.119 -4.501 1.00 30.73 50 LEU C CA 1
ATOM 2940 C C . LEU C 1 50 ? 68.971 -13.718 -3.807 1.00 30.14 50 LEU C C 1
ATOM 2941 O O . LEU C 1 50 ? 68.400 -13.093 -2.905 1.00 30.80 50 LEU C O 1
ATOM 2946 N N . ALA C 1 51 ? 68.571 -14.918 -4.236 1.00 29.35 51 ALA C N 1
ATOM 2947 C CA . ALA C 1 51 ? 67.492 -15.666 -3.589 1.00 29.19 51 ALA C CA 1
ATOM 2948 C C . ALA C 1 51 ? 67.872 -16.030 -2.150 1.00 28.54 51 ALA C C 1
ATOM 2949 O O . ALA C 1 51 ? 67.054 -15.872 -1.234 1.00 28.48 51 ALA C O 1
ATOM 2951 N N . GLN C 1 52 ? 69.103 -16.511 -1.959 1.00 27.71 52 GLN C N 1
ATOM 2952 C CA . GLN C 1 52 ? 69.614 -16.830 -0.619 1.00 27.53 52 GLN C CA 1
ATOM 2953 C C . GLN C 1 52 ? 69.592 -15.607 0.271 1.00 27.68 52 GLN C C 1
ATOM 2954 O O . GLN C 1 52 ? 69.077 -15.660 1.389 1.00 27.07 52 GLN C O 1
ATOM 2960 N N . LYS C 1 53 ? 70.119 -14.505 -0.259 1.00 28.55 53 LYS C N 1
ATOM 2961 C CA . LYS C 1 53 ? 70.195 -13.219 0.439 1.00 29.43 53 LYS C CA 1
ATOM 2962 C C . LYS C 1 53 ? 68.813 -12.713 0.838 1.00 28.81 53 LYS C C 1
ATOM 2963 O O . LYS C 1 53 ? 68.624 -12.236 1.964 1.00 28.60 53 LYS C O 1
ATOM 2969 N N . LYS C 1 54 ? 67.857 -12.827 -0.084 1.00 29.06 54 LYS C N 1
ATOM 2970 C CA . LYS C 1 54 ? 66.480 -12.398 0.156 1.00 29.19 54 LYS C CA 1
ATOM 2971 C C . LYS C 1 54 ? 65.893 -13.085 1.385 1.00 29.12 54 LYS C C 1
ATOM 2972 O O . LYS C 1 54 ? 65.329 -12.420 2.273 1.00 28.94 54 LYS C O 1
ATOM 2978 N N . LEU C 1 55 ? 66.029 -14.405 1.446 1.00 28.21 55 LEU C N 1
ATOM 2979 C CA . LEU C 1 55 ? 65.509 -15.153 2.597 1.00 27.58 55 LEU C CA 1
ATOM 2980 C C . LEU C 1 55 ? 66.269 -14.824 3.886 1.00 27.03 55 LEU C C 1
ATOM 2981 O O . LEU C 1 55 ? 65.657 -14.642 4.957 1.00 26.81 55 LEU C O 1
ATOM 2986 N N . LEU C 1 56 ? 67.591 -14.733 3.807 1.00 26.95 56 LEU C N 1
ATOM 2987 C CA . LEU C 1 56 ? 68.382 -14.386 4.995 1.00 26.70 56 LEU C CA 1
ATOM 2988 C C . LEU C 1 56 ? 68.049 -12.982 5.509 1.00 26.79 56 LEU C C 1
ATOM 2989 O O . LEU C 1 56 ? 67.911 -12.769 6.726 1.00 26.77 56 LEU C O 1
ATOM 2994 N N . ASP C 1 57 ? 67.882 -12.040 4.581 1.00 27.50 57 ASP C N 1
ATOM 2995 C CA . ASP C 1 57 ? 67.488 -10.668 4.940 1.00 28.79 57 ASP C CA 1
ATOM 2996 C C . ASP C 1 57 ? 66.152 -10.648 5.690 1.00 28.74 57 ASP C C 1
ATOM 2997 O O . ASP C 1 57 ? 66.014 -9.988 6.736 1.00 28.46 57 ASP C O 1
ATOM 3002 N N . ILE C 1 58 ? 65.179 -11.395 5.171 1.00 28.63 58 ILE C N 1
ATOM 3003 C CA . ILE C 1 58 ? 63.843 -11.460 5.796 1.00 28.20 58 ILE C CA 1
ATOM 3004 C C . ILE C 1 58 ? 63.940 -12.018 7.211 1.00 28.26 58 ILE C C 1
ATOM 3005 O O . ILE C 1 58 ? 63.337 -11.479 8.132 1.00 28.44 58 ILE C O 1
ATOM 3010 N N . ASP C 1 59 ? 64.723 -13.078 7.383 1.00 28.66 59 ASP C N 1
ATOM 3011 C CA . ASP C 1 59 ? 64.963 -13.654 8.715 1.00 29.31 59 ASP C CA 1
ATOM 3012 C C . ASP C 1 59 ? 65.586 -12.614 9.666 1.00 29.79 59 ASP C C 1
ATOM 3013 O O . ASP C 1 59 ? 65.203 -12.527 10.839 1.00 29.18 59 ASP C O 1
ATOM 3018 N N . ASP C 1 60 ? 66.528 -11.820 9.157 1.00 30.09 60 ASP C N 1
ATOM 3019 C CA . ASP C 1 60 ? 67.148 -10.737 9.943 1.00 31.22 60 ASP C CA 1
ATOM 3020 C C . ASP C 1 60 ? 66.149 -9.641 10.336 1.00 31.57 60 ASP C C 1
ATOM 3021 O O . ASP C 1 60 ? 66.190 -9.154 11.473 1.00 31.88 60 ASP C O 1
ATOM 3026 N N . ILE C 1 61 ? 65.278 -9.255 9.396 1.00 31.79 61 ILE C N 1
ATOM 3027 C CA . ILE C 1 61 ? 64.205 -8.272 9.641 1.00 31.68 61 ILE C CA 1
ATOM 3028 C C . ILE C 1 61 ? 63.266 -8.767 10.745 1.00 31.72 61 ILE C C 1
ATOM 3029 O O . ILE C 1 61 ? 62.924 -8.026 11.670 1.00 32.54 61 ILE C O 1
ATOM 3034 N N . ILE C 1 62 ? 62.850 -10.023 10.626 1.00 31.46 62 ILE C N 1
ATOM 3035 C CA . ILE C 1 62 ? 62.036 -10.676 11.655 1.00 31.46 62 ILE C CA 1
ATOM 3036 C C . ILE C 1 62 ? 62.746 -10.620 13.008 1.00 32.68 62 ILE C C 1
ATOM 3037 O O . ILE C 1 62 ? 62.144 -10.235 14.008 1.00 32.94 62 ILE C O 1
ATOM 3042 N N . GLU C 1 63 ? 64.035 -10.958 13.038 1.00 33.66 63 GLU C N 1
ATOM 3043 C CA . GLU C 1 63 ? 64.777 -10.957 14.297 1.00 35.16 63 GLU C CA 1
ATOM 3044 C C . GLU C 1 63 ? 64.863 -9.568 14.941 1.00 35.57 63 GLU C C 1
ATOM 3045 O O . GLU C 1 63 ? 64.747 -9.430 16.169 1.00 35.58 63 GLU C O 1
ATOM 3051 N N . MET C 1 64 ? 65.047 -8.547 14.111 1.00 36.26 64 MET C N 1
ATOM 3052 C CA . MET C 1 64 ? 65.077 -7.169 14.588 1.00 37.55 64 MET C CA 1
ATOM 3053 C C . MET C 1 64 ? 63.747 -6.760 15.207 1.00 37.33 64 MET C C 1
ATOM 3054 O O . MET C 1 64 ? 63.712 -6.076 16.228 1.00 37.42 64 MET C O 1
ATOM 3059 N N . GLN C 1 65 ? 62.657 -7.174 14.575 1.00 37.02 65 GLN C N 1
ATOM 3060 C CA . GLN C 1 65 ? 61.322 -6.868 15.080 1.00 37.32 65 GLN C CA 1
ATOM 3061 C C . GLN C 1 65 ? 61.056 -7.595 16.408 1.00 36.58 65 GLN C C 1
ATOM 3062 O O . GLN C 1 65 ? 60.439 -7.032 17.320 1.00 36.74 65 GLN C O 1
ATOM 3068 N N . VAL C 1 66 ? 61.548 -8.829 16.528 1.00 36.00 66 VAL C N 1
ATOM 3069 C CA . VAL C 1 66 ? 61.433 -9.594 17.777 1.00 35.90 66 VAL C CA 1
ATOM 3070 C C . VAL C 1 66 ? 62.129 -8.877 18.928 1.00 36.26 66 VAL C C 1
ATOM 3071 O O . VAL C 1 66 ? 61.539 -8.679 19.990 1.00 35.85 66 VAL C O 1
ATOM 3075 N N . LEU C 1 67 ? 63.384 -8.490 18.709 1.00 36.37 67 LEU C N 1
ATOM 3076 C CA . LEU C 1 67 ? 64.167 -7.794 19.728 1.00 36.66 67 LEU C CA 1
ATOM 3077 C C . LEU C 1 67 ? 63.572 -6.434 20.079 1.00 36.90 67 LEU C C 1
ATOM 3078 O O . LEU C 1 67 ? 63.452 -6.101 21.261 1.00 36.78 67 LEU C O 1
ATOM 3083 N N . ASN C 1 68 ? 63.196 -5.661 19.056 1.00 36.76 68 ASN C N 1
ATOM 3084 C CA . ASN C 1 68 ? 62.603 -4.342 19.257 1.00 37.19 68 ASN C CA 1
ATOM 3085 C C . ASN C 1 68 ? 61.298 -4.405 20.042 1.00 36.87 68 ASN C C 1
ATOM 3086 O O . ASN C 1 68 ? 61.091 -3.615 20.964 1.00 36.31 68 ASN C O 1
ATOM 3091 N N . THR C 1 69 ? 60.417 -5.327 19.647 1.00 36.08 69 THR C N 1
ATOM 3092 C CA . THR C 1 69 ? 59.104 -5.478 20.286 1.00 35.89 69 THR C CA 1
ATOM 3093 C C . THR C 1 69 ? 59.251 -5.940 21.734 1.00 35.56 69 THR C C 1
ATOM 3094 O O . THR C 1 69 ? 58.584 -5.406 22.639 1.00 35.52 69 THR C O 1
ATOM 3098 N N . THR C 1 70 ? 60.133 -6.917 21.950 1.00 34.79 70 THR C N 1
ATOM 3099 C CA . THR C 1 70 ? 60.376 -7.463 23.283 1.00 34.82 70 THR C CA 1
ATOM 3100 C C . THR C 1 70 ? 60.997 -6.408 24.197 1.00 34.92 70 THR C C 1
ATOM 3101 O O . THR C 1 70 ? 60.655 -6.329 25.384 1.00 34.51 70 THR C O 1
ATOM 3105 N N . ASP C 1 71 ? 61.885 -5.589 23.633 1.00 35.07 71 ASP C N 1
ATOM 3106 C CA . ASP C 1 71 ? 62.428 -4.416 24.331 1.00 35.13 71 ASP C CA 1
ATOM 3107 C C . ASP C 1 71 ? 61.320 -3.456 24.791 1.00 34.60 71 ASP C C 1
ATOM 3108 O O . ASP C 1 71 ? 61.333 -2.987 25.932 1.00 34.26 71 ASP C O 1
ATOM 3113 N N . GLY C 1 72 ? 60.381 -3.156 23.894 1.00 33.64 72 GLY C N 1
ATOM 3114 C CA . GLY C 1 72 ? 59.281 -2.230 24.195 1.00 33.88 72 GLY C CA 1
ATOM 3115 C C . GLY C 1 72 ? 58.425 -2.748 25.336 1.00 33.35 72 GLY C C 1
ATOM 3116 O O . GLY C 1 72 ? 58.128 -2.019 26.287 1.00 33.37 72 GLY C O 1
ATOM 3117 N N . ILE C 1 73 ? 58.075 -4.028 25.242 1.00 33.42 73 ILE C N 1
ATOM 3118 C CA . ILE C 1 73 ? 57.259 -4.729 26.240 1.00 33.03 73 ILE C CA 1
ATOM 3119 C C . ILE C 1 73 ? 57.956 -4.735 27.602 1.00 33.41 73 ILE C C 1
ATOM 3120 O O . ILE C 1 73 ? 57.338 -4.465 28.638 1.00 32.63 73 ILE C O 1
ATOM 3125 N N . GLU C 1 74 ? 59.253 -5.028 27.589 1.00 33.48 74 GLU C N 1
ATOM 3126 C CA . GLU C 1 74 ? 60.059 -4.984 28.803 1.00 34.31 74 GLU C CA 1
ATOM 3127 C C . GLU C 1 74 ? 60.046 -3.600 29.463 1.00 35.07 74 GLU C C 1
ATOM 3128 O O . GLU C 1 74 ? 59.923 -3.489 30.685 1.00 34.82 74 GLU C O 1
ATOM 3134 N N . ALA C 1 75 ? 60.163 -2.551 28.652 1.00 35.93 75 ALA C N 1
ATOM 3135 C CA . ALA C 1 75 ? 60.177 -1.181 29.172 1.00 37.30 75 ALA C CA 1
ATOM 3136 C C . ALA C 1 75 ? 58.825 -0.800 29.782 1.00 38.22 75 ALA C C 1
ATOM 3137 O O . ALA C 1 75 ? 58.766 -0.164 30.842 1.00 37.99 75 ALA C O 1
ATOM 3139 N N . LEU C 1 76 ? 57.748 -1.213 29.119 1.00 39.55 76 LEU C N 1
ATOM 3140 C CA . LEU C 1 76 ? 56.385 -0.998 29.614 1.00 41.75 76 LEU C CA 1
ATOM 3141 C C . LEU C 1 76 ? 56.152 -1.755 30.931 1.00 42.71 76 LEU C C 1
ATOM 3142 O O . LEU C 1 76 ? 55.559 -1.213 31.866 1.00 43.26 76 LEU C O 1
ATOM 3147 N N . PHE C 1 77 ? 56.654 -2.993 30.992 1.00 44.30 77 PHE C N 1
ATOM 3148 C CA . PHE C 1 77 ? 56.524 -3.883 32.154 1.00 45.52 77 PHE C CA 1
ATOM 3149 C C . PHE C 1 77 ? 57.043 -3.247 33.440 1.00 46.26 77 PHE C C 1
ATOM 3150 O O . PHE C 1 77 ? 56.574 -3.574 34.533 1.00 46.04 77 PHE C O 1
ATOM 3158 N N . LYS C 1 78 ? 58.000 -2.333 33.295 1.00 47.20 78 LYS C N 1
ATOM 3159 C CA . LYS C 1 78 ? 58.626 -1.651 34.428 1.00 48.38 78 LYS C CA 1
ATOM 3160 C C . LYS C 1 78 ? 57.696 -0.679 35.148 1.00 48.85 78 LYS C C 1
ATOM 3161 O O . LYS C 1 78 ? 57.745 -0.584 36.376 1.00 49.17 78 LYS C O 1
ATOM 3167 N N . LYS C 1 79 ? 56.848 0.034 34.405 1.00 49.41 79 LYS C N 1
ATOM 3168 C CA . LYS C 1 79 ? 55.809 0.848 35.048 1.00 50.13 79 LYS C CA 1
ATOM 3169 C C . LYS C 1 79 ? 54.537 0.048 35.359 1.00 50.11 79 LYS C C 1
ATOM 3170 O O . LYS C 1 79 ? 53.936 0.229 36.421 1.00 50.14 79 LYS C O 1
ATOM 3176 N N . GLU C 1 80 ? 54.133 -0.827 34.439 1.00 49.68 80 GLU C N 1
ATOM 3177 C CA . GLU C 1 80 ? 52.925 -1.640 34.626 1.00 49.61 80 GLU C CA 1
ATOM 3178 C C . GLU C 1 80 ? 53.181 -3.138 34.395 1.00 48.29 80 GLU C C 1
ATOM 3179 O O . GLU C 1 80 ? 53.068 -3.622 33.269 1.00 48.73 80 GLU C O 1
ATOM 3185 N N . PRO C 1 81 ? 53.518 -3.879 35.472 1.00 47.22 81 PRO C N 1
ATOM 3186 C CA . PRO C 1 81 ? 53.916 -5.290 35.386 1.00 45.96 81 PRO C CA 1
ATOM 3187 C C . PRO C 1 81 ? 52.753 -6.259 35.117 1.00 44.68 81 PRO C C 1
ATOM 3188 O O . PRO C 1 81 ? 52.338 -7.000 36.012 1.00 45.05 81 PRO C O 1
ATOM 3192 N N . LYS C 1 82 ? 52.249 -6.247 33.883 1.00 42.72 82 LYS C N 1
ATOM 3193 C CA . LYS C 1 82 ? 51.194 -7.153 33.438 1.00 40.53 82 LYS C CA 1
ATOM 3194 C C . LYS C 1 82 ? 51.849 -8.413 32.906 1.00 38.24 82 LYS C C 1
ATOM 3195 O O . LYS C 1 82 ? 52.770 -8.334 32.097 1.00 38.05 82 LYS C O 1
ATOM 3201 N N . ARG C 1 83 ? 51.371 -9.557 33.305 1.00 35.09 83 ARG C N 1
ATOM 3202 C CA . ARG C 1 83 ? 51.957 -10.783 32.857 1.00 32.65 83 ARG C CA 1
ATOM 3203 C C . ARG C 1 83 ? 51.219 -11.359 31.656 1.00 31.55 83 ARG C C 1
ATOM 3204 O O . ARG C 1 83 ? 51.551 -12.401 31.223 1.00 30.79 83 ARG C O 1
ATOM 3212 N N . HIS C 1 84 ? 50.178 -10.688 31.207 1.00 29.72 84 HIS C N 1
ATOM 3213 C CA . HIS C 1 84 ? 49.361 -11.192 30.110 1.00 28.83 84 HIS C CA 1
ATOM 3214 C C . HIS C 1 84 ? 49.046 -10.066 29.126 1.00 28.47 84 HIS C C 1
ATOM 3215 O O . HIS C 1 84 ? 48.464 -9.087 29.490 1.00 29.14 84 HIS C O 1
ATOM 3222 N N . LEU C 1 85 ? 49.474 -10.226 27.880 1.00 27.31 85 LEU C N 1
ATOM 3223 C CA . LEU C 1 85 ? 49.367 -9.184 26.880 1.00 27.43 85 LEU C CA 1
ATOM 3224 C C . LEU C 1 85 ? 48.771 -9.790 25.629 1.00 27.41 85 LEU C C 1
ATOM 3225 O O . LEU C 1 85 ? 48.813 -11.010 25.449 1.00 27.59 85 LEU C O 1
ATOM 3230 N N . ALA C 1 86 ? 48.218 -8.930 24.787 1.00 27.05 86 ALA C N 1
ATOM 3231 C CA . ALA C 1 86 ? 47.691 -9.333 23.481 1.00 27.22 86 ALA C CA 1
ATOM 3232 C C . ALA C 1 86 ? 48.588 -8.763 22.380 1.00 27.52 86 ALA C C 1
ATOM 3233 O O . ALA C 1 86 ? 49.165 -7.675 22.542 1.00 28.71 86 ALA C O 1
ATOM 3235 N N . PHE C 1 87 ? 48.721 -9.493 21.271 1.00 26.51 87 PHE C N 1
ATOM 3236 C CA . PHE C 1 87 ? 49.508 -9.017 20.115 1.00 25.91 87 PHE C CA 1
ATOM 3237 C C . PHE C 1 87 ? 48.687 -9.331 18.876 1.00 25.12 87 PHE C C 1
ATOM 3238 O O . PHE C 1 87 ? 48.297 -10.470 18.664 1.00 24.84 87 PHE C O 1
ATOM 3246 N N . VAL C 1 88 ? 48.372 -8.304 18.088 1.00 24.58 88 VAL C N 1
ATOM 3247 C CA . VAL C 1 88 ? 47.477 -8.486 16.942 1.00 25.00 88 VAL C CA 1
ATOM 3248 C C . VAL C 1 88 ? 48.172 -9.192 15.786 1.00 24.94 88 VAL C C 1
ATOM 3249 O O . VAL C 1 88 ? 49.290 -8.830 15.407 1.00 25.41 88 VAL C O 1
ATOM 3253 N N . VAL C 1 89 ? 47.512 -10.214 15.253 1.00 24.54 89 VAL C N 1
ATOM 3254 C CA . VAL C 1 89 ? 47.971 -10.837 13.996 1.00 25.89 89 VAL C CA 1
ATOM 3255 C C . VAL C 1 89 ? 46.878 -10.734 12.930 1.00 26.26 89 VAL C C 1
ATOM 3256 O O . VAL C 1 89 ? 45.732 -10.380 13.233 1.00 25.66 89 VAL C O 1
ATOM 3260 N N . TYR C 1 90 ? 47.232 -11.039 11.685 1.00 26.92 90 TYR C N 1
ATOM 3261 C CA . TYR C 1 90 ? 46.330 -10.800 10.557 1.00 27.91 90 TYR C CA 1
ATOM 3262 C C . TYR C 1 90 ? 46.169 -12.124 9.816 1.00 28.84 90 TYR C C 1
ATOM 3263 O O . TYR C 1 90 ? 47.133 -12.643 9.262 1.00 29.84 90 TYR C O 1
ATOM 3272 N N . PRO C 1 91 ? 44.943 -12.665 9.820 1.00 30.01 91 PRO C N 1
ATOM 3273 C CA . PRO C 1 91 ? 44.700 -14.067 9.465 1.00 30.52 91 PRO C CA 1
ATOM 3274 C C . PRO C 1 91 ? 44.742 -14.379 7.970 1.00 30.57 91 PRO C C 1
ATOM 3275 O O . PRO C 1 91 ? 45.046 -15.523 7.592 1.00 31.26 91 PRO C O 1
ATOM 3279 N N . THR C 1 92 ? 44.481 -13.380 7.127 1.00 29.54 92 THR C N 1
ATOM 3280 C CA . THR C 1 92 ? 44.598 -13.573 5.690 1.00 28.36 92 THR C CA 1
ATOM 3281 C C . THR C 1 92 ? 45.508 -12.538 5.042 1.00 27.59 92 THR C C 1
ATOM 3282 O O . THR C 1 92 ? 45.744 -11.464 5.584 1.00 27.14 92 THR C O 1
ATOM 3286 N N . GLN C 1 93 ? 46.022 -12.883 3.871 1.00 26.10 93 GLN C N 1
ATOM 3287 C CA . GLN C 1 93 ? 46.810 -11.928 3.095 1.00 25.21 93 GLN C CA 1
ATOM 3288 C C . GLN C 1 93 ? 46.057 -10.614 2.781 1.00 24.27 93 GLN C C 1
ATOM 3289 O O . GLN C 1 93 ? 46.632 -9.529 2.916 1.00 23.44 93 GLN C O 1
ATOM 3295 N N . ALA C 1 94 ? 44.776 -10.714 2.405 1.00 24.66 94 ALA C N 1
ATOM 3296 C CA . ALA C 1 94 ? 43.930 -9.541 2.151 1.00 24.30 94 ALA C CA 1
ATOM 3297 C C . ALA C 1 94 ? 43.854 -8.623 3.366 1.00 24.54 94 ALA C C 1
ATOM 3298 O O . ALA C 1 94 ? 44.014 -7.409 3.256 1.00 24.42 94 ALA C O 1
ATOM 3300 N N . ILE C 1 95 ? 43.580 -9.209 4.522 1.00 24.83 95 ILE C N 1
ATOM 3301 C CA . ILE C 1 95 ? 43.418 -8.417 5.751 1.00 25.30 95 ILE C CA 1
ATOM 3302 C C . ILE C 1 95 ? 44.764 -7.794 6.160 1.00 24.82 95 ILE C C 1
ATOM 3303 O O . ILE C 1 95 ? 44.835 -6.617 6.536 1.00 24.35 95 ILE C O 1
ATOM 3308 N N . TYR C 1 96 ? 45.829 -8.589 6.055 1.00 24.23 96 TYR C N 1
ATOM 3309 C CA . TYR C 1 96 ? 47.166 -8.101 6.351 1.00 24.74 96 TYR C CA 1
ATOM 3310 C C . TYR C 1 96 ? 47.514 -6.887 5.487 1.00 24.67 96 TYR C C 1
ATOM 3311 O O . TYR C 1 96 ? 47.963 -5.858 5.996 1.00 23.97 96 TYR C O 1
ATOM 3320 N N . THR C 1 97 ? 47.305 -7.004 4.178 1.00 25.09 97 THR C N 1
ATOM 3321 C CA . THR C 1 97 ? 47.720 -5.912 3.292 1.00 25.81 97 THR C CA 1
ATOM 3322 C C . THR C 1 97 ? 46.843 -4.682 3.521 1.00 26.16 97 THR C C 1
ATOM 3323 O O . THR C 1 97 ? 47.330 -3.550 3.480 1.00 26.30 97 THR C O 1
ATOM 3327 N N . GLN C 1 98 ? 45.555 -4.909 3.779 1.00 26.55 98 GLN C N 1
ATOM 3328 C CA . GLN C 1 98 ? 44.611 -3.819 4.041 1.00 27.32 98 GLN C CA 1
ATOM 3329 C C . GLN C 1 98 ? 45.023 -2.961 5.239 1.00 26.83 98 GLN C C 1
ATOM 3330 O O . GLN C 1 98 ? 44.934 -1.736 5.196 1.00 26.39 98 GLN C O 1
ATOM 3336 N N . TYR C 1 99 ? 45.447 -3.617 6.311 1.00 26.32 99 TYR C N 1
ATOM 3337 C CA . TYR C 1 99 ? 45.685 -2.917 7.570 1.00 26.60 99 TYR C CA 1
ATOM 3338 C C . TYR C 1 99 ? 47.142 -2.505 7.786 1.00 27.10 99 TYR C C 1
ATOM 3339 O O . TYR C 1 99 ? 47.432 -1.704 8.690 1.00 27.45 99 TYR C O 1
ATOM 3348 N N . ASN C 1 100 ? 48.057 -3.032 6.963 1.00 26.08 100 ASN C N 1
ATOM 3349 C CA . ASN C 1 100 ? 49.491 -2.791 7.176 1.00 26.08 100 ASN C CA 1
ATOM 3350 C C . ASN C 1 100 ? 50.272 -2.350 5.924 1.00 26.33 100 ASN C C 1
ATOM 3351 O O . ASN C 1 100 ? 51.306 -2.957 5.602 1.00 25.30 100 ASN C O 1
ATOM 3356 N N . PRO C 1 101 ? 49.797 -1.295 5.230 1.00 26.90 101 PRO C N 1
ATOM 3357 C CA . PRO C 1 101 ? 50.448 -0.902 3.976 1.00 27.73 101 PRO C CA 1
ATOM 3358 C C . PRO C 1 101 ? 51.940 -0.590 4.152 1.00 28.62 101 PRO C C 1
ATOM 3359 O O . PRO C 1 101 ? 52.742 -0.839 3.247 1.00 28.67 101 PRO C O 1
ATOM 3363 N N . GLU C 1 102 ? 52.315 -0.059 5.310 1.00 29.57 102 GLU C N 1
ATOM 3364 C CA . GLU C 1 102 ? 53.720 0.294 5.570 1.00 31.07 102 GLU C CA 1
ATOM 3365 C C . GLU C 1 102 ? 54.656 -0.912 5.782 1.00 31.67 102 GLU C C 1
ATOM 3366 O O . GLU C 1 102 ? 55.871 -0.797 5.594 1.00 32.17 102 GLU C O 1
ATOM 3372 N N . PHE C 1 103 ? 54.094 -2.063 6.158 1.00 32.49 103 PHE C N 1
ATOM 3373 C CA . PHE C 1 103 ? 54.888 -3.279 6.379 1.00 33.26 103 PHE C CA 1
ATOM 3374 C C . PHE C 1 103 ? 55.250 -4.019 5.091 1.00 33.08 103 PHE C C 1
ATOM 3375 O O . PHE C 1 103 ? 56.171 -4.839 5.082 1.00 33.24 103 PHE C O 1
ATOM 3383 N N . LEU C 1 104 ? 54.534 -3.727 4.008 1.00 33.20 104 LEU C N 1
ATOM 3384 C CA . LEU C 1 104 ? 54.598 -4.574 2.807 1.00 33.44 104 LEU C CA 1
ATOM 3385 C C . LEU C 1 104 ? 55.956 -4.651 2.088 1.00 34.49 104 LEU C C 1
ATOM 3386 O O . LEU C 1 104 ? 56.285 -5.689 1.514 1.00 34.38 104 LEU C O 1
ATOM 3391 N N . SER C 1 105 ? 56.741 -3.570 2.133 1.00 35.34 105 SER C N 1
ATOM 3392 C CA . SER C 1 105 ? 58.062 -3.550 1.483 1.00 36.58 105 SER C CA 1
ATOM 3393 C C . SER C 1 105 ? 59.077 -4.457 2.170 1.00 36.63 105 SER C C 1
ATOM 3394 O O . SER C 1 105 ? 59.994 -4.980 1.522 1.00 38.03 105 SER C O 1
ATOM 3397 N N . SER C 1 106 ? 58.916 -4.645 3.473 1.00 36.45 106 SER C N 1
ATOM 3398 C CA . SER C 1 106 ? 59.861 -5.460 4.233 1.00 35.68 106 SER C CA 1
ATOM 3399 C C . SER C 1 106 ? 59.335 -6.873 4.494 1.00 34.54 106 SER C C 1
ATOM 3400 O O . SER C 1 106 ? 60.065 -7.854 4.326 1.00 34.32 106 SER C O 1
ATOM 3403 N N . LEU C 1 107 ? 58.076 -6.965 4.917 1.00 32.52 107 LEU C N 1
ATOM 3404 C CA . LEU C 1 107 ? 57.419 -8.244 5.159 1.00 31.11 107 LEU C CA 1
ATOM 3405 C C . LEU C 1 107 ? 56.145 -8.323 4.321 1.00 30.57 107 LEU C C 1
ATOM 3406 O O . LEU C 1 107 ? 55.059 -7.986 4.802 1.00 29.97 107 LEU C O 1
ATOM 3411 N N . PRO C 1 108 ? 56.286 -8.731 3.046 1.00 29.79 108 PRO C N 1
ATOM 3412 C CA . PRO C 1 108 ? 55.175 -8.675 2.082 1.00 29.40 108 PRO C CA 1
ATOM 3413 C C . PRO C 1 108 ? 54.037 -9.649 2.359 1.00 28.53 108 PRO C C 1
ATOM 3414 O O . PRO C 1 108 ? 52.929 -9.438 1.858 1.00 28.77 108 PRO C O 1
ATOM 3418 N N . LEU C 1 109 ? 54.307 -10.687 3.154 1.00 27.67 109 LEU C N 1
ATOM 3419 C CA . LEU C 1 109 ? 53.361 -11.776 3.382 1.00 26.27 109 LEU C CA 1
ATOM 3420 C C . LEU C 1 109 ? 52.959 -11.887 4.846 1.00 26.35 109 LEU C C 1
ATOM 3421 O O . LEU C 1 109 ? 53.795 -11.776 5.744 1.00 26.02 109 LEU C O 1
ATOM 3426 N N . THR C 1 110 ? 51.681 -12.140 5.079 1.00 25.61 110 THR C N 1
ATOM 3427 C CA . THR C 1 110 ? 51.179 -12.232 6.444 1.00 25.71 110 THR C CA 1
ATOM 3428 C C . THR C 1 110 ? 51.866 -13.353 7.244 1.00 25.72 110 THR C C 1
ATOM 3429 O O . THR C 1 110 ? 52.039 -13.231 8.466 1.00 24.90 110 THR C O 1
ATOM 3433 N N . GLU C 1 111 ? 52.277 -14.422 6.552 1.00 25.40 111 GLU C N 1
ATOM 3434 C CA . GLU C 1 111 ? 53.040 -15.523 7.194 1.00 25.79 111 GLU C CA 1
ATOM 3435 C C . GLU C 1 111 ? 54.293 -15.032 7.882 1.00 25.86 111 GLU C C 1
ATOM 3436 O O . GLU C 1 111 ? 54.671 -15.522 8.947 1.00 24.92 111 GLU C O 1
ATOM 3442 N N . LEU C 1 112 ? 54.953 -14.054 7.262 1.00 25.14 112 LEU C N 1
ATOM 3443 C CA . LEU C 1 112 ? 56.160 -13.483 7.835 1.00 26.04 112 LEU C CA 1
ATOM 3444 C C . LEU C 1 112 ? 55.869 -12.710 9.131 1.00 26.65 112 LEU C C 1
ATOM 3445 O O . LEU C 1 112 ? 56.570 -12.860 10.148 1.00 26.90 112 LEU C O 1
ATOM 3450 N N . TYR C 1 113 ? 54.796 -11.923 9.107 1.00 26.47 113 TYR C N 1
ATOM 3451 C CA . TYR C 1 113 ? 54.371 -11.198 10.303 1.00 26.94 113 TYR C CA 1
ATOM 3452 C C . TYR C 1 113 ? 53.945 -12.153 11.419 1.00 26.82 113 TYR C C 1
ATOM 3453 O O . TYR C 1 113 ? 54.316 -11.941 12.577 1.00 27.09 113 TYR C O 1
ATOM 3462 N N . ASN C 1 114 ? 53.219 -13.211 11.055 1.00 26.61 114 ASN C N 1
ATOM 3463 C CA . ASN C 1 114 ? 52.787 -14.248 11.998 1.00 27.82 114 ASN C CA 1
ATOM 3464 C C . ASN C 1 114 ? 54.004 -14.950 12.600 1.00 27.98 114 ASN C C 1
ATOM 3465 O O . ASN C 1 114 ? 54.046 -15.250 13.802 1.00 27.23 114 ASN C O 1
ATOM 3470 N N . THR C 1 115 ? 55.015 -15.167 11.767 1.00 27.59 115 THR C N 1
ATOM 3471 C CA . THR C 1 115 ? 56.288 -15.744 12.236 1.00 27.86 115 THR C CA 1
ATOM 3472 C C . THR C 1 115 ? 56.971 -14.866 13.282 1.00 27.45 115 THR C C 1
ATOM 3473 O O . THR C 1 115 ? 57.399 -15.359 14.351 1.00 28.45 115 THR C O 1
ATOM 3477 N N . ALA C 1 116 ? 57.043 -13.567 13.003 1.00 26.46 116 ALA C N 1
ATOM 3478 C CA . ALA C 1 116 ? 57.606 -12.608 13.949 1.00 26.59 116 ALA C CA 1
ATOM 3479 C C . ALA C 1 116 ? 56.794 -12.632 15.238 1.00 26.61 116 ALA C C 1
ATOM 3480 O O . ALA C 1 116 ? 57.363 -12.615 16.329 1.00 26.65 116 ALA C O 1
ATOM 3482 N N . ALA C 1 117 ? 55.472 -12.708 15.097 1.00 26.40 117 ALA C N 1
ATOM 3483 C CA . ALA C 1 117 ? 54.578 -12.698 16.263 1.00 26.15 117 ALA C CA 1
ATOM 3484 C C . ALA C 1 117 ? 54.815 -13.930 17.131 1.00 26.31 117 ALA C C 1
ATOM 3485 O O . ALA C 1 117 ? 54.904 -13.825 18.372 1.00 26.66 117 ALA C O 1
ATOM 3487 N N . TRP C 1 118 ? 54.955 -15.090 16.497 1.00 25.83 118 TRP C N 1
ATOM 3488 C CA . TRP C 1 118 ? 55.241 -16.312 17.243 1.00 26.56 118 TRP C CA 1
ATOM 3489 C C . TRP C 1 118 ? 56.586 -16.219 17.991 1.00 26.94 118 TRP C C 1
ATOM 3490 O O . TRP C 1 118 ? 56.690 -16.585 19.175 1.00 27.04 118 TRP C O 1
ATOM 3501 N N . ARG C 1 119 ? 57.595 -15.696 17.312 1.00 26.69 119 ARG C N 1
ATOM 3502 C CA . ARG C 1 119 ? 58.909 -15.521 17.934 1.00 26.54 119 ARG C CA 1
ATOM 3503 C C . ARG C 1 119 ? 58.876 -14.514 19.078 1.00 27.34 119 ARG C C 1
ATOM 3504 O O . ARG C 1 119 ? 59.565 -14.695 20.090 1.00 27.21 119 ARG C O 1
ATOM 3512 N N . ILE C 1 120 ? 58.071 -13.463 18.934 1.00 26.60 120 ILE C N 1
ATOM 3513 C CA . ILE C 1 120 ? 57.875 -12.493 20.019 1.00 26.01 120 ILE C CA 1
ATOM 3514 C C . ILE C 1 120 ? 57.265 -13.187 21.241 1.00 26.10 120 ILE C C 1
ATOM 3515 O O . ILE C 1 120 ? 57.786 -13.059 22.351 1.00 23.68 120 ILE C O 1
ATOM 3520 N N . LYS C 1 121 ? 56.204 -13.958 21.018 1.00 25.30 121 LYS C N 1
ATOM 3521 C CA . LYS C 1 121 ? 55.552 -14.743 22.087 1.00 26.25 121 LYS C CA 1
ATOM 3522 C C . LYS C 1 121 ? 56.548 -15.664 22.813 1.00 26.87 121 LYS C C 1
ATOM 3523 O O . LYS C 1 121 ? 56.573 -15.709 24.053 1.00 26.83 121 LYS C O 1
ATOM 3529 N N . LYS C 1 122 ? 57.346 -16.402 22.036 1.00 27.38 122 LYS C N 1
ATOM 3530 C CA . LYS C 1 122 ? 58.326 -17.350 22.585 1.00 28.16 122 LYS C CA 1
ATOM 3531 C C . LYS C 1 122 ? 59.373 -16.605 23.433 1.00 27.88 122 LYS C C 1
ATOM 3532 O O . LYS C 1 122 ? 59.686 -17.001 24.577 1.00 27.19 122 LYS C O 1
ATOM 3538 N N . GLU C 1 123 ? 59.867 -15.495 22.890 1.00 26.87 123 GLU C N 1
ATOM 3539 C CA . GLU C 1 123 ? 60.878 -14.670 23.546 1.00 26.97 123 GLU C CA 1
ATOM 3540 C C . GLU C 1 123 ? 60.362 -14.061 24.854 1.00 26.98 123 GLU C C 1
ATOM 3541 O O . GLU C 1 123 ? 61.029 -14.142 25.890 1.00 26.37 123 GLU C O 1
ATOM 3547 N N . CYS C 1 124 ? 59.169 -13.470 24.805 1.00 25.92 124 CYS C N 1
ATOM 3548 C CA . CYS C 1 124 ? 58.543 -12.898 25.991 1.00 26.38 124 CYS C CA 1
ATOM 3549 C C . CYS C 1 124 ? 58.307 -13.936 27.077 1.00 26.49 124 CYS C C 1
ATOM 3550 O O . CYS C 1 124 ? 58.461 -13.634 28.248 1.00 26.33 124 CYS C O 1
ATOM 3553 N N . LYS C 1 125 ? 57.948 -15.154 26.676 1.00 26.98 125 LYS C N 1
ATOM 3554 C CA . LYS C 1 125 ? 57.778 -16.246 27.643 1.00 27.87 125 LYS C CA 1
ATOM 3555 C C . LYS C 1 125 ? 59.119 -16.569 28.279 1.00 28.43 125 LYS C C 1
ATOM 3556 O O . LYS C 1 125 ? 59.219 -16.657 29.495 1.00 28.53 125 LYS C O 1
ATOM 3562 N N . LEU C 1 126 ? 60.145 -16.740 27.446 1.00 29.13 126 LEU C N 1
ATOM 3563 C CA . LEU C 1 126 ? 61.459 -17.173 27.929 1.00 30.26 126 LEU C CA 1
ATOM 3564 C C . LEU C 1 126 ? 62.157 -16.151 28.825 1.00 29.57 126 LEU C C 1
ATOM 3565 O O . LEU C 1 126 ? 62.652 -16.503 29.887 1.00 30.04 126 LEU C O 1
ATOM 3570 N N . VAL C 1 127 ? 62.190 -14.890 28.398 1.00 29.39 127 VAL C N 1
ATOM 3571 C CA . VAL C 1 127 ? 63.057 -13.897 29.047 1.00 28.61 127 VAL C CA 1
ATOM 3572 C C . VAL C 1 127 ? 62.328 -12.952 30.018 1.00 27.72 127 VAL C C 1
ATOM 3573 O O . VAL C 1 127 ? 62.948 -12.399 30.931 1.00 27.32 127 VAL C O 1
ATOM 3577 N N . LEU C 1 128 ? 61.020 -12.770 29.824 1.00 26.96 128 LEU C N 1
ATOM 3578 C CA . LEU C 1 128 ? 60.234 -11.896 30.686 1.00 26.57 128 LEU C CA 1
ATOM 3579 C C . LEU C 1 128 ? 59.197 -12.644 31.536 1.00 26.10 128 LEU C C 1
ATOM 3580 O O . LEU C 1 128 ? 58.626 -12.061 32.463 1.00 26.09 128 LEU C O 1
ATOM 3585 N N . GLU C 1 129 ? 58.953 -13.918 31.208 1.00 25.13 129 GLU C N 1
ATOM 3586 C CA . GLU C 1 129 ? 57.885 -14.710 31.841 1.00 24.91 129 GLU C CA 1
ATOM 3587 C C . GLU C 1 129 ? 56.557 -13.964 31.712 1.00 25.40 129 GLU C C 1
ATOM 3588 O O . GLU C 1 129 ? 55.736 -13.907 32.626 1.00 25.79 129 GLU C O 1
ATOM 3594 N N . VAL C 1 130 ? 56.378 -13.396 30.526 1.00 25.80 130 VAL C N 1
ATOM 3595 C CA . VAL C 1 130 ? 55.164 -12.709 30.138 1.00 26.12 130 VAL C CA 1
ATOM 3596 C C . VAL C 1 130 ? 54.484 -13.571 29.076 1.00 25.94 130 VAL C C 1
ATOM 3597 O O . VAL C 1 130 ? 55.151 -14.075 28.157 1.00 25.95 130 VAL C O 1
ATOM 3601 N N . ASP C 1 131 ? 53.167 -13.736 29.201 1.00 25.95 131 ASP C N 1
ATOM 3602 C CA . ASP C 1 131 ? 52.382 -14.510 28.237 1.00 26.59 131 ASP C CA 1
ATOM 3603 C C . ASP C 1 131 ? 51.746 -13.553 27.239 1.00 26.59 131 ASP C C 1
ATOM 3604 O O . ASP C 1 131 ? 50.849 -12.769 27.584 1.00 27.10 131 ASP C O 1
ATOM 3609 N N . VAL C 1 132 ? 52.204 -13.639 25.997 1.00 26.02 132 VAL C N 1
ATOM 3610 C CA . VAL C 1 132 ? 51.614 -12.862 24.917 1.00 26.22 132 VAL C CA 1
ATOM 3611 C C . VAL C 1 132 ? 50.658 -13.753 24.127 1.00 25.94 132 VAL C C 1
ATOM 3612 O O . VAL C 1 132 ? 51.081 -14.761 23.569 1.00 25.50 132 VAL C O 1
ATOM 3616 N N . SER C 1 133 ? 49.385 -13.370 24.080 1.00 25.76 133 SER C N 1
ATOM 3617 C CA . SER C 1 133 ? 48.389 -14.071 23.264 1.00 25.70 133 SER C CA 1
ATOM 3618 C C . SER C 1 133 ? 48.331 -13.453 21.855 1.00 25.61 133 SER C C 1
ATOM 3619 O O . SER C 1 133 ? 48.207 -12.230 21.715 1.00 25.10 133 SER C O 1
ATOM 3622 N N . LEU C 1 134 ? 48.423 -14.297 20.820 1.00 24.65 134 LEU C N 1
ATOM 3623 C CA . LEU C 1 134 ? 48.338 -13.818 19.436 1.00 25.01 134 LEU C CA 1
ATOM 3624 C C . LEU C 1 134 ? 46.874 -13.781 19.044 1.00 24.86 134 LEU C C 1
ATOM 3625 O O . LEU C 1 134 ? 46.205 -14.825 19.011 1.00 25.17 134 LEU C O 1
ATOM 3630 N N . ILE C 1 135 ? 46.365 -12.570 18.831 1.00 25.21 135 ILE C N 1
ATOM 3631 C CA . ILE C 1 135 ? 44.926 -12.365 18.584 1.00 25.69 135 ILE C CA 1
ATOM 3632 C C . ILE C 1 135 ? 44.670 -11.981 17.135 1.00 25.91 135 ILE C C 1
ATOM 3633 O O . ILE C 1 135 ? 45.002 -10.863 16.717 1.00 26.20 135 ILE C O 1
ATOM 3638 N N . ASN C 1 136 ? 44.036 -12.883 16.386 1.00 26.30 136 ASN C N 1
ATOM 3639 C CA . ASN C 1 136 ? 43.709 -12.585 14.993 1.00 27.66 136 ASN C CA 1
ATOM 3640 C C . ASN C 1 136 ? 42.724 -11.438 14.927 1.00 27.87 136 ASN C C 1
ATOM 3641 O O . ASN C 1 136 ? 41.725 -11.412 15.668 1.00 28.59 136 ASN C O 1
ATOM 3646 N N . LEU C 1 137 ? 42.995 -10.477 14.054 1.00 28.34 137 LEU C N 1
ATOM 3647 C CA . LEU C 1 137 ? 42.071 -9.358 13.891 1.00 28.13 137 LEU C CA 1
ATOM 3648 C C . LEU C 1 137 ? 40.748 -9.922 13.376 1.00 28.71 137 LEU C C 1
ATOM 3649 O O . LEU C 1 137 ? 40.740 -10.598 12.353 1.00 28.98 137 LEU C O 1
ATOM 3654 N N . ASN C 1 138 ? 39.666 -9.701 14.119 1.00 28.94 138 ASN C N 1
ATOM 3655 C CA . ASN C 1 138 ? 38.338 -10.060 13.644 1.00 29.22 138 ASN C CA 1
ATOM 3656 C C . ASN C 1 138 ? 37.726 -8.756 13.162 1.00 28.84 138 ASN C C 1
ATOM 3657 O O . ASN C 1 138 ? 37.361 -7.912 13.980 1.00 28.81 138 ASN C O 1
ATOM 3662 N N . VAL C 1 139 ? 37.632 -8.593 11.843 1.00 29.24 139 VAL C N 1
ATOM 3663 C CA . VAL C 1 139 ? 37.193 -7.314 11.262 1.00 29.86 139 VAL C CA 1
ATOM 3664 C C . VAL C 1 139 ? 35.828 -6.849 11.798 1.00 30.22 139 VAL C C 1
ATOM 3665 O O . VAL C 1 139 ? 35.711 -5.700 12.252 1.00 29.19 139 VAL C O 1
ATOM 3669 N N . GLU C 1 140 ? 34.824 -7.735 11.795 1.00 30.59 140 GLU C N 1
ATOM 3670 C CA . GLU C 1 140 ? 33.482 -7.371 12.290 1.00 31.52 140 GLU C CA 1
ATOM 3671 C C . GLU C 1 140 ? 33.488 -6.955 13.771 1.00 31.17 140 GLU C C 1
ATOM 3672 O O . GLU C 1 140 ? 32.957 -5.900 14.121 1.00 31.20 140 GLU C O 1
ATOM 3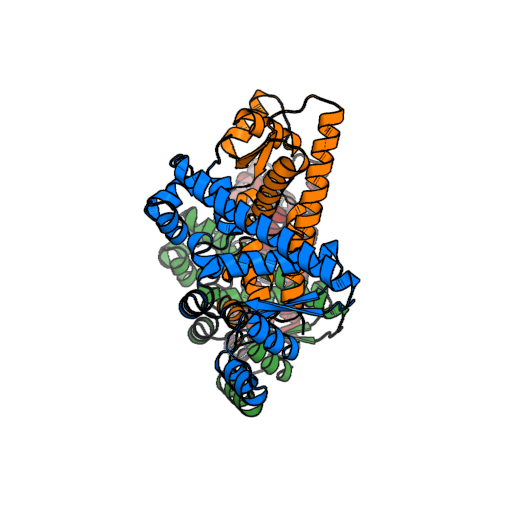678 N N . ALA C 1 141 ? 34.113 -7.765 14.632 1.00 30.68 141 ALA C N 1
ATOM 3679 C CA . ALA C 1 141 ? 34.165 -7.449 16.066 1.00 29.92 141 ALA C CA 1
ATOM 3680 C C . ALA C 1 141 ? 34.927 -6.146 16.330 1.00 29.59 141 ALA C C 1
ATOM 3681 O O . ALA C 1 141 ? 34.519 -5.316 17.148 1.00 29.27 141 ALA C O 1
ATOM 3683 N N . TYR C 1 142 ? 36.030 -5.967 15.610 1.00 28.63 142 TYR C N 1
ATOM 3684 C CA . TYR C 1 142 ? 36.848 -4.765 15.728 1.00 28.14 142 TYR C CA 1
ATOM 3685 C C . TYR C 1 142 ? 36.055 -3.522 15.327 1.00 27.99 142 TYR C C 1
ATOM 3686 O O . TYR C 1 142 ? 36.084 -2.526 16.036 1.00 27.96 142 TYR C O 1
ATOM 3695 N N . LYS C 1 143 ? 35.345 -3.589 14.198 1.00 28.96 143 LYS C N 1
ATOM 3696 C CA . LYS C 1 143 ? 34.542 -2.453 13.723 1.00 29.30 143 LYS C CA 1
ATOM 3697 C C . LYS C 1 143 ? 33.494 -2.078 14.757 1.00 29.74 143 LYS C C 1
ATOM 3698 O O . LYS C 1 143 ? 33.378 -0.910 15.132 1.00 29.95 143 LYS C O 1
ATOM 3704 N N . ALA C 1 144 ? 32.777 -3.082 15.259 1.00 30.38 144 ALA C N 1
ATOM 3705 C CA . ALA C 1 144 ? 31.769 -2.878 16.310 1.00 30.16 144 ALA C CA 1
ATOM 3706 C C . ALA C 1 144 ? 32.368 -2.237 17.559 1.00 30.28 144 ALA C C 1
ATOM 3707 O O . ALA C 1 144 ? 31.787 -1.326 18.143 1.00 30.01 144 ALA C O 1
ATOM 3709 N N . TYR C 1 145 ? 33.558 -2.699 17.943 1.00 29.74 145 TYR C N 1
ATOM 3710 C CA . TYR C 1 145 ? 34.262 -2.169 19.107 1.00 29.82 145 TYR C CA 1
ATOM 3711 C C . TYR C 1 145 ? 34.633 -0.697 18.890 1.00 29.96 145 TYR C C 1
ATOM 3712 O O . TYR C 1 145 ? 34.420 0.135 19.773 1.00 29.76 145 TYR C O 1
ATOM 3721 N N . ARG C 1 146 ? 35.158 -0.376 17.707 1.00 29.84 146 ARG C N 1
ATOM 3722 C CA . ARG C 1 146 ? 35.482 1.013 17.364 1.00 30.57 146 ARG C CA 1
ATOM 3723 C C . ARG C 1 146 ? 34.260 1.921 17.415 1.00 31.21 146 ARG C C 1
ATOM 3724 O O . ARG C 1 146 ? 34.323 3.025 17.960 1.00 31.28 146 ARG C O 1
ATOM 3732 N N . GLU C 1 147 ? 33.147 1.436 16.868 1.00 31.81 147 GLU C N 1
ATOM 3733 C CA . GLU C 1 147 ? 31.886 2.185 16.858 1.00 32.71 147 GLU C CA 1
ATOM 3734 C C . GLU C 1 147 ? 31.410 2.491 18.287 1.00 32.74 147 GLU C C 1
ATOM 3735 O O . GLU C 1 147 ? 31.120 3.648 18.618 1.00 32.83 147 GLU C O 1
ATOM 3741 N N . GLN C 1 148 ? 31.365 1.460 19.132 1.00 33.28 148 GLN C N 1
ATOM 3742 C CA . GLN C 1 148 ? 30.920 1.592 20.529 1.00 34.38 148 GLN C CA 1
ATOM 3743 C C . GLN C 1 148 ? 31.787 2.536 21.348 1.00 34.33 148 GLN C C 1
ATOM 3744 O O . GLN C 1 148 ? 31.294 3.198 22.261 1.00 34.46 148 GLN C O 1
ATOM 3750 N N . ASN C 1 149 ? 33.077 2.594 21.015 1.00 34.08 149 ASN C N 1
ATOM 3751 C CA . ASN C 1 149 ? 34.041 3.343 21.817 1.00 34.08 149 ASN C CA 1
ATOM 3752 C C . ASN C 1 149 ? 34.542 4.615 21.155 1.00 34.03 149 ASN C C 1
ATOM 3753 O O . ASN C 1 149 ? 35.414 5.300 21.700 1.00 34.78 149 ASN C O 1
ATOM 3758 N N . GLY C 1 150 ? 33.977 4.926 19.990 1.00 33.93 150 GLY C N 1
ATOM 3759 C CA . GLY C 1 150 ? 34.269 6.158 19.264 1.00 33.78 150 GLY C CA 1
ATOM 3760 C C . GLY C 1 150 ? 35.713 6.250 18.809 1.00 33.75 150 GLY C C 1
ATOM 3761 O O . GLY C 1 150 ? 36.314 7.323 18.840 1.00 33.43 150 GLY C O 1
ATOM 3762 N N . LEU C 1 151 ? 36.267 5.115 18.394 1.00 33.36 151 LEU C N 1
ATOM 3763 C CA . LEU C 1 151 ? 37.675 5.041 18.032 1.00 33.36 151 LEU C CA 1
ATOM 3764 C C . LEU C 1 151 ? 37.859 5.032 16.522 1.00 33.20 151 LEU C C 1
ATOM 3765 O O . LEU C 1 151 ? 37.108 4.381 15.789 1.00 33.17 151 LEU C O 1
ATOM 3770 N N . SER C 1 152 ? 38.873 5.754 16.066 1.00 32.84 152 SER C N 1
ATOM 3771 C CA . SER C 1 152 ? 39.300 5.674 14.678 1.00 32.62 152 SER C CA 1
ATOM 3772 C C . SER C 1 152 ? 40.212 4.462 14.478 1.00 31.82 152 SER C C 1
ATOM 3773 O O . SER C 1 152 ? 40.673 3.837 15.446 1.00 31.70 152 SER C O 1
ATOM 3776 N N . GLU C 1 153 ? 40.472 4.139 13.218 1.00 30.78 153 GLU C N 1
ATOM 3777 C CA . GLU C 1 153 ? 41.294 2.988 12.876 1.00 30.29 153 GLU C CA 1
ATOM 3778 C C . GLU C 1 153 ? 42.768 3.340 13.052 1.00 30.07 153 GLU C C 1
ATOM 3779 O O . GLU C 1 153 ? 43.251 4.306 12.453 1.00 30.13 153 GLU C O 1
ATOM 3785 N N . SER C 1 154 ? 43.467 2.565 13.885 1.00 29.37 154 SER C N 1
ATOM 3786 C CA . SER C 1 154 ? 44.897 2.741 14.156 1.00 29.43 154 SER C CA 1
ATOM 3787 C C . SER C 1 154 ? 45.426 1.458 14.792 1.00 29.25 154 SER C C 1
ATOM 3788 O O . SER C 1 154 ? 44.641 0.656 15.311 1.00 28.15 154 SER C O 1
ATOM 3791 N N . ARG C 1 155 ? 46.744 1.268 14.764 1.00 29.31 155 ARG C N 1
ATOM 3792 C CA . ARG C 1 155 ? 47.364 0.126 15.460 1.00 30.33 155 ARG C CA 1
ATOM 3793 C C . ARG C 1 155 ? 46.972 0.125 16.941 1.00 29.40 155 ARG C C 1
ATOM 3794 O O . ARG C 1 155 ? 46.701 -0.937 17.539 1.00 28.62 155 ARG C O 1
ATOM 3802 N N . GLU C 1 156 ? 46.947 1.325 17.526 1.00 28.80 156 GLU C N 1
ATOM 3803 C CA . GLU C 1 156 ? 46.559 1.508 18.920 1.00 28.54 156 GLU C CA 1
ATOM 3804 C C . GLU C 1 156 ? 45.155 0.962 19.198 1.00 27.82 156 GLU C C 1
ATOM 3805 O O . GLU C 1 156 ? 44.950 0.226 20.174 1.00 27.07 156 GLU C O 1
ATOM 3811 N N . SER C 1 157 ? 44.203 1.330 18.337 1.00 27.19 157 SER C N 1
ATOM 3812 C CA . SER C 1 157 ? 42.818 0.858 18.435 1.00 27.12 157 SER C CA 1
ATOM 3813 C C . SER C 1 157 ? 42.713 -0.658 18.286 1.00 26.21 157 SER C C 1
ATOM 3814 O O . SER C 1 157 ? 41.957 -1.308 19.010 1.00 26.35 157 SER C O 1
ATOM 3817 N N . ARG C 1 158 ? 43.482 -1.220 17.358 1.00 25.83 158 ARG C N 1
ATOM 3818 C CA . ARG C 1 158 ? 43.536 -2.677 17.206 1.00 25.39 158 ARG C CA 1
ATOM 3819 C C . ARG C 1 158 ? 44.021 -3.345 18.489 1.00 26.03 158 ARG C C 1
ATOM 3820 O O . ARG C 1 158 ? 43.474 -4.365 18.906 1.00 25.65 158 ARG C O 1
ATOM 3828 N N . ALA C 1 159 ? 45.032 -2.743 19.117 1.00 26.25 159 ALA C N 1
ATOM 3829 C CA . ALA C 1 159 ? 45.627 -3.271 20.355 1.00 26.92 159 ALA C CA 1
ATOM 3830 C C . ALA C 1 159 ? 44.640 -3.200 21.516 1.00 27.54 159 ALA C C 1
ATOM 3831 O O . ALA C 1 159 ? 44.553 -4.132 22.326 1.00 27.84 159 ALA C O 1
ATOM 3833 N N . LYS C 1 160 ? 43.899 -2.094 21.586 1.00 27.37 160 LYS C N 1
ATOM 3834 C CA . LYS C 1 160 ? 42.853 -1.901 22.605 1.00 28.44 160 LYS C CA 1
ATOM 3835 C C . LYS C 1 160 ? 41.800 -2.998 22.496 1.00 27.90 160 LYS C C 1
ATOM 3836 O O . LYS C 1 160 ? 41.438 -3.645 23.500 1.00 28.01 160 LYS C O 1
ATOM 3842 N N . TRP C 1 161 ? 41.308 -3.206 21.274 1.00 26.97 161 TRP C N 1
ATOM 3843 C CA . TRP C 1 161 ? 40.345 -4.272 21.014 1.00 27.33 161 TRP C CA 1
ATOM 3844 C C . TRP C 1 161 ? 40.909 -5.640 21.417 1.00 27.61 161 TRP C C 1
ATOM 3845 O O . TRP C 1 161 ? 40.236 -6.428 22.102 1.00 27.42 161 TRP C O 1
ATOM 3856 N N . ALA C 1 162 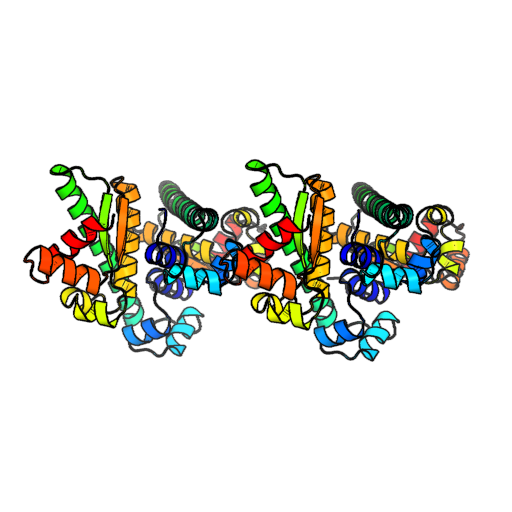? 42.140 -5.911 20.989 1.00 27.48 162 ALA C N 1
ATOM 3857 C CA . ALA C 1 162 ? 42.770 -7.204 21.228 1.00 27.96 162 ALA C CA 1
ATOM 3858 C C . ALA C 1 162 ? 42.851 -7.516 22.717 1.00 28.42 162 ALA C C 1
ATOM 3859 O O . ALA C 1 162 ? 42.649 -8.660 23.121 1.00 28.59 162 ALA C O 1
ATOM 3861 N N . ALA C 1 163 ? 43.116 -6.492 23.526 1.00 28.50 163 ALA C N 1
ATOM 3862 C CA . ALA C 1 163 ? 43.209 -6.663 24.974 1.00 29.44 163 ALA C CA 1
ATOM 3863 C C . ALA C 1 163 ? 41.920 -7.217 25.597 1.00 30.06 163 ALA C C 1
ATOM 3864 O O . ALA C 1 163 ? 41.969 -7.879 26.643 1.00 30.94 163 ALA C O 1
ATOM 3866 N N . THR C 1 164 ? 40.780 -6.932 24.965 1.00 30.55 164 THR C N 1
ATOM 3867 C CA . THR C 1 164 ? 39.476 -7.387 25.467 1.00 31.15 164 THR C CA 1
ATOM 3868 C C . THR C 1 164 ? 39.260 -8.870 25.154 1.00 31.99 164 THR C C 1
ATOM 3869 O O . THR C 1 164 ? 38.300 -9.475 25.629 1.00 31.81 164 THR C O 1
ATOM 3873 N N . GLN C 1 165 ? 40.160 -9.444 24.361 1.00 32.32 165 GLN C N 1
ATOM 3874 C CA . GLN C 1 165 ? 40.010 -10.812 23.862 1.00 33.80 165 GLN C CA 1
ATOM 3875 C C . GLN C 1 165 ? 40.812 -11.830 24.684 1.00 34.97 165 GLN C C 1
ATOM 3876 O O . GLN 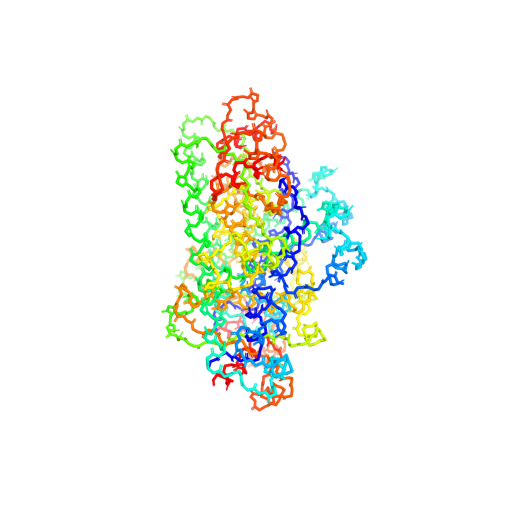C 1 165 ? 40.835 -13.022 24.361 1.00 35.74 165 GLN C O 1
ATOM 3882 N N . LEU C 1 166 ? 41.465 -11.346 25.735 1.00 35.89 166 LEU C N 1
ATOM 3883 C CA . LEU C 1 166 ? 42.265 -12.179 26.621 1.00 37.13 166 LEU C CA 1
ATOM 3884 C C . LEU C 1 166 ? 41.389 -12.924 27.617 1.00 38.32 166 LEU C C 1
ATOM 3885 O O . LEU C 1 166 ? 40.214 -12.600 27.803 1.00 39.32 166 LEU C O 1
ATOM 3891 N N . GLY D 1 6 ? 45.033 -22.004 27.111 1.00 32.34 6 GLY D N 1
ATOM 3892 C CA . GLY D 1 6 ? 46.248 -22.473 26.383 1.00 31.14 6 GLY D CA 1
ATOM 3893 C C . GLY D 1 6 ? 46.411 -21.892 24.986 1.00 30.83 6 GLY D C 1
ATOM 3894 O O . GLY D 1 6 ? 45.974 -20.768 24.694 1.00 31.46 6 GLY D O 1
ATOM 3895 N N . LEU D 1 7 ? 47.032 -22.668 24.108 1.00 29.51 7 LEU D N 1
ATOM 3896 C CA . LEU D 1 7 ? 47.313 -22.194 22.767 1.00 28.02 7 LEU D CA 1
ATOM 3897 C C . LEU D 1 7 ? 46.068 -22.142 21.888 1.00 27.30 7 LEU D C 1
ATOM 3898 O O . LEU D 1 7 ? 45.313 -23.125 21.802 1.00 27.54 7 LEU D O 1
ATOM 3903 N N . ASN D 1 8 ? 45.870 -21.004 21.225 1.00 26.03 8 ASN D N 1
ATOM 3904 C CA . ASN D 1 8 ? 44.729 -20.819 20.319 1.00 25.05 8 ASN D CA 1
ATOM 3905 C C . ASN D 1 8 ? 45.063 -21.286 18.898 1.00 25.01 8 ASN D C 1
ATOM 3906 O O . ASN D 1 8 ? 46.132 -21.843 18.658 1.00 24.27 8 ASN D O 1
ATOM 3911 N N . ALA D 1 9 ? 44.148 -21.054 17.963 1.00 24.26 9 ALA D N 1
ATOM 3912 C CA . ALA D 1 9 ? 44.305 -21.592 16.604 1.00 24.71 9 ALA D CA 1
ATOM 3913 C C . ALA D 1 9 ? 45.606 -21.140 15.924 1.00 24.40 9 ALA D C 1
ATOM 3914 O O . ALA D 1 9 ? 46.378 -21.961 15.401 1.00 24.65 9 ALA D O 1
ATOM 3916 N N . ILE D 1 10 ? 45.848 -19.833 15.904 1.00 23.67 10 ILE D N 1
ATOM 3917 C CA . ILE D 1 10 ? 47.006 -19.312 15.189 1.00 24.48 10 ILE D CA 1
ATOM 3918 C C . ILE D 1 10 ? 48.309 -19.720 15.894 1.00 24.27 10 ILE D C 1
ATOM 3919 O O . ILE D 1 10 ? 49.316 -20.034 15.250 1.00 22.86 10 ILE D O 1
ATOM 3924 N N . GLU D 1 11 ? 48.266 -19.761 17.226 1.00 22.97 11 GLU D N 1
ATOM 3925 C CA . GLU D 1 11 ? 49.398 -20.220 17.991 1.00 24.36 11 GLU D CA 1
ATOM 3926 C C . GLU D 1 11 ? 49.714 -21.694 17.693 1.00 24.98 11 GLU D C 1
ATOM 3927 O O . GLU D 1 11 ? 50.869 -22.030 17.501 1.00 25.96 11 GLU D O 1
ATOM 3933 N N . MET D 1 12 ? 48.703 -22.567 17.647 1.00 24.65 12 MET D N 1
ATOM 3934 C CA . MET D 1 12 ? 48.977 -23.986 17.324 1.00 24.97 12 MET D CA 1
ATOM 3935 C C . MET D 1 12 ? 49.547 -24.135 15.914 1.00 24.79 12 MET D C 1
ATOM 3936 O O . MET D 1 12 ? 50.486 -24.921 15.688 1.00 25.02 12 MET D O 1
ATOM 3941 N N . SER D 1 13 ? 49.003 -23.356 14.978 1.00 24.42 13 SER D N 1
ATOM 3942 C CA . SER D 1 13 ? 49.460 -23.393 13.598 1.00 25.52 13 SER D CA 1
ATOM 3943 C C . SER D 1 13 ? 50.934 -22.970 13.477 1.00 24.92 13 SER D C 1
ATOM 3944 O O . SER D 1 13 ? 51.732 -23.648 12.816 1.00 24.84 13 SER D O 1
ATOM 3947 N N . TYR D 1 14 ? 51.312 -21.881 14.141 1.00 25.08 14 TYR D N 1
ATOM 3948 C CA . TYR D 1 14 ? 52.687 -21.383 14.004 1.00 26.09 14 TYR D CA 1
ATOM 3949 C C . TYR D 1 14 ? 53.711 -22.126 14.859 1.00 25.82 14 TYR D C 1
ATOM 3950 O O . TYR D 1 14 ? 54.896 -22.214 14.471 1.00 26.28 14 TYR D O 1
ATOM 3959 N N . LEU D 1 15 ? 53.248 -22.693 15.977 1.00 25.52 15 LEU D N 1
ATOM 3960 C CA . LEU D 1 15 ? 54.052 -23.658 16.724 1.00 25.27 15 LEU D CA 1
ATOM 3961 C C . LEU D 1 15 ? 54.377 -24.830 15.789 1.00 26.52 15 LEU D C 1
ATOM 3962 O O . LEU D 1 15 ? 55.541 -25.173 15.611 1.00 27.69 15 LEU D O 1
ATOM 3967 N N . ARG D 1 16 ? 53.347 -25.412 15.171 1.00 25.72 16 ARG D N 1
ATOM 3968 C CA . ARG D 1 16 ? 53.559 -26.507 14.215 1.00 26.25 16 ARG D CA 1
ATOM 3969 C C . ARG D 1 16 ? 54.574 -26.124 13.124 1.00 26.37 16 ARG D C 1
ATOM 3970 O O . ARG D 1 16 ? 55.526 -26.874 12.833 1.00 26.03 16 ARG D O 1
ATOM 3978 N N . GLN D 1 17 ? 54.382 -24.955 12.522 1.00 25.71 17 GLN D N 1
ATOM 3979 C CA . GLN D 1 17 ? 55.194 -24.578 11.370 1.00 27.54 17 GLN D CA 1
ATOM 3980 C C . GLN D 1 17 ? 56.661 -24.334 11.781 1.00 28.00 17 GLN D C 1
ATOM 3981 O O . GLN D 1 17 ? 57.571 -24.632 11.019 1.00 28.62 17 GLN D O 1
ATOM 3987 N N . SER D 1 18 ? 56.875 -23.843 13.001 1.00 27.84 18 SER D N 1
ATOM 3988 C CA . SER D 1 18 ? 58.225 -23.617 13.544 1.00 28.18 18 SER D CA 1
ATOM 3989 C C . SER D 1 18 ? 58.966 -24.934 13.787 1.00 28.57 18 SER D C 1
ATOM 3990 O O . SER D 1 18 ? 60.171 -24.927 14.008 1.00 28.20 18 SER D O 1
ATOM 3993 N N . LEU D 1 19 ? 58.224 -26.038 13.812 1.00 28.83 19 LEU D N 1
ATOM 3994 C CA . LEU D 1 19 ? 58.786 -27.390 14.002 1.00 28.77 19 LEU D CA 1
ATOM 3995 C C . LEU D 1 19 ? 58.957 -28.141 12.670 1.00 29.37 19 LEU D C 1
ATOM 3996 O O . LEU D 1 19 ? 59.334 -29.328 12.655 1.00 28.34 19 LEU D O 1
ATOM 4001 N N . SER D 1 20 ? 58.660 -27.449 11.570 1.00 29.35 20 SER D N 1
ATOM 4002 C CA . SER D 1 20 ? 58.735 -28.009 10.201 1.00 29.54 20 SER D CA 1
ATOM 4003 C C . SER D 1 20 ? 57.878 -29.267 10.010 1.00 29.44 20 SER D C 1
ATOM 4004 O O . SER D 1 20 ? 58.245 -30.188 9.258 1.00 29.70 20 SER D O 1
ATOM 4007 N N . LEU D 1 21 ? 56.740 -29.294 10.710 1.00 29.15 21 LEU D N 1
ATOM 4008 C CA . LEU D 1 21 ? 55.798 -30.417 10.684 1.00 29.09 21 LEU D CA 1
ATOM 4009 C C . LEU D 1 21 ? 54.573 -30.136 9.832 1.00 28.99 21 LEU D C 1
ATOM 4010 O O . LEU D 1 21 ? 54.076 -29.007 9.792 1.00 28.70 21 LEU D O 1
ATOM 4015 N N . SER D 1 22 ? 54.085 -31.178 9.159 1.00 28.88 22 SER D N 1
ATOM 4016 C CA . SER D 1 22 ? 52.814 -31.122 8.455 1.00 28.73 22 SER D CA 1
ATOM 4017 C C . SER D 1 22 ? 51.702 -31.366 9.468 1.00 29.01 22 SER D C 1
ATOM 4018 O O . SER D 1 22 ? 51.942 -31.931 10.556 1.00 28.33 22 SER D O 1
ATOM 4021 N N . ALA D 1 23 ? 50.480 -30.976 9.114 1.00 28.92 23 ALA D N 1
ATOM 4022 C CA . ALA D 1 23 ? 49.324 -31.286 9.964 1.00 29.15 23 ALA D CA 1
ATOM 4023 C C . ALA D 1 23 ? 49.214 -32.787 10.250 1.00 29.25 23 ALA D C 1
ATOM 4024 O O . ALA D 1 23 ? 48.925 -33.191 11.378 1.00 29.47 23 ALA D O 1
ATOM 4026 N N . ALA D 1 24 ? 49.435 -33.612 9.229 1.00 28.98 24 ALA D N 1
ATOM 4027 C CA . ALA D 1 24 ? 49.371 -35.067 9.404 1.00 29.29 24 ALA D CA 1
ATOM 4028 C C . ALA D 1 24 ? 50.440 -35.574 10.379 1.00 29.31 24 ALA D C 1
ATOM 4029 O O . ALA D 1 24 ? 50.183 -36.483 11.178 1.00 29.53 24 ALA D O 1
ATOM 4031 N N . GLN D 1 25 ? 51.626 -34.976 10.328 1.00 29.52 25 GLN D N 1
ATOM 4032 C CA . GLN D 1 25 ? 52.691 -35.314 11.284 1.00 29.24 25 GLN D CA 1
ATOM 4033 C C . GLN D 1 25 ? 52.357 -34.941 12.720 1.00 29.75 25 GLN D C 1
ATOM 4034 O O . GLN D 1 25 ? 52.706 -35.675 13.642 1.00 29.30 25 GLN D O 1
ATOM 4040 N N . VAL D 1 26 ? 51.691 -33.801 12.900 1.00 29.64 26 VAL D N 1
ATOM 4041 C CA . VAL D 1 26 ? 51.228 -33.388 14.222 1.00 29.64 26 VAL D CA 1
ATOM 4042 C C . VAL D 1 26 ? 50.204 -34.400 14.705 1.00 29.89 26 VAL D C 1
ATOM 4043 O O . VAL D 1 26 ? 50.152 -34.709 15.895 1.00 30.09 26 VAL D O 1
ATOM 4047 N N . GLY D 1 27 ? 49.423 -34.937 13.768 1.00 30.85 27 GLY D N 1
ATOM 4048 C CA . GLY D 1 27 ? 48.500 -36.037 14.053 1.00 31.68 27 GLY D CA 1
ATOM 4049 C C . GLY D 1 27 ? 49.221 -37.232 14.650 1.00 32.25 27 GLY D C 1
ATOM 4050 O O . GLY D 1 27 ? 48.880 -37.681 15.750 1.00 32.37 27 GLY D O 1
ATOM 4051 N N . GLN D 1 28 ? 50.237 -37.730 13.938 1.00 32.92 28 GLN D N 1
ATOM 4052 C CA . GLN D 1 28 ? 51.021 -38.879 14.400 1.00 33.59 28 GLN D CA 1
ATOM 4053 C C . GLN D 1 28 ? 51.583 -38.643 15.805 1.00 33.47 28 GLN D C 1
ATOM 4054 O O . GLN D 1 28 ? 51.466 -39.504 16.681 1.00 33.91 28 GLN D O 1
ATOM 4060 N N . LEU D 1 29 ? 52.154 -37.462 16.028 1.00 33.65 29 LEU D N 1
ATOM 4061 C CA . LEU D 1 29 ? 52.764 -37.140 17.318 1.00 33.66 29 LEU D CA 1
ATOM 4062 C C . LEU D 1 29 ? 51.765 -36.995 18.470 1.00 34.01 29 LEU D C 1
ATOM 4063 O O . LEU D 1 29 ? 52.091 -37.323 19.608 1.00 33.61 29 LEU D O 1
ATOM 4068 N N . THR D 1 30 ? 50.550 -36.525 18.180 1.00 33.74 30 THR D N 1
ATOM 4069 C CA . THR D 1 30 ? 49.589 -36.193 19.239 1.00 33.92 30 THR D CA 1
ATOM 4070 C C . THR D 1 30 ? 48.426 -37.170 19.303 1.00 34.12 30 THR D C 1
ATOM 4071 O O . THR D 1 30 ? 47.497 -37.004 20.102 1.00 34.49 30 THR D O 1
ATOM 4075 N N . ASN D 1 31 ? 48.484 -38.180 18.445 1.00 33.91 31 ASN D N 1
ATOM 4076 C CA . ASN D 1 31 ? 47.466 -39.203 18.380 1.00 33.93 31 ASN D CA 1
ATOM 4077 C C . ASN D 1 31 ? 46.075 -38.684 17.970 1.00 33.36 31 ASN D C 1
ATOM 4078 O O . ASN D 1 31 ? 45.071 -39.170 18.471 1.00 33.57 31 ASN D O 1
ATOM 4083 N N . HIS D 1 32 ? 46.014 -37.704 17.069 1.00 32.59 32 HIS D N 1
ATOM 4084 C CA . HIS D 1 32 ? 44.737 -37.392 16.396 1.00 31.89 32 HIS D CA 1
ATOM 4085 C C . HIS D 1 32 ? 44.934 -37.384 14.877 1.00 31.64 32 HIS D C 1
ATOM 4086 O O . HIS D 1 32 ? 46.050 -37.564 14.381 1.00 31.91 32 HIS D O 1
ATOM 4093 N N . SER D 1 33 ? 43.844 -37.207 14.144 1.00 31.13 33 SER D N 1
ATOM 4094 C CA . SER D 1 33 ? 43.863 -37.268 12.689 1.00 31.03 33 SER D CA 1
ATOM 4095 C C . SER D 1 33 ? 44.310 -35.947 12.099 1.00 31.12 33 SER D C 1
ATOM 4096 O O . SER D 1 33 ? 44.278 -34.917 12.770 1.00 30.58 33 SER D O 1
ATOM 4099 N N . GLU D 1 34 ? 44.711 -35.990 10.833 1.00 30.97 34 GLU D N 1
ATOM 4100 C CA . GLU D 1 34 ? 45.066 -34.790 10.090 1.00 31.49 34 GLU D CA 1
ATOM 4101 C C . GLU D 1 34 ? 43.908 -33.788 10.072 1.00 30.75 34 GLU D C 1
ATOM 4102 O O . GLU D 1 34 ? 44.120 -32.595 10.282 1.00 30.76 34 GLU D O 1
ATOM 4108 N N . ALA D 1 35 ? 42.692 -34.282 9.838 1.00 31.06 35 ALA D N 1
ATOM 4109 C CA . ALA D 1 35 ? 41.502 -33.423 9.770 1.00 30.62 35 ALA D CA 1
ATOM 4110 C C . ALA D 1 35 ? 41.264 -32.664 11.083 1.00 30.48 35 ALA D C 1
ATOM 4111 O O . ALA D 1 35 ? 40.885 -31.486 11.082 1.00 30.30 35 ALA D O 1
ATOM 4113 N N . GLU D 1 36 ? 41.487 -33.349 12.198 1.00 29.75 36 GLU D N 1
ATOM 4114 C CA . GLU D 1 36 ? 41.339 -32.738 13.515 1.00 29.81 36 GLU D CA 1
ATOM 4115 C C . GLU D 1 36 ? 42.376 -31.645 13.766 1.00 28.70 36 GLU D C 1
ATOM 4116 O O . GLU D 1 36 ? 42.090 -30.655 14.442 1.00 29.33 36 GLU D O 1
ATOM 4122 N N . VAL D 1 37 ? 43.593 -31.864 13.272 1.00 27.90 37 VAL D N 1
ATOM 4123 C CA . VAL D 1 37 ? 44.660 -30.873 13.419 1.00 26.59 37 VAL D CA 1
ATOM 4124 C C . VAL D 1 37 ? 44.292 -29.622 12.613 1.00 27.09 37 VAL D C 1
ATOM 4125 O O . VAL D 1 37 ? 44.353 -28.489 13.105 1.00 26.23 37 VAL D O 1
ATOM 4129 N N . LEU D 1 38 ? 43.896 -29.832 11.363 1.00 26.64 38 LEU D N 1
ATOM 4130 C CA . LEU D 1 38 ? 43.460 -28.719 10.530 1.00 27.15 38 LEU D CA 1
ATOM 4131 C C . LEU D 1 38 ? 42.282 -27.979 11.164 1.00 26.72 38 LEU D C 1
ATOM 4132 O O . LEU D 1 38 ? 42.213 -26.747 11.099 1.00 26.50 38 LEU D O 1
ATOM 4137 N N . ALA D 1 39 ? 41.376 -28.728 11.795 1.00 26.86 39 ALA D N 1
ATOM 4138 C CA . ALA D 1 39 ? 40.233 -28.131 12.485 1.00 27.32 39 ALA D CA 1
ATOM 4139 C C . ALA D 1 39 ? 40.659 -27.202 13.643 1.00 27.50 39 ALA D C 1
ATOM 4140 O O . ALA D 1 39 ? 40.119 -26.095 13.789 1.00 28.18 39 ALA D O 1
ATOM 4142 N N . TRP D 1 40 ? 41.603 -27.621 14.482 1.00 27.70 40 TRP D N 1
ATOM 4143 C CA . TRP D 1 40 ? 41.988 -26.687 15.546 1.00 27.88 40 TRP D CA 1
ATOM 4144 C C . TRP D 1 40 ? 42.755 -25.480 14.997 1.00 27.64 40 TRP D C 1
ATOM 4145 O O . TRP D 1 40 ? 42.610 -24.369 15.507 1.00 27.17 40 TRP D O 1
ATOM 4156 N N . GLU D 1 41 ? 43.509 -25.682 13.916 1.00 27.23 41 GLU D N 1
ATOM 4157 C CA . GLU D 1 41 ? 44.235 -24.553 13.302 1.00 27.52 41 GLU D CA 1
ATOM 4158 C C . GLU D 1 41 ? 43.297 -23.564 12.605 1.00 27.57 41 GLU D C 1
ATOM 4159 O O . GLU D 1 41 ? 43.637 -22.394 12.404 1.00 27.41 41 GLU D O 1
ATOM 4165 N N . ASN D 1 42 ? 42.126 -24.053 12.217 1.00 27.92 42 ASN D N 1
ATOM 4166 C CA . ASN D 1 42 ? 41.105 -23.216 11.598 1.00 28.52 42 ASN D CA 1
ATOM 4167 C C . ASN D 1 42 ? 40.077 -22.700 12.611 1.00 29.19 42 ASN D C 1
ATOM 4168 O O . ASN D 1 42 ? 38.995 -22.227 12.234 1.00 29.33 42 ASN D O 1
ATOM 4173 N N . ALA D 1 43 ? 40.419 -22.812 13.897 1.00 29.06 43 ALA D N 1
ATOM 4174 C CA . ALA D 1 43 ? 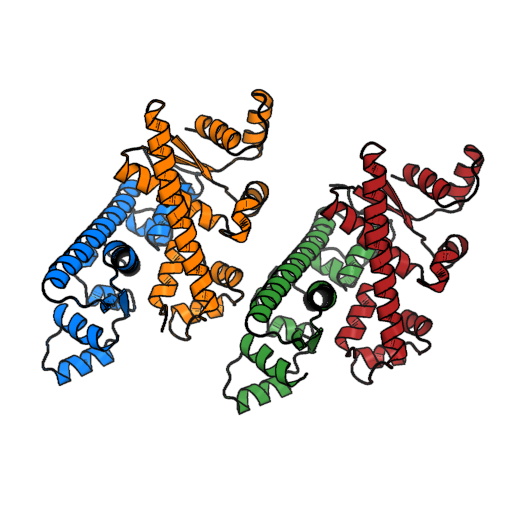39.566 -22.336 15.005 1.00 29.37 43 ALA D CA 1
ATOM 4175 C C . ALA D 1 43 ? 38.171 -22.986 15.045 1.00 29.80 43 ALA D C 1
ATOM 4176 O O . ALA D 1 43 ? 37.226 -22.406 15.572 1.00 30.52 43 ALA D O 1
ATOM 4178 N N . GLU D 1 44 ? 38.050 -24.197 14.507 1.00 29.98 44 GLU D N 1
ATOM 4179 C CA . GLU D 1 44 ? 36.772 -24.921 14.563 1.00 30.82 44 GLU D CA 1
ATOM 4180 C C . GLU D 1 44 ? 36.634 -25.608 15.918 1.00 30.82 44 GLU D C 1
ATOM 4181 O O . GLU D 1 44 ? 35.516 -25.776 16.444 1.00 31.22 44 GLU D O 1
ATOM 4187 N N . THR D 1 45 ? 37.781 -26.004 16.472 1.00 30.55 45 THR D N 1
ATOM 4188 C CA . THR D 1 45 ? 37.853 -26.732 17.736 1.00 30.50 45 THR D CA 1
ATOM 4189 C C . THR D 1 45 ? 39.028 -26.190 18.549 1.00 30.78 45 THR D C 1
ATOM 4190 O O . THR D 1 45 ? 39.880 -25.484 18.013 1.00 30.12 45 THR D O 1
ATOM 4194 N N . GLN D 1 46 ? 39.069 -26.518 19.839 1.00 31.27 46 GLN D N 1
ATOM 4195 C CA . GLN D 1 46 ? 40.248 -26.229 20.647 1.00 32.37 46 GLN D CA 1
ATOM 4196 C C . GLN D 1 46 ? 41.165 -27.442 20.642 1.00 31.26 46 GLN D C 1
ATOM 4197 O O . GLN D 1 46 ? 40.708 -28.584 20.798 1.00 30.10 46 GLN D O 1
ATOM 4203 N N . ALA D 1 47 ? 42.461 -27.197 20.478 1.00 30.02 47 ALA D N 1
ATOM 4204 C CA . ALA D 1 47 ? 43.447 -28.264 20.589 1.00 30.22 47 ALA D CA 1
ATOM 4205 C C . ALA D 1 47 ? 43.417 -28.802 22.021 1.00 29.72 47 ALA D C 1
ATOM 4206 O O . ALA D 1 47 ? 43.471 -28.019 22.970 1.00 29.45 47 ALA D O 1
ATOM 4208 N N . PRO D 1 48 ? 43.314 -30.135 22.178 1.00 30.37 48 PRO D N 1
ATOM 4209 C CA . PRO D 1 48 ? 43.334 -30.700 23.529 1.00 30.64 48 PRO D CA 1
ATOM 4210 C C . PRO D 1 48 ? 44.635 -30.355 24.246 1.00 31.18 48 PRO D C 1
ATOM 4211 O O . PRO D 1 48 ? 45.694 -30.226 23.616 1.00 30.10 48 PRO D O 1
ATOM 4215 N N . GLU D 1 49 ? 44.531 -30.219 25.563 1.00 31.62 49 GLU D N 1
ATOM 4216 C CA . GLU D 1 49 ? 45.639 -29.895 26.452 1.00 32.94 49 GLU D CA 1
ATOM 4217 C C . GLU D 1 49 ? 46.886 -30.765 26.217 1.00 32.27 49 GLU D C 1
ATOM 4218 O O . GLU D 1 49 ? 48.001 -30.251 26.159 1.00 31.97 49 GLU D O 1
ATOM 4224 N N . LEU D 1 50 ? 46.699 -32.072 26.050 1.00 32.02 50 LEU D N 1
ATOM 4225 C CA . LEU D 1 50 ? 47.840 -32.976 25.882 1.00 32.14 50 LEU D CA 1
ATOM 4226 C C . LEU D 1 50 ? 48.529 -32.798 24.526 1.00 31.27 50 LEU D C 1
ATOM 4227 O O . LEU D 1 50 ? 49.745 -32.992 24.408 1.00 31.67 50 LEU D O 1
ATOM 4232 N N . ALA D 1 51 ? 47.752 -32.430 23.511 1.00 30.55 51 ALA D N 1
ATOM 4233 C CA . ALA D 1 51 ? 48.309 -32.137 22.185 1.00 29.45 51 ALA D CA 1
ATOM 4234 C C . ALA D 1 51 ? 49.209 -30.912 22.235 1.00 29.13 51 ALA D C 1
ATOM 4235 O O . ALA D 1 51 ? 50.297 -30.918 21.660 1.00 28.91 51 ALA D O 1
ATOM 4237 N N . GLN D 1 52 ? 48.735 -29.864 22.905 1.00 28.31 52 GLN D N 1
ATOM 4238 C CA . GLN D 1 52 ? 49.507 -28.639 23.091 1.00 28.24 52 GLN D CA 1
ATOM 4239 C C . GLN D 1 52 ? 50.815 -28.942 23.795 1.00 27.91 52 GLN D C 1
ATOM 4240 O O . GLN D 1 52 ? 51.881 -28.538 23.334 1.00 27.73 52 GLN D O 1
ATOM 4246 N N . LYS D 1 53 ? 50.725 -29.651 24.917 1.00 28.04 53 LYS D N 1
ATOM 4247 C CA . LYS D 1 53 ? 51.904 -30.056 25.677 1.00 28.78 53 LYS D CA 1
ATOM 4248 C C . LYS D 1 53 ? 52.919 -30.855 24.852 1.00 28.52 53 LYS D C 1
ATOM 4249 O O . LYS D 1 53 ? 54.112 -30.648 25.001 1.00 28.76 53 LYS D O 1
ATOM 4255 N N . LYS D 1 54 ? 52.448 -31.758 23.993 1.00 28.10 54 LYS D N 1
ATOM 4256 C CA . LYS D 1 54 ? 53.347 -32.581 23.185 1.00 28.38 54 LYS D CA 1
ATOM 4257 C C . LYS D 1 54 ? 54.225 -31.692 22.311 1.00 27.80 54 LYS D C 1
ATOM 4258 O O . LYS D 1 54 ? 55.448 -31.850 22.283 1.00 28.30 54 LYS D O 1
ATOM 4264 N N . LEU D 1 55 ? 53.605 -30.735 21.626 1.00 27.12 55 LEU D N 1
ATOM 4265 C CA . LEU D 1 55 ? 54.336 -29.845 20.724 1.00 26.73 55 LEU D CA 1
ATOM 4266 C C . LEU D 1 55 ? 55.229 -28.869 21.499 1.00 26.60 55 LEU D C 1
ATOM 4267 O O . LEU D 1 55 ? 56.371 -28.611 21.101 1.00 25.77 55 LEU D O 1
ATOM 4272 N N . LEU D 1 56 ? 54.712 -28.318 22.603 1.00 26.65 56 LEU D N 1
ATOM 4273 C CA . LEU D 1 56 ? 55.512 -27.405 23.416 1.00 27.09 56 LEU D CA 1
ATOM 4274 C C . LEU D 1 56 ? 56.742 -28.101 24.006 1.00 27.71 56 LEU D C 1
ATOM 4275 O O . LEU D 1 56 ? 57.849 -27.533 23.998 1.00 27.50 56 LEU D O 1
ATOM 4280 N N . ASP D 1 57 ? 56.544 -29.327 24.495 1.00 26.80 57 ASP D N 1
ATOM 4281 C CA . ASP D 1 57 ? 57.636 -30.157 25.014 1.00 27.69 57 ASP D CA 1
ATOM 4282 C C . ASP D 1 57 ? 58.707 -30.382 23.939 1.00 27.17 57 ASP D C 1
ATOM 4283 O O . ASP D 1 57 ? 59.898 -30.272 24.211 1.00 27.16 57 ASP D O 1
ATOM 4288 N N . ILE D 1 58 ? 58.264 -30.713 22.726 1.00 27.01 58 ILE D N 1
ATOM 4289 C CA . ILE D 1 58 ? 59.177 -30.891 21.589 1.00 27.30 58 ILE D CA 1
ATOM 4290 C C . ILE D 1 58 ? 59.982 -29.605 21.328 1.00 27.34 58 ILE D C 1
ATOM 4291 O O . ILE D 1 58 ? 61.208 -29.647 21.173 1.00 27.46 58 ILE D O 1
ATOM 4296 N N . ASP D 1 59 ? 59.309 -28.461 21.301 1.00 27.68 59 ASP D N 1
ATOM 4297 C CA . ASP D 1 59 ? 60.033 -27.200 21.084 1.00 29.23 59 ASP D CA 1
ATOM 4298 C C . ASP D 1 59 ? 61.092 -26.944 22.191 1.00 28.58 59 ASP D C 1
ATOM 4299 O O . ASP D 1 59 ? 62.210 -26.478 21.908 1.00 28.25 59 ASP D O 1
ATOM 4304 N N . ASP D 1 60 ? 60.749 -27.261 23.435 1.00 28.97 60 ASP D N 1
ATOM 4305 C CA . ASP D 1 60 ? 61.676 -27.117 24.556 1.00 29.32 60 ASP D CA 1
ATOM 4306 C C . ASP D 1 60 ? 62.912 -28.015 24.380 1.00 28.58 60 ASP D C 1
ATOM 4307 O O . ASP D 1 60 ? 64.049 -27.612 24.655 1.00 28.64 60 ASP D O 1
ATOM 4312 N N . ILE D 1 61 ? 62.678 -29.239 23.918 1.00 27.82 61 ILE D N 1
ATOM 4313 C CA . ILE D 1 61 ? 63.755 -30.187 23.707 1.00 28.17 61 ILE D CA 1
ATOM 4314 C C . ILE D 1 61 ? 64.685 -29.689 22.606 1.00 27.91 61 ILE D C 1
ATOM 4315 O O . ILE D 1 61 ? 65.907 -29.754 22.742 1.00 28.06 61 ILE D O 1
ATOM 4320 N N . ILE D 1 62 ? 64.103 -29.184 21.522 1.00 27.96 62 ILE D N 1
ATOM 4321 C CA . ILE D 1 62 ? 64.909 -28.605 20.448 1.00 28.78 62 ILE D CA 1
ATOM 4322 C C . ILE D 1 62 ? 65.734 -27.448 20.996 1.00 29.03 62 ILE D C 1
ATOM 4323 O O . ILE D 1 62 ? 66.934 -27.361 20.755 1.00 29.24 62 ILE D O 1
ATOM 4328 N N . GLU D 1 63 ? 65.092 -26.571 21.756 1.00 29.90 63 GLU D N 1
ATOM 4329 C CA . GLU D 1 63 ? 65.808 -25.417 22.271 1.00 31.85 63 GLU D CA 1
ATOM 4330 C C . GLU D 1 63 ? 66.970 -25.806 23.193 1.00 31.80 63 GLU D C 1
ATOM 4331 O O . GLU D 1 63 ? 68.046 -25.216 23.109 1.00 30.92 63 GLU D O 1
ATOM 4337 N N . MET D 1 64 ? 66.767 -26.815 24.040 1.00 32.04 64 MET D N 1
ATOM 4338 C CA . MET D 1 64 ? 67.837 -27.311 24.910 1.00 34.17 64 MET D CA 1
ATOM 4339 C C . MET D 1 64 ? 69.010 -27.829 24.062 1.00 32.52 64 MET D C 1
ATOM 4340 O O . MET D 1 64 ? 70.179 -27.545 24.351 1.00 32.54 64 MET D O 1
ATOM 4345 N N . GLN D 1 65 ? 68.684 -28.565 23.001 1.00 31.53 65 GLN D N 1
ATOM 4346 C CA . GLN D 1 65 ? 69.691 -29.106 22.103 1.00 31.23 65 GLN D CA 1
ATOM 4347 C C . GLN D 1 65 ? 70.459 -28.015 21.370 1.00 30.07 65 GLN D C 1
ATOM 4348 O O . GLN D 1 65 ? 71.677 -28.126 21.202 1.00 30.24 65 GLN D O 1
ATOM 4354 N N . VAL D 1 66 ? 69.761 -26.968 20.929 1.00 28.96 66 VAL D N 1
ATOM 4355 C CA . VAL D 1 66 ? 70.428 -25.844 20.259 1.00 28.63 66 VAL D CA 1
ATOM 4356 C C . VAL D 1 66 ? 71.478 -25.177 21.159 1.00 28.53 66 VAL D C 1
ATOM 4357 O O . VAL D 1 66 ? 72.636 -25.002 20.760 1.00 27.64 66 VAL D O 1
ATOM 4361 N N . LEU D 1 67 ? 71.073 -24.815 22.370 1.00 28.38 67 LEU D N 1
ATOM 4362 C CA . LEU D 1 67 ? 71.968 -24.153 23.321 1.00 28.24 67 LEU D CA 1
ATOM 4363 C C . LEU D 1 67 ? 73.139 -25.048 23.739 1.00 28.64 67 LEU D C 1
ATOM 4364 O O . LEU D 1 67 ? 74.295 -24.597 23.767 1.00 28.94 67 LEU D O 1
ATOM 4369 N N . ASN D 1 68 ? 72.851 -26.311 24.038 1.00 28.89 68 ASN D N 1
ATOM 4370 C CA . ASN D 1 68 ? 73.901 -27.246 24.472 1.00 29.77 68 ASN D CA 1
ATOM 4371 C C . ASN D 1 68 ? 74.909 -27.554 23.368 1.00 29.14 68 ASN D C 1
ATOM 4372 O O . ASN D 1 68 ? 76.119 -27.587 23.627 1.00 28.47 68 ASN D O 1
ATOM 4377 N N . THR D 1 69 ? 74.417 -27.755 22.145 1.00 29.71 69 THR D N 1
ATOM 4378 C CA . THR D 1 69 ? 75.300 -28.049 21.011 1.00 29.62 69 THR D CA 1
ATOM 4379 C C . THR D 1 69 ? 76.193 -26.850 20.695 1.00 29.09 69 THR D C 1
ATOM 4380 O O . THR D 1 69 ? 77.395 -27.012 20.444 1.00 28.80 69 THR D O 1
ATOM 4384 N N . THR D 1 70 ? 75.598 -25.655 20.704 1.00 28.76 70 THR D N 1
ATOM 4385 C CA . THR D 1 70 ? 76.343 -24.406 20.512 1.00 27.99 70 THR D CA 1
ATOM 4386 C C . THR D 1 70 ? 77.427 -24.241 21.578 1.00 27.27 70 THR D C 1
ATOM 4387 O O . THR D 1 70 ? 78.583 -23.966 21.260 1.00 26.10 70 THR D O 1
ATOM 4391 N N . ASP D 1 71 ? 77.048 -24.428 22.842 1.00 26.94 71 ASP D N 1
ATOM 4392 C CA . ASP D 1 71 ? 78.012 -24.396 23.933 1.00 27.21 71 ASP D CA 1
ATOM 4393 C C . ASP D 1 71 ? 79.122 -25.458 23.737 1.00 27.05 71 ASP D C 1
ATOM 4394 O O . ASP D 1 71 ? 80.308 -25.186 23.983 1.00 27.36 71 ASP D O 1
ATOM 4399 N N . GLY D 1 72 ? 78.741 -26.630 23.225 1.00 27.10 72 GLY D N 1
ATOM 4400 C CA . GLY D 1 72 ? 79.708 -27.689 22.914 1.00 27.55 72 GLY D CA 1
ATOM 4401 C C . GLY D 1 72 ? 80.698 -27.293 21.835 1.00 27.53 72 GLY D C 1
ATOM 4402 O O . GLY D 1 72 ? 81.879 -27.640 21.902 1.00 27.25 72 GLY D O 1
ATOM 4403 N N . ILE D 1 73 ? 80.218 -26.545 20.849 1.00 27.46 73 ILE D N 1
ATOM 4404 C CA . ILE D 1 73 ? 81.053 -26.153 19.715 1.00 27.44 73 ILE D CA 1
ATOM 4405 C C . ILE D 1 73 ? 82.024 -25.065 20.167 1.00 27.21 73 ILE D C 1
ATOM 4406 O O . ILE D 1 73 ? 83.213 -25.097 19.845 1.00 26.70 73 ILE D O 1
ATOM 4411 N N . GLU D 1 74 ? 81.534 -24.132 20.974 1.00 27.01 74 GLU D N 1
ATOM 4412 C CA . GLU D 1 74 ? 82.420 -23.107 21.491 1.00 27.06 74 GLU D CA 1
ATOM 4413 C C . GLU D 1 74 ? 83.545 -23.729 22.319 1.00 27.36 74 GLU D C 1
ATOM 4414 O O . GLU D 1 74 ? 84.703 -23.311 22.225 1.00 26.93 74 GLU D O 1
ATOM 4420 N N . ALA D 1 75 ? 83.182 -24.715 23.142 1.00 27.61 75 ALA D N 1
ATOM 4421 C CA . ALA D 1 75 ? 84.134 -25.416 24.006 1.00 28.27 75 ALA D CA 1
ATOM 4422 C C . ALA D 1 75 ? 85.178 -26.154 23.174 1.00 28.71 75 ALA D C 1
ATOM 4423 O O . ALA D 1 75 ? 86.359 -26.100 23.490 1.00 28.95 75 ALA D O 1
ATOM 4425 N N . LEU D 1 76 ? 84.733 -26.807 22.098 1.00 29.70 76 LEU D N 1
ATOM 4426 C CA . LEU D 1 76 ? 85.633 -27.471 21.143 1.00 29.95 76 LEU D CA 1
ATOM 4427 C C . LEU D 1 76 ? 86.698 -26.496 20.639 1.00 30.27 76 LEU D C 1
ATOM 4428 O O . LEU D 1 76 ? 87.875 -26.832 20.587 1.00 29.94 76 LEU D O 1
ATOM 4433 N N . PHE D 1 77 ? 86.278 -25.280 20.298 1.00 30.72 77 PHE D N 1
ATOM 4434 C CA . PHE D 1 77 ? 87.188 -24.284 19.741 1.00 31.56 77 PHE D CA 1
ATOM 4435 C C . PHE D 1 77 ? 88.078 -23.546 20.745 1.00 32.26 77 PHE D C 1
ATOM 4436 O O . PHE D 1 77 ? 88.959 -22.778 20.344 1.00 32.38 77 PHE D O 1
ATOM 4444 N N . LYS D 1 78 ? 87.878 -23.791 22.043 1.00 32.83 78 LYS D N 1
ATOM 4445 C CA . LYS D 1 78 ? 88.849 -23.339 23.035 1.00 34.17 78 LYS D CA 1
ATOM 4446 C C . LYS D 1 78 ? 90.014 -24.336 23.119 1.00 34.88 78 LYS D C 1
ATOM 4447 O O . LYS D 1 78 ? 91.055 -24.049 23.725 1.00 35.21 78 LYS D O 1
ATOM 4453 N N . LYS D 1 79 ? 89.830 -25.502 22.498 1.00 35.26 79 LYS D N 1
ATOM 4454 C CA . LYS D 1 79 ? 90.816 -26.583 22.553 1.00 36.31 79 LYS D CA 1
ATOM 4455 C C . LYS D 1 79 ? 91.433 -26.870 21.182 1.00 35.82 79 LYS D C 1
ATOM 4456 O O . LYS D 1 79 ? 92.481 -27.519 21.098 1.00 35.63 79 LYS D O 1
ATOM 4462 N N . GLU D 1 80 ? 90.780 -26.368 20.130 1.00 35.58 80 GLU D N 1
ATOM 4463 C CA . GLU D 1 80 ? 91.164 -26.593 18.733 1.00 35.94 80 GLU D CA 1
ATOM 4464 C C . GLU D 1 80 ? 90.999 -25.299 17.935 1.00 34.85 80 GLU D C 1
ATOM 4465 O O . GLU D 1 80 ? 90.182 -24.451 18.299 1.00 34.46 80 GLU D O 1
ATOM 4471 N N . PRO D 1 81 ? 91.756 -25.140 16.829 1.00 34.37 81 PRO D N 1
ATOM 4472 C CA . PRO D 1 81 ? 91.564 -23.951 15.990 1.00 33.78 81 PRO D CA 1
ATOM 4473 C C . PRO D 1 81 ? 90.173 -23.906 15.337 1.00 33.10 81 PRO D C 1
ATOM 4474 O O . PRO D 1 81 ? 89.604 -24.949 15.040 1.00 32.39 81 PRO D O 1
ATOM 4478 N N . LYS D 1 82 ? 89.647 -22.699 15.149 1.00 32.69 82 LYS D N 1
ATOM 4479 C CA . LYS D 1 82 ? 88.362 -22.470 14.473 1.00 33.35 82 LYS D CA 1
ATOM 4480 C C . LYS D 1 82 ? 88.396 -23.093 13.084 1.00 32.13 82 LYS D C 1
ATOM 4481 O O . LYS D 1 82 ? 89.404 -22.987 12.384 1.00 31.79 82 LYS D O 1
ATOM 4487 N N . ARG D 1 83 ? 87.312 -23.774 12.717 1.00 30.98 83 ARG D N 1
ATOM 4488 C CA . ARG D 1 83 ? 87.142 -24.285 11.350 1.00 30.35 83 ARG D CA 1
ATOM 4489 C C . ARG D 1 83 ? 85.666 -24.391 10.991 1.00 29.66 83 ARG D C 1
ATOM 4490 O O . ARG D 1 83 ? 84.788 -24.377 11.862 1.00 28.83 83 ARG D O 1
ATOM 4498 N N . HIS D 1 84 ? 85.418 -24.482 9.689 1.00 28.99 84 HIS D N 1
ATOM 4499 C CA . HIS D 1 84 ? 84.100 -24.779 9.152 1.00 28.99 84 HIS D CA 1
ATOM 4500 C C . HIS D 1 84 ? 83.718 -26.185 9.633 1.00 28.66 84 HIS D C 1
ATOM 4501 O O . HIS D 1 84 ? 84.467 -27.143 9.422 1.00 28.39 84 HIS D O 1
ATOM 4508 N N . LEU D 1 85 ? 82.572 -26.308 10.303 1.00 28.23 85 LEU D N 1
ATOM 4509 C CA . LEU D 1 85 ? 82.114 -27.605 10.811 1.00 28.61 85 LEU D CA 1
ATOM 4510 C C . LEU D 1 85 ? 80.983 -28.225 10.006 1.00 29.12 85 LEU D C 1
ATOM 4511 O O . LEU D 1 85 ? 80.141 -27.516 9.434 1.00 29.49 85 LEU D O 1
ATOM 4516 N N . ALA D 1 86 ? 80.974 -29.553 9.964 1.00 28.99 86 ALA D N 1
ATOM 4517 C CA . ALA D 1 86 ? 79.853 -30.292 9.419 1.00 29.01 86 ALA D CA 1
ATOM 4518 C C . ALA D 1 86 ? 78.974 -30.751 10.569 1.00 29.19 86 ALA D C 1
ATOM 4519 O O . ALA D 1 86 ? 79.477 -31.135 11.641 1.00 28.89 86 ALA D O 1
ATOM 4521 N N . PHE D 1 87 ? 77.664 -30.691 10.347 1.00 28.27 87 PHE D N 1
ATOM 4522 C CA . PHE D 1 87 ? 76.690 -31.202 11.297 1.00 28.56 87 PHE D CA 1
ATOM 4523 C C . PHE D 1 87 ? 75.789 -32.192 10.559 1.00 27.78 87 PHE D C 1
ATOM 4524 O O . PHE D 1 87 ? 75.115 -31.810 9.607 1.00 27.63 87 PHE D O 1
ATOM 4532 N N . VAL D 1 88 ? 75.792 -33.449 11.003 1.00 27.09 88 VAL D N 1
ATOM 4533 C CA . VAL D 1 88 ? 75.068 -34.506 10.306 1.00 26.75 88 VAL D CA 1
ATOM 4534 C C . VAL D 1 88 ? 73.557 -34.393 10.514 1.00 26.24 88 VAL D C 1
ATOM 4535 O O . VAL D 1 88 ? 73.063 -34.232 11.644 1.00 26.24 88 VAL D O 1
ATOM 4539 N N . VAL D 1 89 ? 72.832 -34.468 9.405 1.00 25.58 89 VAL D N 1
ATOM 4540 C CA . VAL D 1 89 ? 71.383 -34.599 9.438 1.00 25.51 89 VAL D CA 1
ATOM 4541 C C . VAL D 1 89 ? 71.007 -35.859 8.667 1.00 26.20 89 VAL D C 1
ATOM 4542 O O . VAL D 1 89 ? 71.841 -36.441 7.959 1.00 24.69 89 VAL D O 1
ATOM 4546 N N . TYR D 1 90 ? 69.756 -36.279 8.823 1.00 26.98 90 TYR D N 1
ATOM 4547 C CA . TYR D 1 90 ? 69.307 -37.614 8.409 1.00 27.54 90 TYR D CA 1
ATOM 4548 C C . TYR D 1 90 ? 68.147 -37.463 7.412 1.00 28.46 90 TYR D C 1
ATOM 4549 O O . TYR D 1 90 ? 67.046 -37.031 7.794 1.00 28.55 90 TYR D O 1
ATOM 4558 N N . PRO D 1 91 ? 68.416 -37.765 6.120 1.00 29.34 91 PRO D N 1
ATOM 4559 C CA . PRO D 1 91 ? 67.516 -37.361 5.034 1.00 29.91 91 PRO D CA 1
ATOM 4560 C C . PRO D 1 91 ? 66.1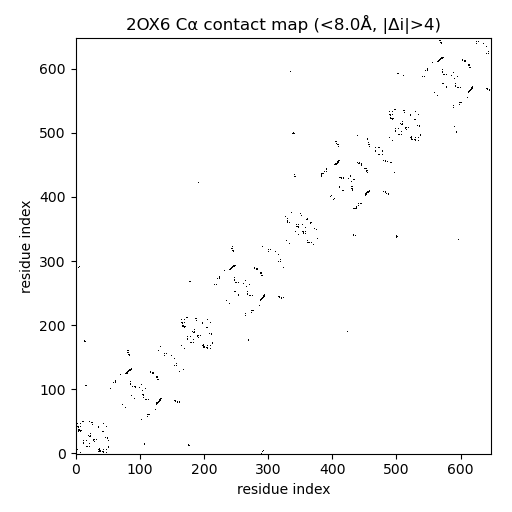44 -38.058 4.998 1.00 30.41 91 PRO D C 1
ATOM 4561 O O . PRO D 1 91 ? 65.184 -37.493 4.440 1.00 31.19 91 PRO D O 1
ATOM 4565 N N . THR D 1 92 ? 66.043 -39.246 5.600 1.00 28.95 92 THR D N 1
ATOM 4566 C CA . THR D 1 92 ? 64.767 -39.954 5.657 1.00 28.25 92 THR D CA 1
ATOM 4567 C C . THR D 1 92 ? 64.471 -40.406 7.065 1.00 27.23 92 THR D C 1
ATOM 4568 O O . THR D 1 92 ? 65.382 -40.581 7.875 1.00 27.13 92 THR D O 1
ATOM 4572 N N . GLN D 1 93 ? 63.190 -40.624 7.339 1.00 26.70 93 GLN D N 1
ATOM 4573 C CA . GLN D 1 93 ? 62.780 -41.182 8.614 1.00 25.54 93 GLN D CA 1
ATOM 4574 C C . GLN D 1 93 ? 63.482 -42.523 8.915 1.00 25.21 93 GLN D C 1
ATOM 4575 O O . GLN D 1 93 ? 63.964 -42.726 10.035 1.00 25.26 93 GLN D O 1
ATOM 4581 N N . ALA D 1 94 ? 63.561 -43.408 7.915 1.00 24.68 94 ALA D N 1
ATOM 4582 C CA . ALA D 1 94 ? 64.270 -44.686 8.047 1.00 24.37 94 ALA D CA 1
ATOM 4583 C C . ALA D 1 94 ? 65.714 -44.504 8.545 1.00 24.73 94 ALA D C 1
ATOM 4584 O O . ALA D 1 94 ? 66.126 -45.138 9.525 1.00 25.00 94 ALA D O 1
ATOM 4586 N N . ILE D 1 95 ? 66.461 -43.623 7.884 1.00 24.24 95 ILE D N 1
ATOM 4587 C CA . ILE D 1 95 ? 67.866 -43.390 8.211 1.00 24.98 95 ILE D CA 1
ATOM 4588 C C . ILE D 1 95 ? 67.998 -42.737 9.607 1.00 24.71 95 ILE D C 1
ATOM 4589 O O . ILE D 1 95 ? 68.852 -43.118 10.416 1.00 24.62 95 ILE D O 1
ATOM 4594 N N . TYR D 1 96 ? 67.141 -41.769 9.880 1.00 24.53 96 TYR D N 1
ATOM 4595 C CA . TYR D 1 96 ? 67.108 -41.103 11.196 1.00 24.93 96 TYR D CA 1
ATOM 4596 C C . TYR D 1 96 ? 66.966 -42.126 12.335 1.00 25.81 96 TYR D C 1
ATOM 4597 O O . TYR D 1 96 ? 67.762 -42.137 13.268 1.00 25.12 96 TYR D O 1
ATOM 4606 N N . THR D 1 97 ? 65.980 -43.006 12.212 1.00 26.70 97 THR D N 1
ATOM 4607 C CA . THR D 1 97 ? 65.680 -43.996 13.258 1.00 28.71 97 THR D CA 1
ATOM 4608 C C . THR D 1 97 ? 66.817 -44.997 13.437 1.00 29.49 97 THR D C 1
ATOM 4609 O O . THR D 1 97 ? 67.100 -45.440 14.554 1.00 30.01 97 THR D O 1
ATOM 4613 N N . GLN D 1 98 ? 67.476 -45.341 12.332 1.00 30.27 98 GLN D N 1
ATOM 4614 C CA . GLN D 1 98 ? 68.594 -46.275 12.373 1.00 31.56 98 GLN D CA 1
ATOM 4615 C C . GLN D 1 98 ? 69.769 -45.686 13.151 1.00 31.94 98 GLN D C 1
ATOM 4616 O O . GLN D 1 98 ? 70.376 -46.382 13.960 1.00 31.22 98 GLN D O 1
ATOM 4622 N N . TYR D 1 99 ? 70.052 -44.397 12.925 1.00 33.00 99 TYR D N 1
ATOM 4623 C CA . TYR D 1 99 ? 71.243 -43.732 13.490 1.00 34.46 99 TYR D CA 1
ATOM 4624 C C . TYR D 1 99 ? 71.023 -42.840 14.733 1.00 35.72 99 TYR D C 1
ATOM 4625 O O . TYR D 1 99 ? 72.000 -42.413 15.366 1.00 35.91 99 TYR D O 1
ATOM 4634 N N . ASN D 1 100 ? 69.762 -42.595 15.106 1.00 37.00 100 ASN D N 1
ATOM 4635 C CA . ASN D 1 100 ? 69.447 -41.807 16.322 1.00 37.84 100 ASN D CA 1
ATOM 4636 C C . ASN D 1 100 ? 68.490 -42.425 17.334 1.00 38.88 100 ASN D C 1
ATOM 4637 O O . ASN D 1 100 ? 67.442 -41.827 17.644 1.00 39.16 100 ASN D O 1
ATOM 4642 N N . PRO D 1 101 ? 68.855 -43.596 17.891 1.00 39.00 101 PRO D N 1
ATOM 4643 C CA . PRO D 1 101 ? 68.011 -44.224 18.895 1.00 39.58 101 PRO D CA 1
ATOM 4644 C C . PRO D 1 101 ? 67.742 -43.306 20.081 1.00 39.76 101 PRO D C 1
ATOM 4645 O O . PRO D 1 101 ? 66.636 -43.311 20.619 1.00 40.15 101 PRO D O 1
ATOM 4649 N N . GLU D 1 102 ? 68.749 -42.535 20.484 1.00 40.01 102 GLU D N 1
ATOM 4650 C CA . GLU D 1 102 ? 68.659 -41.748 21.712 1.00 40.55 102 GLU D CA 1
ATOM 4651 C C . GLU D 1 102 ? 67.761 -40.523 21.542 1.00 39.92 102 GLU D C 1
ATOM 4652 O O . GLU D 1 102 ? 67.205 -40.028 22.519 1.00 40.30 102 GLU D O 1
ATOM 4658 N N . PHE D 1 103 ? 67.603 -40.057 20.306 1.00 39.26 103 PHE D N 1
ATOM 4659 C CA . PHE D 1 103 ? 66.715 -38.918 20.026 1.00 38.77 103 PHE D CA 1
ATOM 4660 C C . PHE D 1 103 ? 65.267 -39.323 19.748 1.00 38.52 103 PHE D C 1
ATOM 4661 O O . PHE D 1 103 ? 64.361 -38.494 19.828 1.00 38.34 103 PHE D O 1
ATOM 4669 N N . LEU D 1 104 ? 65.052 -40.600 19.442 1.00 38.08 104 LEU D N 1
ATOM 4670 C CA . LEU D 1 104 ? 63.754 -41.072 18.953 1.00 37.78 104 LEU D CA 1
ATOM 4671 C C . LEU D 1 104 ? 62.601 -40.877 19.950 1.00 37.43 104 LEU D C 1
ATOM 4672 O O . LEU D 1 104 ? 61.473 -40.557 19.559 1.00 37.33 104 LEU D O 1
ATOM 4677 N N . SER D 1 105 ? 62.884 -41.076 21.231 1.00 36.50 105 SER D N 1
ATOM 4678 C CA . SER D 1 105 ? 61.880 -40.872 22.258 1.00 35.45 105 SER D CA 1
ATOM 4679 C C . SER D 1 105 ? 61.405 -39.415 22.278 1.00 34.69 105 SER D C 1
ATOM 4680 O O . SER D 1 105 ? 60.209 -39.150 22.288 1.00 34.72 105 SER D O 1
ATOM 4683 N N . SER D 1 106 ? 62.349 -38.480 22.244 1.00 33.33 106 SER D N 1
ATOM 4684 C CA . SER D 1 106 ? 62.036 -37.060 22.442 1.00 32.10 106 SER D CA 1
ATOM 4685 C C . SER D 1 106 ? 61.717 -36.307 21.144 1.00 31.33 106 SER D C 1
ATOM 4686 O O . SER D 1 106 ? 60.837 -35.432 21.123 1.00 30.92 106 SER D O 1
ATOM 4689 N N . LEU D 1 107 ? 62.440 -36.657 20.082 1.00 30.35 107 LEU D N 1
ATOM 4690 C CA . LEU D 1 107 ? 62.274 -36.059 18.752 1.00 29.77 107 LEU D CA 1
ATOM 4691 C C . LEU D 1 107 ? 61.991 -37.172 17.731 1.00 29.56 107 LEU D C 1
ATOM 4692 O O . LEU D 1 107 ? 62.891 -37.593 16.991 1.00 29.74 107 LEU D O 1
ATOM 4697 N N . PRO D 1 108 ? 60.742 -37.668 17.708 1.00 29.05 108 PRO D N 1
ATOM 4698 C CA . PRO D 1 108 ? 60.373 -38.879 16.963 1.00 29.11 108 PRO D CA 1
ATOM 4699 C C . PRO D 1 108 ? 60.530 -38.812 15.443 1.00 28.66 108 PRO D C 1
ATOM 4700 O O . PRO D 1 108 ? 60.655 -39.854 14.799 1.00 28.27 108 PRO D O 1
ATOM 4704 N N . LEU D 1 109 ? 60.521 -37.606 14.889 1.00 27.46 109 LEU D N 1
ATOM 4705 C CA . LEU D 1 109 ? 60.568 -37.432 13.432 1.00 27.41 109 LEU D CA 1
ATOM 4706 C C . LEU D 1 109 ? 61.811 -36.678 12.985 1.00 27.08 109 LEU D C 1
ATOM 4707 O O . LEU D 1 109 ? 62.239 -35.727 13.628 1.00 26.37 109 LEU D O 1
ATOM 4712 N N . THR D 1 110 ? 62.377 -37.093 11.862 1.00 27.09 110 THR D N 1
ATOM 4713 C CA . THR D 1 110 ? 63.618 -36.485 11.398 1.00 27.46 110 THR D CA 1
ATOM 4714 C C . THR D 1 110 ? 63.519 -34.971 11.122 1.00 27.36 110 THR D C 1
ATOM 4715 O O . THR D 1 110 ? 64.499 -34.250 11.304 1.00 28.04 110 THR D O 1
ATOM 4719 N N . GLU D 1 111 ? 62.344 -34.498 10.704 1.00 26.47 111 GLU D N 1
ATOM 4720 C CA . GLU D 1 111 ? 62.074 -33.046 10.548 1.00 27.23 111 GLU D CA 1
ATOM 4721 C C . GLU D 1 111 ? 62.388 -32.237 11.810 1.00 27.32 111 GLU D C 1
ATOM 4722 O O . GLU D 1 111 ? 62.804 -31.071 11.740 1.00 27.19 111 GLU D O 1
ATOM 4728 N N . LEU D 1 112 ? 62.135 -32.844 12.970 1.00 27.14 112 LEU D N 1
ATOM 4729 C CA . LEU D 1 112 ? 62.432 -32.186 14.244 1.00 26.78 112 LEU D CA 1
ATOM 4730 C C . LEU D 1 112 ? 63.937 -31.987 14.428 1.00 27.42 112 LEU D C 1
ATOM 4731 O O . LEU D 1 112 ? 64.384 -30.920 14.857 1.00 27.35 112 LEU D O 1
ATOM 4736 N N . TYR D 1 113 ? 64.703 -33.022 14.095 1.00 27.76 113 TYR D N 1
ATOM 4737 C CA . TYR D 1 113 ? 66.156 -32.960 14.185 1.00 27.64 113 TYR D CA 1
ATOM 4738 C C . TYR D 1 113 ? 66.721 -31.991 13.133 1.00 27.49 113 TYR D C 1
ATOM 4739 O O . TYR D 1 113 ? 67.653 -31.240 13.422 1.00 27.43 113 TYR D O 1
ATOM 4748 N N . ASN D 1 114 ? 66.171 -32.011 11.911 1.00 27.54 114 ASN D N 1
ATOM 4749 C CA . ASN D 1 114 ? 66.519 -31.006 10.908 1.00 27.32 114 ASN D CA 1
ATOM 4750 C C . ASN D 1 114 ? 66.296 -29.575 11.423 1.00 27.63 114 ASN D C 1
ATOM 4751 O O . ASN D 1 114 ? 67.125 -28.695 11.206 1.00 26.53 114 ASN D O 1
ATOM 4756 N N . THR D 1 115 ? 65.159 -29.356 12.080 1.00 27.69 115 THR D N 1
ATOM 4757 C CA . THR D 1 115 ? 64.841 -28.046 12.647 1.00 28.36 115 THR D CA 1
ATOM 4758 C C . THR D 1 115 ? 65.899 -27.661 13.677 1.00 27.82 115 THR D C 1
ATOM 4759 O O . THR D 1 115 ? 66.406 -26.539 13.645 1.00 28.29 115 THR D O 1
ATOM 4763 N N . ALA D 1 116 ? 66.261 -28.598 14.554 1.00 27.00 116 ALA D N 1
ATOM 4764 C CA . ALA D 1 116 ? 67.311 -28.343 15.557 1.00 27.03 116 ALA D CA 1
ATOM 4765 C C . ALA D 1 116 ? 68.629 -27.958 14.865 1.00 26.64 116 ALA D C 1
ATOM 4766 O O . ALA D 1 116 ? 69.302 -26.999 15.264 1.00 25.74 116 ALA D O 1
ATOM 4768 N N . ALA D 1 117 ? 68.992 -28.736 13.849 1.00 26.98 117 ALA D N 1
ATOM 4769 C CA . ALA D 1 117 ? 70.201 -28.515 13.065 1.00 26.57 117 ALA D CA 1
ATOM 4770 C C . ALA D 1 117 ? 70.216 -27.120 12.440 1.00 26.43 117 ALA D C 1
ATOM 4771 O O . ALA D 1 117 ? 71.227 -26.416 12.532 1.00 25.59 117 ALA D O 1
ATOM 4773 N N . TRP D 1 118 ? 69.119 -26.719 11.787 1.00 25.81 118 TRP D N 1
ATOM 4774 C CA . TRP D 1 118 ? 69.038 -25.351 11.244 1.00 26.17 118 TRP D CA 1
ATOM 4775 C C . TRP D 1 118 ? 69.213 -24.279 12.339 1.00 26.15 118 TRP D C 1
ATOM 4776 O O . TRP D 1 118 ? 70.009 -23.344 12.193 1.00 25.03 118 TRP D O 1
ATOM 4787 N N . ARG D 1 119 ? 68.479 -24.427 13.445 1.00 25.60 119 ARG D N 1
ATOM 4788 C CA . ARG D 1 119 ? 68.635 -23.505 14.584 1.00 25.93 119 ARG D CA 1
ATOM 4789 C C . ARG D 1 119 ? 70.064 -23.474 15.150 1.00 25.83 119 ARG D C 1
ATOM 4790 O O . ARG D 1 119 ? 70.559 -22.409 15.544 1.00 25.06 119 ARG D O 1
ATOM 4798 N N . ILE D 1 120 ? 70.731 -24.629 15.173 1.00 25.57 120 ILE D N 1
ATOM 4799 C CA . ILE D 1 120 ? 72.150 -24.696 15.578 1.00 25.63 120 ILE D CA 1
ATOM 4800 C C . ILE D 1 120 ? 73.056 -23.925 14.601 1.00 24.99 120 ILE D C 1
ATOM 4801 O O . ILE D 1 120 ? 73.899 -23.109 15.009 1.00 25.38 120 ILE D O 1
ATOM 4806 N N . LYS D 1 121 ? 72.872 -24.162 13.305 1.00 24.79 121 LYS D N 1
ATOM 4807 C CA . LYS D 1 121 ? 73.633 -23.418 12.310 1.00 24.72 121 LYS D CA 1
ATOM 4808 C C . LYS D 1 121 ? 73.528 -21.907 12.521 1.00 25.41 121 LYS D C 1
ATOM 4809 O O . LYS D 1 121 ? 74.533 -21.196 12.517 1.00 25.07 121 LYS D O 1
ATOM 4815 N N . LYS D 1 122 ? 72.303 -21.426 12.705 1.00 25.51 122 LYS D N 1
ATOM 4816 C CA . LYS D 1 122 ? 72.053 -19.995 12.828 1.00 26.95 122 LYS D CA 1
ATOM 4817 C C . LYS D 1 122 ? 72.592 -19.451 14.146 1.00 26.96 122 LYS D C 1
ATOM 4818 O O . LYS D 1 122 ? 73.133 -18.347 14.199 1.00 26.66 122 LYS D O 1
ATOM 4824 N N . GLU D 1 123 ? 72.442 -20.235 15.209 1.00 20.00 123 GLU D N 1
ATOM 4825 C CA . GLU D 1 123 ? 72.914 -19.834 16.529 1.00 20.00 123 GLU D CA 1
ATOM 4826 C C . GLU D 1 123 ? 74.436 -19.766 16.573 1.00 20.00 123 GLU D C 1
ATOM 4827 O O . GLU D 1 123 ? 75.010 -18.910 17.247 1.00 27.83 123 GLU D O 1
ATOM 4833 N N . CYS D 1 124 ? 75.086 -20.673 15.851 1.00 27.16 124 CYS D N 1
ATOM 4834 C CA . CYS D 1 124 ? 76.542 -20.721 15.811 1.00 27.42 124 CYS D CA 1
ATOM 4835 C C . CYS D 1 124 ? 77.113 -19.531 15.048 1.00 27.98 124 CYS D C 1
ATOM 4836 O O . CYS D 1 124 ? 78.138 -18.968 15.432 1.00 27.28 124 CYS D O 1
ATOM 4839 N N . LYS D 1 125 ? 76.442 -19.152 13.965 1.00 28.00 125 LYS D N 1
ATOM 4840 C CA . LYS D 1 125 ? 76.872 -17.998 13.150 1.00 28.93 125 LYS D CA 1
ATOM 4841 C C . LYS D 1 125 ? 76.721 -16.678 13.901 1.00 29.34 125 LYS D C 1
ATOM 4842 O O . LYS D 1 125 ? 77.628 -15.833 13.893 1.00 29.25 125 LYS D O 1
ATOM 4848 N N . LEU D 1 126 ? 75.572 -16.510 14.552 1.00 29.97 126 LEU D N 1
ATOM 4849 C CA . LEU D 1 126 ? 75.242 -15.255 15.225 1.00 30.23 126 LEU D CA 1
ATOM 4850 C C . LEU D 1 126 ? 75.998 -15.036 16.536 1.00 30.50 126 LEU D C 1
ATOM 4851 O O . LEU D 1 126 ? 76.463 -13.923 16.802 1.00 30.76 126 LEU D O 1
ATOM 4856 N N . VAL D 1 127 ? 76.120 -16.085 17.348 1.00 29.89 127 VAL D N 1
ATOM 4857 C CA . VAL D 1 127 ? 76.760 -15.960 18.668 1.00 30.08 127 VAL D CA 1
ATOM 4858 C C . VAL D 1 127 ? 78.267 -16.146 18.600 1.00 30.15 127 VAL D C 1
ATOM 4859 O O . VAL D 1 127 ? 79.021 -15.393 19.245 1.00 30.47 127 VAL D O 1
ATOM 4863 N N . LEU D 1 128 ? 78.700 -17.137 17.822 1.00 30.08 128 LEU D N 1
ATOM 4864 C CA . LEU D 1 128 ? 80.121 -17.540 17.787 1.00 30.26 128 LEU D CA 1
ATOM 4865 C C . LEU D 1 128 ? 80.900 -17.116 16.540 1.00 30.62 128 LEU D C 1
ATOM 4866 O O . LEU D 1 128 ? 82.132 -17.252 16.509 1.00 30.24 128 LEU D O 1
ATOM 4871 N N . GLU D 1 129 ? 80.198 -16.612 15.522 1.00 30.64 129 GLU D N 1
ATOM 4872 C CA . GLU D 1 129 ? 80.799 -16.368 14.198 1.00 31.56 129 GLU D CA 1
ATOM 4873 C C . GLU D 1 129 ? 81.417 -17.664 13.640 1.00 30.71 129 GLU D C 1
ATOM 4874 O O . GLU D 1 129 ? 82.457 -17.649 12.982 1.00 31.04 129 GLU D O 1
ATOM 4880 N N . VAL D 1 130 ? 80.758 -18.787 13.908 1.00 29.67 130 VAL D N 1
ATOM 4881 C CA . VAL D 1 130 ? 81.240 -20.095 13.498 1.00 28.88 130 VAL D CA 1
ATOM 4882 C C . VAL D 1 130 ? 80.366 -20.585 12.351 1.00 29.29 130 VAL D C 1
ATOM 4883 O O . VAL D 1 130 ? 79.147 -20.442 12.401 1.00 28.61 130 VAL D O 1
ATOM 4887 N N . ASP D 1 131 ? 80.998 -21.157 11.328 1.00 29.62 131 ASP D N 1
ATOM 4888 C CA . ASP D 1 131 ? 80.291 -21.679 10.160 1.00 29.89 131 ASP D CA 1
ATOM 4889 C C . ASP D 1 131 ? 80.032 -23.175 10.310 1.00 29.58 131 ASP D C 1
ATOM 4890 O O . ASP D 1 131 ? 80.966 -23.962 10.482 1.00 29.81 131 ASP D O 1
ATOM 4895 N N . VAL D 1 132 ? 78.754 -23.550 10.242 1.00 28.66 132 VAL D N 1
ATOM 4896 C CA . VAL D 1 132 ? 78.309 -24.932 10.346 1.00 28.49 132 VAL D CA 1
ATOM 4897 C C . VAL D 1 132 ? 77.494 -25.236 9.083 1.00 28.93 132 VAL D C 1
ATOM 4898 O O . VAL D 1 132 ? 76.606 -24.445 8.706 1.00 30.23 132 VAL D O 1
ATOM 4902 N N . SER D 1 133 ? 77.823 -26.329 8.396 1.00 27.62 133 SER D N 1
ATOM 4903 C CA . SER D 1 133 ? 77.024 -26.775 7.256 1.00 27.21 133 SER D CA 1
ATOM 4904 C C . SER D 1 133 ? 76.307 -28.067 7.580 1.00 26.60 133 SER D C 1
ATOM 4905 O O . SER D 1 133 ? 76.887 -28.984 8.171 1.00 26.51 133 SER D O 1
ATOM 4908 N N . LEU D 1 134 ? 75.048 -28.147 7.157 1.00 25.09 134 LEU D N 1
ATOM 4909 C CA . LEU D 1 134 ? 74.224 -29.323 7.414 1.00 25.20 134 LEU D CA 1
ATOM 4910 C C . LEU D 1 134 ? 74.435 -30.359 6.314 1.00 24.79 134 LEU D C 1
ATOM 4911 O O . LEU D 1 134 ? 74.144 -30.107 5.131 1.00 25.17 134 LEU D O 1
ATOM 4916 N N . ILE D 1 135 ? 74.930 -31.522 6.720 1.00 24.86 135 ILE D N 1
ATOM 4917 C CA . ILE D 1 135 ? 75.321 -32.584 5.813 1.00 25.71 135 ILE D CA 1
ATOM 4918 C C . ILE D 1 135 ? 74.419 -33.809 5.967 1.00 25.35 135 ILE D C 1
ATOM 4919 O O . ILE D 1 135 ? 74.425 -34.463 7.011 1.00 25.19 135 ILE D O 1
ATOM 4924 N N . ASN D 1 136 ? 73.663 -34.123 4.910 1.00 26.15 136 ASN D N 1
ATOM 4925 C CA . ASN D 1 136 ? 72.849 -35.335 4.890 1.00 26.59 136 ASN D CA 1
ATOM 4926 C C . ASN D 1 136 ? 73.749 -36.574 4.898 1.00 27.08 136 ASN D C 1
ATOM 4927 O O . ASN D 1 136 ? 74.686 -36.666 4.113 1.00 27.09 136 ASN D O 1
ATOM 4932 N N . LEU D 1 137 ? 73.459 -37.517 5.792 1.00 26.29 137 LEU D N 1
ATOM 4933 C CA . LEU D 1 137 ? 74.181 -38.773 5.835 1.00 26.74 137 LEU D CA 1
ATOM 4934 C C . LEU D 1 137 ? 73.843 -39.536 4.571 1.00 26.76 137 LEU D C 1
ATOM 4935 O O . LEU D 1 137 ? 72.666 -39.682 4.231 1.00 27.21 137 LEU D O 1
ATOM 4940 N N . ASN D 1 138 ? 74.880 -39.972 3.868 1.00 26.86 138 ASN D N 1
ATOM 4941 C CA . ASN D 1 138 ? 74.739 -40.877 2.741 1.00 26.92 138 ASN D CA 1
ATOM 4942 C C . ASN D 1 138 ? 75.308 -42.180 3.256 1.00 26.47 138 ASN D C 1
ATOM 4943 O O . ASN D 1 138 ? 76.514 -42.287 3.469 1.00 26.49 138 ASN D O 1
ATOM 4948 N N . VAL D 1 139 ? 74.432 -43.146 3.511 1.00 26.25 139 VAL D N 1
ATOM 4949 C CA . VAL D 1 139 ? 74.808 -44.362 4.239 1.00 26.65 139 VAL D CA 1
ATOM 4950 C C . VAL D 1 139 ? 75.890 -45.176 3.521 1.00 27.04 139 VAL D C 1
ATOM 4951 O O . VAL D 1 139 ? 76.835 -45.657 4.150 1.00 26.69 139 VAL D O 1
ATOM 4955 N N . GLU D 1 140 ? 75.759 -45.304 2.208 1.00 27.96 140 GLU D N 1
ATOM 4956 C CA . GLU D 1 140 ? 76.722 -46.073 1.424 1.00 29.05 140 GLU D CA 1
ATOM 4957 C C . GLU D 1 140 ? 78.104 -45.423 1.401 1.00 29.02 140 GLU D C 1
ATOM 4958 O O . GLU D 1 140 ? 79.115 -46.120 1.521 1.00 29.66 140 GLU D O 1
ATOM 4964 N N . ALA D 1 141 ? 78.150 -44.098 1.251 1.00 29.28 141 ALA D N 1
ATOM 4965 C CA . ALA D 1 141 ? 79.428 -43.378 1.230 1.00 29.50 141 ALA D CA 1
ATOM 4966 C C . ALA D 1 141 ? 80.084 -43.436 2.607 1.00 29.78 141 ALA D C 1
ATOM 4967 O O . ALA D 1 141 ? 81.292 -43.641 2.733 1.00 29.54 141 ALA D O 1
ATOM 4969 N N . TYR D 1 142 ? 79.264 -43.272 3.643 1.00 30.43 142 TYR D N 1
ATOM 4970 C CA . TYR D 1 142 ? 79.723 -43.345 5.021 1.00 31.60 142 TYR D CA 1
ATOM 4971 C C . TYR D 1 142 ? 80.319 -44.717 5.359 1.00 32.54 142 TYR D C 1
ATOM 4972 O O . TYR D 1 142 ? 81.355 -44.799 6.021 1.00 32.63 142 TYR D O 1
ATOM 4981 N N . LYS D 1 143 ? 79.674 -45.782 4.885 1.00 33.24 143 LYS D N 1
ATOM 4982 C CA . LYS D 1 143 ? 80.163 -47.147 5.099 1.00 34.29 143 LYS D CA 1
ATOM 4983 C C . LYS D 1 143 ? 81.501 -47.379 4.396 1.00 34.64 143 LYS D C 1
ATOM 4984 O O . LYS D 1 143 ? 82.429 -47.927 4.988 1.00 34.61 143 LYS D O 1
ATOM 4990 N N . ALA D 1 144 ? 81.584 -46.949 3.137 1.00 35.62 144 ALA D N 1
ATOM 4991 C CA . ALA D 1 144 ? 82.803 -47.066 2.328 1.00 36.63 144 ALA D CA 1
ATOM 4992 C C . ALA D 1 144 ? 83.979 -46.277 2.918 1.00 37.33 144 ALA D C 1
ATOM 4993 O O . ALA D 1 144 ? 85.130 -46.706 2.828 1.00 37.33 144 ALA D O 1
ATOM 4995 N N . TYR D 1 145 ? 83.680 -45.127 3.512 1.00 38.35 145 TYR D N 1
ATOM 4996 C CA . TYR D 1 145 ? 84.682 -44.321 4.211 1.00 39.53 145 TYR D CA 1
ATOM 4997 C C . TYR D 1 145 ? 85.142 -45.019 5.491 1.00 40.45 145 TYR D C 1
ATOM 4998 O O . TYR D 1 145 ? 86.329 -45.011 5.821 1.00 40.58 145 TYR D O 1
ATOM 5007 N N . ARG D 1 146 ? 84.190 -45.614 6.201 1.00 41.59 146 ARG D N 1
ATOM 5008 C CA . ARG D 1 146 ? 84.454 -46.311 7.455 1.00 42.85 146 ARG D CA 1
ATOM 5009 C C . ARG D 1 146 ? 85.291 -47.569 7.232 1.00 43.44 146 ARG D C 1
ATOM 5010 O O . ARG D 1 146 ? 86.118 -47.936 8.073 1.00 43.55 146 ARG D O 1
ATOM 5018 N N . GLU D 1 147 ? 85.053 -48.225 6.099 1.00 44.31 147 GLU D N 1
ATOM 5019 C CA . GLU D 1 147 ? 85.816 -49.394 5.683 1.00 45.17 147 GLU D CA 1
ATOM 5020 C C . GLU D 1 147 ? 87.243 -48.961 5.351 1.00 45.76 147 GLU D C 1
ATOM 5021 O O . GLU D 1 147 ? 88.210 -49.578 5.803 1.00 45.72 147 GLU D O 1
ATOM 5027 N N . GLN D 1 148 ? 87.354 -47.884 4.570 1.00 46.59 148 GLN D N 1
ATOM 5028 C CA . GLN D 1 148 ? 88.636 -47.323 4.131 1.00 47.43 148 GLN D CA 1
ATOM 5029 C C . GLN D 1 148 ? 89.525 -46.894 5.302 1.00 47.68 148 GLN D C 1
ATOM 5030 O O . GLN D 1 148 ? 90.749 -46.996 5.226 1.00 47.97 148 GLN D O 1
ATOM 5036 N N . ASN D 1 149 ? 88.901 -46.430 6.381 1.00 48.02 149 ASN D N 1
ATOM 5037 C CA . ASN D 1 149 ? 89.615 -45.887 7.538 1.00 48.33 149 ASN D CA 1
ATOM 5038 C C . ASN D 1 149 ? 89.553 -46.785 8.780 1.00 48.26 149 ASN D C 1
ATOM 5039 O O . ASN D 1 149 ? 89.983 -46.389 9.870 1.00 48.21 149 ASN D O 1
ATOM 5044 N N . GLY D 1 150 ? 89.012 -47.991 8.603 1.00 48.23 150 GLY D N 1
ATOM 5045 C CA . GLY D 1 150 ? 88.860 -48.964 9.687 1.00 48.06 150 GLY D CA 1
ATOM 5046 C C . GLY D 1 150 ? 88.187 -48.428 10.940 1.00 48.00 150 GLY D C 1
ATOM 5047 O O . GLY D 1 150 ? 88.587 -48.766 12.054 1.00 48.04 150 GLY D O 1
ATOM 5048 N N . LEU D 1 151 ? 87.163 -47.596 10.761 1.00 47.81 151 LEU D N 1
ATOM 5049 C CA . LEU D 1 151 ? 86.474 -46.962 11.893 1.00 47.69 151 LEU D CA 1
ATOM 5050 C C . LEU D 1 151 ? 85.218 -47.735 12.303 1.00 47.52 151 LEU D C 1
ATOM 5051 O O . LEU D 1 151 ? 84.664 -48.497 11.509 1.00 47.37 151 LEU D O 1
ATOM 5056 N N . SER D 1 152 ? 84.782 -47.542 13.547 1.00 47.20 152 SER D N 1
ATOM 5057 C CA . SER D 1 152 ? 83.532 -48.134 14.025 1.00 47.15 152 SER D CA 1
ATOM 5058 C C . SER D 1 152 ? 82.407 -47.097 14.013 1.00 46.95 152 SER D C 1
ATOM 5059 O O . SER D 1 152 ? 82.666 -45.890 14.038 1.00 47.03 152 SER D O 1
ATOM 5062 N N . GLU D 1 153 ? 81.165 -47.576 13.971 1.00 46.60 153 GLU D N 1
ATOM 5063 C CA . GLU D 1 153 ? 79.991 -46.708 13.855 1.00 46.33 153 GLU D CA 1
ATOM 5064 C C . GLU D 1 153 ? 79.676 -45.978 15.168 1.00 46.14 153 GLU D C 1
ATOM 5065 O O . GLU D 1 153 ? 79.440 -46.602 16.203 1.00 45.87 153 GLU D O 1
ATOM 5071 N N . SER D 1 154 ? 79.698 -44.646 15.092 1.00 45.87 154 SER D N 1
ATOM 5072 C CA . SER D 1 154 ? 79.438 -43.748 16.215 1.00 45.91 154 SER D CA 1
ATOM 5073 C C . SER D 1 154 ? 79.189 -42.342 15.670 1.00 45.92 154 SER D C 1
ATOM 5074 O O . SER D 1 154 ? 79.461 -42.077 14.492 1.00 45.34 154 SER D O 1
ATOM 5077 N N . ARG D 1 155 ? 78.691 -41.444 16.522 1.00 45.81 155 ARG D N 1
ATOM 5078 C CA . ARG D 1 155 ? 78.492 -40.036 16.134 1.00 45.88 155 ARG D CA 1
ATOM 5079 C C . ARG D 1 155 ? 79.796 -39.344 15.768 1.00 45.78 155 ARG D C 1
ATOM 5080 O O . ARG D 1 155 ? 79.807 -38.424 14.933 1.00 45.61 155 ARG D O 1
ATOM 5088 N N . GLU D 1 156 ? 80.884 -39.795 16.394 1.00 45.18 156 GLU D N 1
ATOM 5089 C CA . GLU D 1 156 ? 82.220 -39.287 16.106 1.00 45.19 156 GLU D CA 1
ATOM 5090 C C . GLU D 1 156 ? 82.664 -39.629 14.684 1.00 44.07 156 GLU D C 1
ATOM 5091 O O . GLU D 1 156 ? 83.186 -38.764 13.976 1.00 43.53 156 GLU D O 1
ATOM 5097 N N . SER D 1 157 ? 82.463 -40.886 14.281 1.00 43.14 157 SER D N 1
ATOM 5098 C CA . SER D 1 157 ? 82.849 -41.357 12.940 1.00 42.30 157 SER D CA 1
ATOM 5099 C C . SER D 1 157 ? 81.985 -40.728 11.857 1.00 41.68 157 SER D C 1
ATOM 5100 O O . SER D 1 157 ? 82.460 -40.453 10.749 1.00 41.49 157 SER D O 1
ATOM 5103 N N . ARG D 1 158 ? 80.711 -40.520 12.183 1.00 40.98 158 ARG D N 1
ATOM 5104 C CA . ARG D 1 158 ? 79.795 -39.800 11.306 1.00 40.31 158 ARG D CA 1
ATOM 5105 C C . ARG D 1 158 ? 80.322 -38.394 11.042 1.00 39.77 158 ARG D C 1
ATOM 5106 O O . ARG D 1 158 ? 80.374 -37.951 9.889 1.00 39.62 158 ARG D O 1
ATOM 5114 N N . ALA D 1 159 ? 80.706 -37.701 12.116 1.00 39.07 159 ALA D N 1
ATOM 5115 C CA . ALA D 1 159 ? 81.238 -36.333 12.029 1.00 38.35 159 ALA D CA 1
ATOM 5116 C C . ALA D 1 159 ? 82.534 -36.253 11.225 1.00 37.88 159 ALA D C 1
ATOM 5117 O O . ALA D 1 159 ? 82.723 -35.312 10.440 1.00 37.51 159 ALA D O 1
ATOM 5119 N N . LYS D 1 160 ? 83.423 -37.231 11.411 1.00 36.86 160 LYS D N 1
ATOM 5120 C CA . LYS D 1 160 ? 84.647 -37.294 10.616 1.00 36.07 160 LYS D CA 1
ATOM 5121 C C . LYS D 1 160 ? 84.342 -37.469 9.126 1.00 34.92 160 LYS D C 1
ATOM 5122 O O . LYS D 1 160 ? 84.969 -36.823 8.277 1.00 35.12 160 LYS D O 1
ATOM 5128 N N . TRP D 1 161 ? 83.395 -38.352 8.807 1.00 33.22 161 TRP D N 1
ATOM 5129 C CA . TRP D 1 161 ? 82.999 -38.559 7.415 1.00 31.33 161 TRP D CA 1
ATOM 5130 C C . TRP D 1 161 ? 82.345 -37.290 6.848 1.00 30.84 161 TRP D C 1
ATOM 5131 O O . TRP D 1 161 ? 82.601 -36.909 5.704 1.00 30.17 161 TRP D O 1
ATOM 5142 N N . ALA D 1 162 ? 81.502 -36.646 7.656 1.00 30.36 162 ALA D N 1
ATOM 5143 C CA . ALA D 1 162 ? 80.769 -35.454 7.234 1.00 30.33 162 ALA D CA 1
ATOM 5144 C C . ALA D 1 162 ? 81.704 -34.298 6.886 1.00 30.43 162 ALA D C 1
ATOM 5145 O O . ALA D 1 162 ? 81.417 -33.522 5.979 1.00 30.29 162 ALA D O 1
ATOM 5147 N N . ALA D 1 163 ? 82.825 -34.199 7.601 1.00 31.12 163 ALA D N 1
ATOM 5148 C CA . ALA D 1 163 ? 83.855 -33.191 7.293 1.00 31.83 163 ALA D CA 1
ATOM 5149 C C . ALA D 1 163 ? 84.365 -33.306 5.858 1.00 31.80 163 ALA D C 1
ATOM 5150 O O . ALA D 1 163 ? 84.730 -32.291 5.241 1.00 32.86 163 ALA D O 1
ATOM 5152 N N . THR D 1 164 ? 84.361 -34.529 5.315 1.00 31.37 164 THR D N 1
ATOM 5153 C CA . THR D 1 164 ? 84.784 -34.764 3.929 1.00 31.16 164 THR D CA 1
ATOM 5154 C C . THR D 1 164 ? 83.763 -34.279 2.888 1.00 31.02 164 THR D C 1
ATOM 5155 O O . THR D 1 164 ? 84.060 -34.272 1.686 1.00 30.82 164 THR D O 1
ATOM 5159 N N . GLN D 1 165 ? 82.576 -33.881 3.363 1.00 30.31 165 GLN D N 1
ATOM 5160 C CA . GLN D 1 165 ? 81.468 -33.451 2.500 1.00 29.83 165 GLN D CA 1
ATOM 5161 C C . GLN D 1 165 ? 81.409 -31.940 2.373 1.00 29.91 165 GLN D C 1
ATOM 5162 O O . GLN D 1 165 ? 80.560 -31.410 1.649 1.00 29.53 165 GLN D O 1
ATOM 5168 N N . LEU D 1 166 ? 82.301 -31.260 3.087 1.00 30.43 166 LEU D N 1
ATOM 5169 C CA . LEU D 1 166 ? 82.347 -29.806 3.116 1.00 31.28 166 LEU D CA 1
ATOM 5170 C C . LEU D 1 166 ? 82.842 -29.236 1.803 1.00 32.57 166 LEU D C 1
ATOM 5171 O O . LEU D 1 166 ? 83.622 -29.887 1.094 1.00 33.05 166 LEU D O 1
#

Secondary structure (DSSP, 8-state):
----HHHHHHHHHHTT--HHHHHHHHT--HHHHHHHHTTSSPPPHHHHHHHHHHHHHHHHHHHHHHHHHHHHHTTS--SEEEEEE-SSHHHHHHH-GGGTTT--SHHHHHHHHHHHHHHIIIII--EEEEEE--HHHHHHHHHHHT--SSHHHHHHHHHTT-/----HHHHHHHHHHTT--HHHHHHHHT--HHHHHHHHTTSSPPPHHHHHHHHHHHHHHHHHHHHHHHHHHHHHHHS----EEEEE-SSHHHHHHH-TTTTTTS-SHHHHHHHHHHHHHHIIIII---EEEEE--HHHHHHHHHHHT--SSHHHHHHHHHTT-/-PPP-HHHHHHHHHHTT--HHHHHHHHT--HHHHHHHHTTSSPPPHHHHHHHHHHHHHHHHHHHHHHHHHHHHHHHS--SEEEEEE-SSHHHHHHH-GGGTTT--SHHHHHHHHHHHHHHIIIII--EEEEEE--HHHHHHHHHHHTPPSSHHHHHHHHHTT-/---HHHHHHHHHHTT--HHHHHHHHTS-HHHHHHHHTTSSPPPHHHHHHHHHHHHHHHHHHHHHHHHHHHHHTTS----EEEEE-SSHHHHHHH-HHHHTTS-SHHHHHHHHHHHHHHHHHHH---EEEEE--HHHHHHHHHHTTPPSSHHHHHHHHHTT-

Radius of gyration: 30.86 Å; Cα contacts (8 Å, |Δi|>4): 809; chains: 4; bounding box: 69×96×46 Å

Organism: Shewanella oneidensis (strain ATCC 700550 / JCM 31522 / CIP 106686 / LMG 19005 / NCIMB 14063 / MR-1) (NCBI:txid211586)

InterPro domains:
  IPR010982 Lambda repressor-like, DNA-binding domain superfamily [SSF47413] (5-166)
  IPR027909 Protein of unknown function DUF4447 [PF14590] (1-166)
  IPR027910 YdiL domain superfamily [G3DSA:1.10.3100.10] (1-166)

Solvent-accessible surface area: 33247 Å² total; per-residue (Å²): 131,45,12,52,16,25,0,1,14,20,0,33,38,23,0,16,7,53,9,50,43,0,1,151,22,16,135,54,57,94,72,89,0,83,21,6,23,99,76,126,78,140,5,55,123,137,1,11,108,90,0,69,78,5,4,79,60,0,47,125,24,8,101,91,34,7,85,39,25,71,60,111,52,161,183,92,99,125,112,115,48,31,29,19,0,8,59,71,70,75,38,0,62,125,14,0,92,115,52,42,118,49,1,45,34,14,41,0,11,9,7,0,0,14,42,0,27,60,44,0,142,128,89,27,126,1,60,1,22,1,20,69,4,80,42,138,40,0,59,60,54,43,151,160,74,75,45,83,70,42,84,115,8,12,51,104,6,0,59,78,88,113,202,46,17,55,21,21,5,1,13,21,0,34,33,24,0,13,6,52,8,47,45,0,2,117,22,20,107,28,25,72,66,44,0,88,20,2,29,106,77,118,75,128,4,46,112,144,2,5,110,72,0,53,56,2,2,94,53,0,53,119,26,6,92,93,37,5,89,40,17,67,59,69,32,162,186,66,111,121,122,61,17,18,30,14,0,2,60,66,73,76,34,0,57,108,11,0,96,110,43,49,104,36,0,32,19,9,40,0,13,12,6,0,0,13,43,0,25,43,53,0,102,111,99,29,126,4,42,2,8,1,24,49,2,72,19,130,43,0,102,60,49,52,152,159,76,72,41,80,71,40,80,129,7,14,45,110,10,0,52,78,94,101,186,70,49,11,43,21,27,1,2,13,15,0,36,38,26,0,14,7,52,8,50,40,0,2,133,18,13,137,47,54,93,71,79,0,93,18,6,31,102,71,117,72,134,7,54,148,144,1,24,115,69,0,69,53,2,4,81,62,0,50,142,38,5,100,82,29,10,86,42,23,70,66,88,47,162,193,83,94,128,112,112,40,28,31,16,0,7,56,66,71,72,35,0,46,125,20,5,91,77,46,54,114,44,6,38,15,7,40,0,22,5,6,0,0,15,41,0,21,55,49,0,129,124,81,27,128,1,58,2,25,1,20,48,4,78,42,144,41,0,112,42,44,54,149,143,76,71,39,86,72,34,74,73,6,13,52,111,8,0,57,76,90,114,104,14,54,22,23,3,2,12,15,0,35,37,23,0,12,6,53,9,43,41,0,3,154,19,20,133,82,57,92,73,69,0,88,16,7,29,102,77,115,79,130,3,46,129,145,5,16,117,82,0,50,54,3,5,95,45,0,49,115,20,6,84,91,34,6,88,40,17,69,53,61,33,166,185,74,114,127,117,54,20,18,30,15,0,2,59,66,68,60,35,0,46,122,20,0,93,105,43,60,105,37,0,32,28,6,42,0,12,7,7,0,0,12,44,0,25,47,48,0,91,114,94,27,133,4,40,2,10,1,17,56,3,84,26,128,42,0,87,65,51,46,149,156,75,72,57,85,76,42,79,116,8,13,48,96,6,0,51,80,85,101

CATH classification: 1.10.3100.10

Foldseek 3Di:
DADALCRLVVLCVLQVHQLCRLCVQQVHHSVVSVCRNVRVDPDDPSSRVLSVQLVVVLVVLLVVVLVVVVVVCVVPVAQEFEDEAEDALVRCVVQCVPCCVSPVGSSNVVSSVVSNQVCCCVPVVHHYHYHYDPPVQLVVQCVVVVHDDDPVSSRVSRRVVD/DADALCRLVVLCVLQVHQLCRLCVQQVHHSVVSVCRNVVVDPDDPSSRCLSVQLVVVLVVLLVVVLVVLVVVCVPPPADAFEDEAADALVRCVVQCVPCCVRQVGSSNVVSSVVSNQVCNCVPVVGHYHYDYDDPVQLVVQCVVVVHDDDSVSSRVSRVVVD/DDADALCRLVVLCVLLVHQLCRLCVQQVHHSVVSVCRNVRVDGDDPSSRVSSVQLVVVLVVLLVVVLVVVVVVCVVPVAQEFEDEAEDALVRCCVQCVPCCVRPVGSSNVVSSVVSNQVCCCPPVVHHYHYHYQDPVQLVVQCVVVVHDDDPVSSRVSRRVVD/DAAQCRLVVLCVLQVHQLQRLCVQQVHHSVVSVCRNVVVDPDDPSSVVSSVQLVVVLVVLLVVVLVVVVVVCVVPPADAFEDEAEDALVRCVVQCVPCCVRPVGSSNVVSSQVSNQVCNCVPPVHHYHYAYDDPVQLVVVCVVVVHDDDPVSSRVSRVVVD

Sequence (648 aa):
IGLNAIEMSYLRQSLSLSAAQVGQLTNHSEAEVLAWENAETQAPELAQKKLLDIDDIIEMQVLNTTDGIEALFKKEPKRHLAFVVYPTQAIYTQYNPEFLSSLPLTELYNTAAWRIKKECKLVLEVDVSLINLNVEAYKAYREQNGLSESRESRAKWAATQLIGLNAIEMSYLRQSLSLSAAQVGQLTNHSEAEVLAWENAETQAPELAQKKLLDIDDIIEMQVLNTTDGIEALFKKEPKRHLAFVVYPTQAIYTQYNPEFLSSLPLTELYNTAAWRIKKECKLVLEVDVSLINLNVEAYKAYREQNGLSESRESRAKWAATQLNIGLNAIEMSYLRQSLSLSAAQVGQLTNHSEAEVLAWENAETQAPELAQKKLLDIDDIIEMQVLNTTDGIEALFKKEPKRHLAFVVYPTQAIYTQYNPEFLSSLPLTELYNTAAWRIKKECKLVLEVDVSLINLNVEAYKAYREQNGLSESRESRAKWAATQLGLNAIEMSYLRQSLSLSAAQVGQLTNHSEAEVLAWENAETQAPELAQKKLLDIDDIIEMQVLNTTDGIEALFKKEPKRHLAFVVYPTQAIYTQYNPEFLSSLPLTELYNTAAWRIKKECKLVLEVDVSLINLNVEAYKAYREQNGLSESRESRAKWAATQL

B-factor: mean 30.71, std 7.28, range [3.45, 107.28]

Nearest PDB structures (foldseek):
  2ox6-assembly2_C  TM=9.895E-01  e=8.370E-27  Shewanella oneidensis MR-1
  7ezy-assembly1_B  TM=8.356E-01  e=6.771E-05  Oceanimonas smirnovii
  5j9i-assembly1_B  TM=8.369E-01  e=3.567E-01  Vibrio cholerae
  1b0n-assembly1_A  TM=7.438E-01  e=5.964E-01  Bacillus subtilis
  3eus-assembly1_B  TM=6.879E-01  e=6.315E-01  Ruegeria pomeroyi